Protein 2CZD (pdb70)

Structure (mmCIF, N/CA/C/O backbone):
data_2CZD
#
_entry.id   2CZD
#
_cell.length_a   43.707
_cell.length_b   70.923
_cell.length_c   63.480
_cell.angle_alpha   90.00
_cell.angle_beta   102.48
_cell.angle_gamma   90.00
#
_symmetry.space_group_name_H-M   'P 1 21 1'
#
loop_
_entity.id
_entity.type
_entity.pdbx_description
1 polymer "Orotidine 5'-phosphate decarboxylase"
2 non-polymer 2,3-DIHYDROXY-1,4-DITHIOBUTANE
3 non-polymer GLYCEROL
4 water water
#
loop_
_atom_site.group_PDB
_atom_site.id
_atom_site.type_symbol
_atom_site.label_atom_id
_atom_site.label_alt_id
_atom_site.label_comp_id
_atom_site.label_asym_id
_atom_site.label_entity_id
_atom_site.label_seq_id
_atom_site.pdbx_PDB_ins_code
_atom_site.Cartn_x
_atom_site.Cartn_y
_atom_site.Cartn_z
_atom_site.occupancy
_atom_site.B_iso_or_equiv
_atom_site.auth_seq_id
_atom_site.auth_comp_id
_atom_site.auth_asym_id
_atom_site.auth_atom_id
_atom_site.pdbx_PDB_model_num
ATOM 1 N N . MET A 1 1 ? 14.631 4.500 -8.880 1.00 20.61 1 MET A N 1
ATOM 2 C CA . MET A 1 1 ? 15.652 4.891 -7.861 1.00 17.55 1 MET A CA 1
ATOM 3 C C . MET A 1 1 ? 16.282 3.658 -7.235 1.00 13.55 1 MET A C 1
ATOM 4 O O . MET A 1 1 ? 15.593 2.772 -6.745 1.00 17.50 1 MET A O 1
ATOM 9 N N . ILE A 1 2 ? 17.605 3.621 -7.241 1.00 10.12 2 ILE A N 1
ATOM 10 C CA . ILE A 1 2 ? 18.320 2.468 -6.726 1.00 10.83 2 ILE A CA 1
ATOM 11 C C . ILE A 1 2 ? 18.848 2.664 -5.326 1.00 7.66 2 ILE A C 1
ATOM 12 O O . ILE A 1 2 ? 19.425 3.698 -5.014 1.00 10.49 2 ILE A O 1
ATOM 17 N N . VAL A 1 3 ? 18.633 1.660 -4.486 1.00 8.62 3 VAL A N 1
ATOM 18 C CA . VAL A 1 3 ? 19.206 1.668 -3.147 1.00 9.20 3 VAL A CA 1
ATOM 19 C C . VAL A 1 3 ? 20.323 0.612 -3.213 1.00 9.59 3 VAL A C 1
ATOM 20 O O . VAL A 1 3 ? 20.060 -0.565 -3.471 1.00 9.29 3 VAL A O 1
ATOM 24 N N . LEU A 1 4 ? 21.575 1.020 -3.007 1.00 8.04 4 LEU A N 1
ATOM 25 C CA . LEU A 1 4 ? 22.668 0.061 -3.042 1.00 7.88 4 LEU A CA 1
ATOM 26 C C . LEU A 1 4 ? 22.845 -0.653 -1.693 1.00 5.86 4 LEU A C 1
ATOM 27 O O . LEU A 1 4 ? 23.101 0.003 -0.677 1.00 7.07 4 LEU A O 1
ATOM 32 N N . ALA A 1 5 ? 22.663 -1.979 -1.678 1.00 7.54 5 ALA A N 1
ATOM 33 C CA . ALA A 1 5 ? 22.889 -2.773 -0.461 1.00 6.29 5 ALA A CA 1
ATOM 34 C C . ALA A 1 5 ? 24.421 -2.955 -0.488 1.00 5.74 5 ALA A C 1
ATOM 35 O O . ALA A 1 5 ? 24.936 -3.857 -1.148 1.00 8.13 5 ALA A O 1
ATOM 37 N N . LEU A 1 6 ? 25.135 -2.092 0.235 1.00 7.50 6 LEU A N 1
ATOM 38 C CA . LEU A 1 6 ? 26.604 -2.083 0.197 1.00 8.53 6 LEU A CA 1
ATOM 39 C C . LEU A 1 6 ? 27.194 -3.115 1.161 1.00 6.74 6 LEU A C 1
ATOM 40 O O . LEU A 1 6 ? 27.789 -2.782 2.199 1.00 8.10 6 LEU A O 1
ATOM 45 N N . ASP A 1 7 ? 27.018 -4.376 0.786 1.00 7.18 7 ASP A N 1
ATOM 46 C CA . ASP A 1 7 ? 27.429 -5.496 1.620 1.00 8.25 7 ASP A CA 1
ATOM 47 C C . ASP A 1 7 ? 28.851 -5.926 1.330 1.00 8.46 7 ASP A C 1
ATOM 48 O O . ASP A 1 7 ? 29.118 -7.067 0.924 1.00 10.57 7 ASP A O 1
ATOM 53 N N . VAL A 1 8 ? 29.730 -4.947 1.537 1.00 10.40 8 VAL A N 1
ATOM 54 C CA . VAL A 1 8 ? 31.182 -5.042 1.354 1.00 9.78 8 VAL A CA 1
ATOM 55 C C . VAL A 1 8 ? 31.671 -4.659 2.743 1.00 10.50 8 VAL A C 1
ATOM 56 O O . VAL A 1 8 ? 31.504 -3.525 3.182 1.00 12.71 8 VAL A O 1
ATOM 60 N N . TYR A 1 9 ? 32.305 -5.601 3.423 1.00 9.77 9 TYR A N 1
ATOM 61 C CA . TYR A 1 9 ? 32.638 -5.379 4.816 1.00 10.33 9 TYR A CA 1
ATOM 62 C C . TYR A 1 9 ? 33.970 -4.778 5.199 1.00 11.37 9 TYR A C 1
ATOM 63 O O . TYR A 1 9 ? 34.253 -4.582 6.390 1.00 15.37 9 TYR A O 1
ATOM 72 N N . GLU A 1 10 ? 34.773 -4.464 4.188 1.00 9.97 10 GLU A N 1
ATOM 73 C CA . GLU A 1 10 ? 36.036 -3.772 4.398 1.00 10.50 10 GLU A CA 1
ATOM 74 C C . GLU A 1 10 ? 35.611 -2.331 4.076 1.00 13.60 10 GLU A C 1
ATOM 75 O O . GLU A 1 10 ? 35.296 -2.006 2.930 1.00 11.20 10 GLU A O 1
ATOM 81 N N . GLY A 1 11 ? 35.578 -1.484 5.102 1.00 10.85 11 GLY A N 1
ATOM 82 C CA . GLY A 1 11 ? 35.082 -0.131 4.944 1.00 11.66 11 GLY A CA 1
ATOM 83 C C . GLY A 1 11 ? 35.627 0.732 3.839 1.00 11.53 11 GLY A C 1
ATOM 84 O O . GLY A 1 11 ? 34.876 1.464 3.195 1.00 9.25 11 GLY A O 1
ATOM 85 N N . GLU A 1 12 ? 36.936 0.679 3.617 1.00 8.95 12 GLU A N 1
ATOM 86 C CA . GLU A 1 12 ? 37.488 1.527 2.581 1.00 8.12 12 GLU A CA 1
ATOM 87 C C . GLU A 1 12 ? 37.129 0.994 1.211 1.00 7.39 12 GLU A C 1
ATOM 88 O O . GLU A 1 12 ? 37.004 1.775 0.266 1.00 10.11 12 GLU A O 1
ATOM 94 N N . ARG A 1 13 ? 36.969 -0.321 1.090 1.00 8.79 13 ARG A N 1
ATOM 95 C CA . ARG A 1 13 ? 36.564 -0.892 -0.197 1.00 10.89 13 ARG A CA 1
ATOM 96 C C . ARG A 1 13 ? 35.098 -0.512 -0.433 1.00 10.20 13 ARG A C 1
ATOM 97 O O . ARG A 1 13 ? 34.676 -0.257 -1.569 1.00 10.20 13 ARG A O 1
ATOM 105 N N . ALA A 1 14 ? 34.322 -0.510 0.646 1.00 8.13 14 ALA A N 1
ATOM 106 C CA . ALA A 1 14 ? 32.915 -0.125 0.562 1.00 9.35 14 ALA A CA 1
ATOM 107 C C . ALA A 1 14 ? 32.863 1.319 0.074 1.00 10.40 14 ALA A C 1
ATOM 108 O O . ALA A 1 14 ? 32.080 1.640 -0.825 1.00 9.99 14 ALA A O 1
ATOM 110 N N . ILE A 1 15 ? 33.689 2.190 0.656 1.00 8.93 15 ILE A N 1
ATOM 111 C CA . ILE A 1 15 ? 33.723 3.594 0.239 1.00 8.69 15 ILE A CA 1
ATOM 112 C C . ILE A 1 15 ? 34.113 3.725 -1.234 1.00 12.38 15 ILE A C 1
ATOM 113 O O . ILE A 1 15 ? 33.494 4.486 -1.988 1.00 10.58 15 ILE A O 1
ATOM 118 N N . LYS A 1 16 ? 35.139 2.985 -1.653 1.00 10.88 16 LYS A N 1
ATOM 119 C CA . LYS A 1 16 ? 35.593 3.058 -3.045 1.00 7.68 16 LYS A CA 1
ATOM 120 C C . LYS A 1 16 ? 34.469 2.701 -4.029 1.00 10.41 16 LYS A C 1
ATOM 121 O O . LYS A 1 16 ? 34.229 3.403 -5.030 1.00 10.46 16 LYS A O 1
ATOM 127 N N . ILE A 1 17 ? 33.763 1.623 -3.733 1.00 8.82 17 ILE A N 1
ATOM 128 C CA . ILE A 1 17 ? 32.679 1.185 -4.598 1.00 8.07 17 ILE A CA 1
ATOM 129 C C . ILE A 1 17 ? 31.540 2.203 -4.573 1.00 9.90 17 ILE A C 1
ATOM 130 O O . ILE A 1 17 ? 30.998 2.589 -5.626 1.00 9.03 17 ILE A O 1
ATOM 135 N N . ALA A 1 18 ? 31.200 2.666 -3.375 1.00 8.75 18 ALA A N 1
ATOM 136 C CA . ALA A 1 18 ? 30.109 3.639 -3.239 1.00 10.86 18 ALA A CA 1
ATOM 137 C C . ALA A 1 18 ? 30.431 4.896 -4.026 1.00 11.62 18 ALA A C 1
ATOM 138 O O . ALA A 1 18 ? 29.573 5.435 -4.728 1.00 11.32 18 ALA A O 1
ATOM 140 N N . LYS A 1 19 ? 31.659 5.389 -3.908 1.00 10.52 19 LYS A N 1
ATOM 141 C CA . LYS A 1 19 ? 32.025 6.601 -4.647 1.00 13.16 19 LYS A CA 1
ATOM 142 C C . LYS A 1 19 ? 31.900 6.418 -6.155 1.00 12.63 19 LYS A C 1
ATOM 143 O O . LYS A 1 19 ? 31.469 7.334 -6.882 1.00 15.40 19 LYS A O 1
ATOM 149 N N . SER A 1 20 ? 32.278 5.245 -6.638 1.00 10.34 20 SER A N 1
ATOM 150 C CA . SER A 1 20 ? 32.252 4.999 -8.065 1.00 12.17 20 SER A CA 1
ATOM 151 C C . SER A 1 20 ? 30.841 4.931 -8.628 1.00 11.76 20 SER A C 1
ATOM 152 O O . SER A 1 20 ? 30.618 5.335 -9.771 1.00 13.33 20 SER A O 1
ATOM 155 N N . VAL A 1 21 ? 29.878 4.492 -7.817 1.00 8.16 21 VAL A N 1
ATOM 156 C CA . VAL A 1 21 ? 28.501 4.352 -8.317 1.00 7.81 21 VAL A CA 1
ATOM 157 C C . VAL A 1 21 ? 27.502 5.405 -7.837 1.00 10.96 21 VAL A C 1
ATOM 158 O O . VAL A 1 21 ? 26.332 5.394 -8.233 1.00 11.43 21 VAL A O 1
ATOM 162 N N . LYS A 1 22 ? 27.975 6.333 -7.020 1.00 9.02 22 LYS A N 1
ATOM 163 C CA . LYS A 1 22 ? 27.100 7.327 -6.393 1.00 8.14 22 LYS A CA 1
ATOM 164 C C . LYS A 1 22 ? 26.156 8.097 -7.284 1.00 8.23 22 LYS A C 1
ATOM 165 O O . LYS A 1 22 ? 25.048 8.426 -6.864 1.00 9.61 22 LYS A O 1
ATOM 171 N N . ASP A 1 23 ? 26.572 8.364 -8.511 1.00 9.84 23 ASP A N 1
ATOM 172 C CA . ASP A 1 23 ? 25.741 9.172 -9.385 1.00 10.30 23 ASP A CA 1
ATOM 173 C C . ASP A 1 23 ? 24.602 8.416 -10.040 1.00 11.42 23 ASP A C 1
ATOM 174 O O . ASP A 1 23 ? 23.812 9.016 -10.768 1.00 13.11 23 ASP A O 1
ATOM 179 N N . TYR A 1 24 ? 24.482 7.119 -9.738 1.00 9.26 24 TYR A N 1
ATOM 180 C CA . TYR A 1 24 ? 23.409 6.294 -10.291 1.00 10.78 24 TYR A CA 1
ATOM 181 C C . TYR A 1 24 ? 22.506 5.711 -9.219 1.00 11.47 24 TYR A C 1
ATOM 182 O O . TYR A 1 24 ? 21.591 4.947 -9.538 1.00 12.60 24 TYR A O 1
ATOM 191 N N . ILE A 1 25 ? 22.744 6.082 -7.964 1.00 9.07 25 ILE A N 1
ATOM 192 C CA . ILE A 1 25 ? 21.952 5.565 -6.855 1.00 10.19 25 ILE A CA 1
ATOM 193 C C . ILE A 1 25 ? 21.333 6.673 -6.015 1.00 11.77 25 ILE A C 1
ATOM 194 O O . ILE A 1 25 ? 21.818 7.820 -5.989 1.00 11.98 25 ILE A O 1
ATOM 199 N N . SER A 1 26 ? 20.253 6.322 -5.322 1.00 10.62 26 SER A N 1
ATOM 200 C CA . SER A 1 26 ? 19.529 7.255 -4.480 1.00 10.41 26 SER A CA 1
ATOM 201 C C . SER A 1 26 ? 19.924 7.152 -3.026 1.00 11.13 26 SER A C 1
ATOM 202 O O . SER A 1 26 ? 19.910 8.153 -2.299 1.00 12.39 26 SER A O 1
ATOM 205 N N . MET A 1 27 ? 20.227 5.936 -2.585 1.00 10.00 27 MET A N 1
ATOM 206 C CA . MET A 1 27 ? 20.637 5.724 -1.203 1.00 10.27 27 MET A CA 1
ATOM 207 C C . MET A 1 27 ? 21.615 4.575 -1.125 1.00 10.46 27 MET A C 1
ATOM 208 O O . MET A 1 27 ? 21.690 3.724 -2.018 1.00 9.14 27 MET A O 1
ATOM 213 N N . ILE A 1 28 ? 22.369 4.567 -0.036 1.00 8.65 28 ILE A N 1
ATOM 214 C CA . ILE A 1 28 ? 23.302 3.486 0.255 1.00 7.62 28 ILE A CA 1
ATOM 215 C C . ILE A 1 28 ? 22.744 2.839 1.516 1.00 8.21 28 ILE A C 1
ATOM 216 O O . ILE A 1 28 ? 22.441 3.543 2.477 1.00 9.63 28 ILE A O 1
ATOM 221 N N . LYS A 1 29 ? 22.594 1.517 1.506 1.00 7.03 29 LYS A N 1
ATOM 222 C CA . LYS A 1 29 ? 22.103 0.798 2.676 1.00 6.49 29 LYS A CA 1
ATOM 223 C C . LYS A 1 29 ? 23.252 0.000 3.308 1.00 7.58 29 LYS A C 1
ATOM 224 O O . LYS A 1 29 ? 23.903 -0.804 2.629 1.00 7.99 29 LYS A O 1
ATOM 230 N N . VAL A 1 30 ? 23.498 0.214 4.603 1.00 7.99 30 VAL A N 1
ATOM 231 C CA . VAL A 1 30 ? 24.574 -0.482 5.311 1.00 9.13 30 VAL A CA 1
ATOM 232 C C . VAL A 1 30 ? 23.996 -1.382 6.396 1.00 9.08 30 VAL A C 1
ATOM 233 O O . VAL A 1 30 ? 22.937 -1.090 6.954 1.00 10.17 30 VAL A O 1
ATOM 237 N N . ASN A 1 31 ? 24.680 -2.470 6.710 1.00 7.88 31 ASN A N 1
ATOM 238 C CA . ASN A 1 31 ? 24.140 -3.374 7.727 1.00 6.84 31 ASN A CA 1
ATOM 239 C C . ASN A 1 31 ? 25.070 -3.539 8.918 1.00 10.28 31 ASN A C 1
ATOM 240 O O . ASN A 1 31 ? 26.141 -2.917 8.967 1.00 10.05 31 ASN A O 1
ATOM 245 N N . TRP A 1 32 ? 24.683 -4.383 9.873 1.00 7.20 32 TRP A N 1
ATOM 246 C CA . TRP A 1 32 ? 25.518 -4.558 11.056 1.00 8.27 32 TRP A CA 1
ATOM 247 C C . TRP A 1 32 ? 26.950 -5.024 10.768 1.00 10.10 32 TRP A C 1
ATOM 248 O O . TRP A 1 32 ? 27.888 -4.497 11.350 1.00 10.45 32 TRP A O 1
ATOM 259 N N . PRO A 1 33 ? 27.137 -6.013 9.886 1.00 8.78 33 PRO A N 1
ATOM 260 C CA . PRO A 1 33 ? 28.513 -6.452 9.605 1.00 8.61 33 PRO A CA 1
ATOM 261 C C . PRO A 1 33 ? 29.430 -5.298 9.179 1.00 13.56 33 PRO A C 1
ATOM 262 O O . PRO A 1 33 ? 30.581 -5.218 9.618 1.00 13.17 33 PRO A O 1
ATOM 266 N N . LEU A 1 34 ? 28.948 -4.403 8.323 1.00 11.65 34 LEU A N 1
ATOM 267 C CA . LEU A 1 34 ? 29.802 -3.284 7.907 1.00 11.65 34 LEU A CA 1
ATOM 268 C C . LEU A 1 34 ? 30.070 -2.364 9.101 1.00 12.45 34 LEU A C 1
ATOM 269 O O . LEU A 1 34 ? 31.209 -1.933 9.335 1.00 11.57 34 LEU A O 1
ATOM 274 N N . ILE A 1 35 ? 29.031 -2.074 9.866 1.00 8.62 35 ILE A N 1
ATOM 275 C CA . ILE A 1 35 ? 29.203 -1.234 11.049 1.00 7.92 35 ILE A CA 1
ATOM 276 C C . ILE A 1 35 ? 30.178 -1.879 12.054 1.00 11.62 35 ILE A C 1
ATOM 277 O O . ILE A 1 35 ? 31.016 -1.183 12.663 1.00 11.29 35 ILE A O 1
ATOM 282 N N . LEU A 1 36 ? 30.111 -3.202 12.209 1.00 11.61 36 LEU A N 1
ATOM 283 C CA . LEU A 1 36 ? 31.009 -3.877 13.145 1.00 11.00 36 LEU A CA 1
ATOM 284 C C . LEU A 1 36 ? 32.447 -3.888 12.646 1.00 12.66 36 LEU A C 1
ATOM 285 O O . LEU A 1 36 ? 33.382 -3.780 13.442 1.00 15.20 36 LEU A O 1
ATOM 290 N N . GLY A 1 37 ? 32.620 -3.987 11.330 1.00 15.14 37 GLY A N 1
ATOM 291 C CA . GLY A 1 37 ? 33.968 -4.024 10.792 1.00 16.26 37 GLY A CA 1
ATOM 292 C C . GLY A 1 37 ? 34.696 -2.693 10.729 1.00 16.45 37 GLY A C 1
ATOM 293 O O . GLY A 1 37 ? 35.899 -2.622 10.992 1.00 15.90 37 GLY A O 1
ATOM 294 N N . SER A 1 38 ? 33.988 -1.628 10.376 1.00 14.03 38 SER A N 1
ATOM 295 C CA . SER A 1 38 ? 34.621 -0.327 10.249 1.00 15.53 38 SER A CA 1
ATOM 296 C C . SER A 1 38 ? 34.261 0.677 11.321 1.00 14.51 38 SER A C 1
ATOM 297 O O . SER A 1 38 ? 34.870 1.748 11.391 1.00 16.19 38 SER A O 1
ATOM 300 N N . GLY A 1 39 ? 33.290 0.327 12.164 1.00 12.16 39 GLY A N 1
ATOM 301 C CA . GLY A 1 39 ? 32.817 1.262 13.166 1.00 12.99 39 GLY A CA 1
ATOM 302 C C . GLY A 1 39 ? 31.649 2.061 12.599 1.00 12.99 39 GLY A C 1
ATOM 303 O O . GLY A 1 39 ? 31.563 2.294 11.384 1.00 11.33 39 GLY A O 1
ATOM 304 N N . VAL A 1 40 ? 30.771 2.532 13.482 1.00 10.87 40 VAL A N 1
ATOM 305 C CA . VAL A 1 40 ? 29.583 3.272 13.063 1.00 10.70 40 VAL A CA 1
ATOM 306 C C . VAL A 1 40 ? 29.926 4.565 12.311 1.00 12.27 40 VAL A C 1
ATOM 307 O O . VAL A 1 40 ? 29.103 5.078 11.545 1.00 10.31 40 VAL A O 1
ATOM 311 N N . ASP A 1 41 ? 31.152 5.068 12.486 1.00 11.72 41 ASP A N 1
ATOM 312 C CA . ASP A 1 41 ? 31.554 6.288 11.781 1.00 15.02 41 ASP A CA 1
ATOM 313 C C . ASP A 1 41 ? 31.589 6.082 10.256 1.00 13.45 41 ASP A C 1
ATOM 314 O O . ASP A 1 41 ? 31.623 7.053 9.489 1.00 13.13 41 ASP A O 1
ATOM 319 N N . ILE A 1 42 ? 31.572 4.826 9.815 1.00 12.64 42 ILE A N 1
ATOM 320 C CA . ILE A 1 42 ? 31.568 4.559 8.381 1.00 12.00 42 ILE A CA 1
ATOM 321 C C . ILE A 1 42 ? 30.357 5.213 7.728 1.00 11.26 42 ILE A C 1
ATOM 322 O O . ILE A 1 42 ? 30.394 5.557 6.547 1.00 11.03 42 ILE A O 1
ATOM 327 N N . ILE A 1 43 ? 29.281 5.410 8.500 1.00 9.70 43 ILE A N 1
ATOM 328 C CA . ILE A 1 43 ? 28.078 6.035 7.948 1.00 11.00 43 ILE A CA 1
ATOM 329 C C . ILE A 1 43 ? 28.360 7.492 7.562 1.00 8.86 43 ILE A C 1
ATOM 330 O O . ILE A 1 43 ? 28.007 7.943 6.463 1.00 10.52 43 ILE A O 1
ATOM 335 N N . ARG A 1 44 ? 29.003 8.220 8.469 1.00 12.81 44 ARG A N 1
ATOM 336 C CA . ARG A 1 44 ? 29.353 9.616 8.223 1.00 13.95 44 ARG A CA 1
ATOM 337 C C . ARG A 1 44 ? 30.265 9.718 7.007 1.00 13.89 44 ARG A C 1
ATOM 338 O O . ARG A 1 44 ? 30.075 10.572 6.128 1.00 15.37 44 ARG A O 1
ATOM 346 N N . ARG A 1 45 ? 31.254 8.838 6.954 1.00 13.08 45 ARG A N 1
ATOM 347 C CA . ARG A 1 45 ? 32.196 8.871 5.846 1.00 12.70 45 ARG A CA 1
ATOM 348 C C . ARG A 1 45 ? 31.549 8.556 4.510 1.00 12.75 45 ARG A C 1
ATOM 349 O O . ARG A 1 45 ? 31.865 9.186 3.519 1.00 11.25 45 ARG A O 1
ATOM 357 N N . LEU A 1 46 ? 30.656 7.570 4.464 1.00 10.48 46 LEU A N 1
ATOM 358 C CA . LEU A 1 46 ? 29.995 7.251 3.208 1.00 11.36 46 LEU A CA 1
ATOM 359 C C . LEU A 1 46 ? 29.211 8.461 2.712 1.00 13.88 46 LEU A C 1
ATOM 360 O O . LEU A 1 46 ? 29.247 8.785 1.520 1.00 13.57 46 LEU A O 1
ATOM 365 N N . LYS A 1 47 ? 28.516 9.132 3.624 1.00 13.54 47 LYS A N 1
ATOM 366 C CA . LYS A 1 47 ? 27.730 10.304 3.248 1.00 15.77 47 LYS A CA 1
ATOM 367 C C . LYS A 1 47 ? 28.620 11.428 2.715 1.00 17.94 47 LYS A C 1
ATOM 368 O O . LYS A 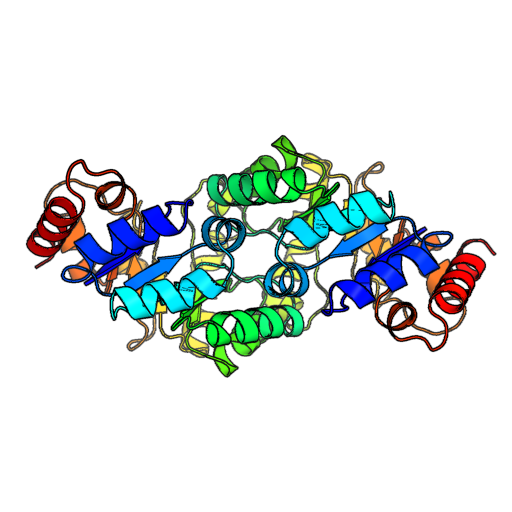1 47 ? 28.310 12.045 1.696 1.00 18.43 47 LYS A O 1
ATOM 374 N N . GLU A 1 48 ? 29.730 11.676 3.398 1.00 17.73 48 GLU A N 1
ATOM 375 C CA . GLU A 1 48 ? 30.663 12.719 2.977 1.00 19.33 48 GLU A CA 1
ATOM 376 C C . GLU A 1 48 ? 31.265 12.445 1.609 1.00 19.39 48 GLU A C 1
ATOM 377 O O . GLU A 1 48 ? 31.366 13.351 0.776 1.00 21.28 48 GLU A O 1
ATOM 383 N N . GLU A 1 49 ? 31.647 11.194 1.377 1.00 16.96 49 GLU A N 1
ATOM 384 C CA . GLU A 1 49 ? 32.261 10.800 0.113 1.00 15.54 49 GLU A CA 1
ATOM 385 C C . GLU A 1 49 ? 31.317 10.704 -1.072 1.00 18.79 49 GLU A C 1
ATOM 386 O O . GLU A 1 49 ? 31.741 10.881 -2.218 1.00 19.23 49 GLU A O 1
ATOM 392 N N . THR A 1 50 ? 30.037 10.451 -0.817 1.00 15.78 50 THR A N 1
ATOM 393 C CA . THR A 1 50 ? 29.098 10.267 -1.915 1.00 14.64 50 THR A CA 1
ATOM 394 C C . THR A 1 50 ? 28.004 11.304 -2.075 1.00 12.59 50 THR A C 1
ATOM 395 O O . THR A 1 50 ? 27.480 11.464 -3.177 1.00 14.96 50 THR A O 1
ATOM 399 N N . GLY A 1 51 ? 27.654 11.973 -0.977 1.00 14.99 51 GLY A N 1
ATOM 400 C CA . GLY A 1 51 ? 26.583 12.962 -0.992 1.00 16.59 51 GLY A CA 1
ATOM 401 C C . GLY A 1 51 ? 25.207 12.317 -1.070 1.00 14.82 51 GLY A C 1
ATOM 402 O O . GLY A 1 51 ? 24.199 12.983 -1.327 1.00 14.97 51 GLY A O 1
ATOM 403 N N . VAL A 1 52 ? 25.181 11.005 -0.856 1.00 14.51 52 VAL A N 1
ATOM 404 C CA . VAL A 1 52 ? 23.970 10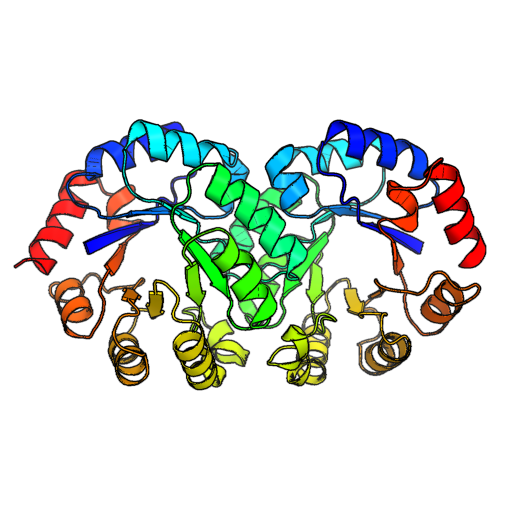.204 -0.940 1.00 12.91 52 VAL A CA 1
ATOM 405 C C . VAL A 1 52 ? 23.459 9.793 0.435 1.00 13.76 52 VAL A C 1
ATOM 406 O O . VAL A 1 52 ? 24.249 9.544 1.353 1.00 15.37 52 VAL A O 1
ATOM 410 N N . GLU A 1 53 ? 22.137 9.740 0.563 1.00 10.88 53 GLU A N 1
ATOM 411 C CA . GLU A 1 53 ? 21.491 9.347 1.818 1.00 8.91 53 GLU A CA 1
ATOM 412 C C . GLU A 1 53 ? 21.840 7.925 2.248 1.00 9.13 53 GLU A C 1
ATOM 413 O O . GLU A 1 53 ? 22.065 7.047 1.423 1.00 8.88 53 GLU A O 1
ATOM 419 N N . ILE A 1 54 ? 21.868 7.709 3.558 1.00 8.39 54 ILE A N 1
ATOM 420 C CA . ILE A 1 54 ? 22.226 6.409 4.113 1.00 8.03 54 ILE A CA 1
ATOM 421 C C . ILE A 1 54 ? 21.102 5.736 4.892 1.00 9.61 54 ILE A C 1
ATOM 422 O O . ILE A 1 54 ? 20.489 6.349 5.748 1.00 9.65 54 ILE A O 1
ATOM 427 N N . ILE A 1 55 ? 20.853 4.474 4.586 1.00 6.54 55 ILE A N 1
ATOM 428 C CA . ILE A 1 55 ? 19.880 3.679 5.323 1.00 7.24 55 ILE A CA 1
ATOM 429 C C . ILE A 1 55 ? 20.673 2.707 6.179 1.00 7.48 55 ILE A C 1
ATOM 430 O O . ILE A 1 55 ? 21.541 1.995 5.676 1.00 8.82 55 ILE A O 1
ATOM 435 N N . ALA A 1 56 ? 20.407 2.695 7.484 1.00 6.29 56 ALA A N 1
ATOM 436 C CA . ALA A 1 56 ? 21.039 1.726 8.374 1.00 6.44 56 ALA A CA 1
ATOM 437 C C . ALA A 1 56 ? 20.065 0.527 8.493 1.00 7.11 56 ALA A C 1
ATOM 438 O O . ALA A 1 56 ? 19.026 0.633 9.158 1.00 7.53 56 ALA A O 1
ATOM 440 N N . ASP A 1 57 ? 20.395 -0.590 7.841 1.00 7.08 57 ASP A N 1
ATOM 441 C CA . ASP A 1 57 ? 19.545 -1.797 7.843 1.00 6.44 57 ASP A CA 1
ATOM 442 C C . ASP A 1 57 ? 19.880 -2.599 9.090 1.00 8.32 57 ASP A C 1
ATOM 443 O O . ASP A 1 57 ? 20.628 -3.596 9.049 1.00 9.41 57 ASP A O 1
ATOM 448 N N . LEU A 1 58 ? 19.305 -2.164 10.199 1.00 7.72 58 LEU A N 1
ATOM 449 C CA . LEU A 1 58 ? 19.589 -2.796 11.475 1.00 7.13 58 LEU A CA 1
ATOM 450 C C . LEU A 1 58 ? 18.510 -3.764 11.910 1.00 8.86 58 LEU A C 1
ATOM 451 O O . LEU A 1 58 ? 18.775 -4.652 12.724 1.00 9.20 58 LEU A O 1
ATOM 456 N N . LYS A 1 59 ? 17.304 -3.590 11.362 1.00 9.23 59 LYS A N 1
ATOM 457 C CA . LYS A 1 59 ? 16.133 -4.408 11.734 1.00 8.94 59 LYS A CA 1
ATOM 458 C C . LYS A 1 59 ? 16.005 -4.440 13.262 1.00 8.30 59 LYS A C 1
ATOM 459 O O . LYS A 1 59 ? 15.937 -5.516 13.883 1.00 8.15 59 LYS A O 1
ATOM 465 N N . LEU A 1 60 ? 15.961 -3.249 13.865 1.00 8.29 60 LEU A N 1
ATOM 466 C CA . LEU A 1 60 ? 15.875 -3.162 15.320 1.00 7.72 60 LEU A CA 1
ATOM 467 C C . LEU A 1 60 ? 14.667 -3.931 15.845 1.00 8.18 60 LEU A C 1
ATOM 468 O O . LEU A 1 60 ? 13.551 -3.862 15.292 1.00 8.23 60 LEU A O 1
ATOM 473 N N . ALA A 1 61 ? 14.901 -4.667 16.934 1.00 7.77 61 ALA A N 1
ATOM 474 C CA . ALA A 1 61 ? 13.842 -5.489 17.504 1.00 5.61 61 ALA A CA 1
ATOM 475 C C . ALA A 1 61 ? 14.031 -5.624 18.992 1.00 9.28 61 ALA A C 1
ATOM 476 O O . ALA A 1 61 ? 13.891 -6.712 19.555 1.00 9.21 61 ALA A O 1
ATOM 478 N N . ASP A 1 62 ? 14.348 -4.510 19.636 1.00 9.31 62 ASP A N 1
ATOM 479 C CA . ASP A 1 62 ? 14.566 -4.540 21.079 1.00 9.91 62 ASP A CA 1
ATOM 480 C C . ASP A 1 62 ? 13.484 -3.744 21.822 1.00 9.41 62 ASP A C 1
ATOM 481 O O . ASP A 1 62 ? 12.549 -3.233 21.212 1.00 10.26 62 ASP A O 1
ATOM 486 N N . ILE A 1 63 ? 13.598 -3.670 23.148 1.00 10.70 63 ILE A N 1
ATOM 487 C CA . ILE A 1 63 ? 12.642 -2.889 23.920 1.00 10.59 63 ILE A CA 1
ATOM 488 C C . ILE A 1 63 ? 12.800 -1.404 23.515 1.00 11.78 63 ILE A C 1
ATOM 489 O O . ILE A 1 63 ? 13.835 -1.010 22.970 1.00 10.96 63 ILE A O 1
ATOM 494 N N . PRO A 1 64 ? 11.782 -0.572 23.772 1.00 11.16 64 PRO A N 1
ATOM 495 C CA . PRO A 1 64 ? 11.885 0.843 23.385 1.00 10.64 64 PRO A CA 1
ATOM 496 C C . PRO A 1 64 ? 13.167 1.574 23.761 1.00 11.17 64 PRO A C 1
ATOM 497 O O . PRO A 1 64 ? 13.771 2.232 22.916 1.00 10.02 64 PRO A O 1
ATOM 501 N N . ASN A 1 65 ? 13.617 1.476 25.011 1.00 12.30 65 ASN A N 1
ATOM 502 C CA . ASN A 1 65 ? 14.821 2.225 25.336 1.00 11.27 65 ASN A CA 1
ATOM 503 C C . ASN A 1 65 ? 16.081 1.766 24.623 1.00 11.72 65 ASN A C 1
ATOM 504 O O . ASN A 1 65 ? 16.949 2.582 24.286 1.00 11.35 65 ASN A O 1
ATOM 509 N N . THR A 1 66 ? 16.215 0.466 24.401 1.00 8.56 66 THR A N 1
ATOM 510 C CA . THR A 1 66 ? 17.417 -0.002 23.736 1.00 8.49 66 THR A CA 1
ATOM 511 C C . THR A 1 66 ? 17.325 0.420 22.265 1.00 9.69 66 THR A C 1
ATOM 512 O O . THR A 1 66 ? 18.311 0.855 21.669 1.00 9.98 66 THR A O 1
ATOM 516 N N . ASN A 1 67 ? 16.135 0.305 21.685 1.00 9.73 67 ASN A N 1
ATOM 517 C CA . ASN A 1 67 ? 15.960 0.745 20.298 1.00 8.97 67 ASN A CA 1
ATOM 518 C C . ASN A 1 67 ? 16.335 2.227 20.195 1.00 11.67 67 ASN A C 1
ATOM 519 O O . ASN A 1 67 ? 16.988 2.648 19.235 1.00 9.40 67 ASN A O 1
ATOM 524 N N . ARG A 1 68 ? 15.916 2.998 21.194 1.00 8.88 68 ARG A N 1
ATOM 525 C CA . ARG A 1 68 ? 16.178 4.433 21.247 1.00 10.03 68 ARG A CA 1
ATOM 526 C C . ARG A 1 68 ? 17.664 4.733 21.359 1.00 9.37 68 ARG A C 1
ATOM 527 O O . ARG A 1 68 ? 18.168 5.610 20.644 1.00 9.16 68 ARG A O 1
ATOM 535 N N . LEU A 1 69 ? 18.373 4.024 22.242 1.00 8.95 69 LEU A N 1
ATOM 536 C CA . LEU A 1 69 ? 19.823 4.241 22.385 1.00 7.42 69 LEU A CA 1
ATOM 537 C C . LEU A 1 69 ? 20.556 3.960 21.086 1.00 10.20 69 LEU A C 1
ATOM 538 O O . LEU A 1 69 ? 21.461 4.694 20.682 1.00 10.17 69 LEU A O 1
ATOM 543 N N . ILE A 1 70 ? 20.182 2.864 20.437 1.00 9.50 70 ILE A N 1
ATOM 544 C CA . ILE A 1 70 ? 20.834 2.511 19.197 1.00 9.73 70 ILE A CA 1
ATOM 545 C C . ILE A 1 70 ? 20.511 3.563 18.131 1.00 7.79 70 ILE A C 1
ATOM 546 O O . ILE A 1 70 ? 21.409 4.038 17.422 1.00 8.60 70 ILE A O 1
ATOM 551 N N . ALA A 1 71 ? 19.235 3.946 18.042 1.00 8.14 71 ALA A N 1
ATOM 552 C CA . ALA A 1 71 ? 18.820 4.923 17.040 1.00 8.90 71 ALA A CA 1
ATOM 553 C C . ALA A 1 71 ? 19.544 6.252 17.238 1.00 9.04 71 ALA A C 1
ATOM 554 O O . ALA A 1 71 ? 20.037 6.849 16.275 1.00 8.76 71 ALA A O 1
ATOM 556 N N . ARG A 1 72 ? 19.638 6.705 18.483 1.00 8.62 72 ARG A N 1
ATOM 557 C CA . ARG A 1 72 ? 20.311 7.980 18.770 1.00 9.16 72 ARG A CA 1
ATOM 558 C C . ARG A 1 72 ? 21.744 7.963 18.234 1.00 9.26 72 ARG A C 1
ATOM 559 O O . ARG A 1 72 ? 22.208 8.926 17.596 1.00 11.04 72 ARG A O 1
ATOM 567 N N . LYS A 1 73 ? 22.447 6.870 18.501 1.00 8.79 73 LYS A N 1
ATOM 568 C CA . LYS A 1 73 ? 23.831 6.730 18.068 1.00 10.16 73 LYS A CA 1
ATOM 569 C C . LYS A 1 73 ? 23.982 6.634 16.539 1.00 10.29 73 LYS A C 1
ATOM 570 O O . LYS A 1 73 ? 24.893 7.229 15.945 1.00 11.22 73 LYS A O 1
ATOM 576 N N . VAL A 1 74 ? 23.094 5.861 15.913 1.00 9.50 74 VAL A N 1
ATOM 577 C CA . VAL A 1 74 ? 23.137 5.645 14.477 1.00 9.29 74 VAL A CA 1
ATOM 578 C C . VAL A 1 74 ? 22.685 6.861 13.662 1.00 8.11 74 VAL A C 1
ATOM 579 O O . VAL A 1 74 ? 23.342 7.239 12.678 1.00 9.80 74 VAL A O 1
ATOM 583 N N . PHE A 1 75 ? 21.570 7.474 14.049 1.00 7.32 75 PHE A N 1
ATOM 584 C CA . PHE A 1 75 ? 21.176 8.713 13.381 1.00 8.28 75 PHE A CA 1
ATOM 585 C C . PHE A 1 75 ? 22.286 9.750 13.671 1.00 11.78 75 PHE A C 1
ATOM 586 O O . PHE A 1 75 ? 22.660 10.538 12.792 1.00 11.44 75 PHE A O 1
ATOM 594 N N . GLY A 1 76 ? 22.805 9.742 14.902 1.00 10.97 76 GLY A N 1
ATOM 595 C CA . GLY A 1 76 ? 23.869 10.670 15.279 1.00 12.84 76 GLY A CA 1
ATOM 596 C C . GLY A 1 76 ? 25.121 10.524 14.424 1.00 12.23 76 GLY A C 1
ATOM 597 O O . GLY A 1 76 ? 25.848 11.507 14.209 1.00 16.84 76 GLY A O 1
ATOM 598 N N . ALA A 1 77 ? 25.371 9.319 13.923 1.00 11.57 77 ALA A N 1
ATOM 599 C CA . ALA A 1 77 ? 26.535 9.054 13.084 1.00 11.32 77 ALA A CA 1
ATOM 600 C C . ALA A 1 77 ? 26.253 9.441 11.638 1.00 12.42 77 ALA A C 1
ATOM 601 O O . ALA A 1 77 ? 27.128 9.318 10.787 1.00 15.24 77 ALA A O 1
ATOM 603 N N . GLY A 1 78 ? 25.034 9.896 11.360 1.00 11.21 78 GLY A N 1
ATOM 604 C CA . GLY A 1 78 ? 24.711 10.312 10.010 1.00 11.22 78 GLY A CA 1
ATOM 605 C C . GLY A 1 78 ? 23.655 9.534 9.248 1.00 11.47 78 GLY A C 1
ATOM 606 O O . GLY A 1 78 ? 23.350 9.891 8.107 1.00 11.38 78 GLY A O 1
ATOM 607 N N . ALA A 1 79 ? 23.085 8.486 9.833 1.00 9.03 79 ALA A N 1
ATOM 608 C CA . ALA A 1 79 ? 22.060 7.758 9.080 1.00 10.25 79 ALA A CA 1
ATOM 609 C C . ALA A 1 79 ? 20.847 8.650 8.804 1.00 7.85 79 ALA A C 1
ATOM 610 O O . ALA A 1 79 ? 20.438 9.451 9.658 1.00 9.15 79 ALA A O 1
ATOM 612 N N . ASP A 1 80 ? 20.268 8.497 7.619 1.00 6.68 80 ASP A N 1
ATOM 613 C CA . ASP A 1 80 ? 19.065 9.237 7.264 1.00 7.53 80 ASP A CA 1
ATOM 614 C C . ASP A 1 80 ? 17.817 8.420 7.548 1.00 8.28 80 ASP A C 1
ATOM 615 O O . ASP A 1 80 ? 16.741 8.982 7.795 1.00 9.12 80 ASP A O 1
ATOM 620 N N . TYR A 1 81 ? 17.955 7.089 7.532 1.00 8.26 81 TYR A N 1
ATOM 621 C CA . TYR A 1 81 ? 16.831 6.188 7.815 1.00 6.99 81 TYR A CA 1
ATOM 622 C C . TYR A 1 81 ? 17.339 4.971 8.572 1.00 7.64 81 TYR A C 1
ATOM 623 O O . TYR A 1 81 ? 18.488 4.566 8.400 1.00 8.88 81 TYR A O 1
ATOM 632 N N . VAL A 1 82 ? 16.472 4.407 9.415 1.00 5.44 82 VAL A N 1
ATOM 633 C CA . VAL A 1 82 ? 16.801 3.176 10.132 1.00 6.68 82 VAL A CA 1
ATOM 634 C C . VAL A 1 82 ? 15.696 2.162 9.864 1.00 6.75 82 VAL A C 1
ATOM 635 O O . VAL A 1 82 ? 14.509 2.496 9.935 1.00 7.70 82 VAL A O 1
ATOM 639 N N . ILE A 1 83 ? 16.080 0.939 9.523 1.00 6.76 83 ILE A N 1
ATOM 640 C CA . ILE A 1 83 ? 15.096 -0.116 9.290 1.00 6.23 83 ILE A CA 1
ATOM 641 C C . ILE A 1 83 ? 14.795 -0.800 10.614 1.00 6.96 83 ILE A C 1
ATOM 642 O O . ILE A 1 83 ? 15.712 -1.187 11.360 1.00 7.38 83 ILE A O 1
ATOM 647 N N . VAL A 1 84 ? 13.507 -0.896 10.925 1.00 6.68 84 VAL A N 1
ATOM 648 C CA . VAL A 1 84 ? 13.059 -1.494 12.177 1.00 7.09 84 VAL A CA 1
ATOM 649 C C . VAL A 1 84 ? 12.008 -2.567 11.937 1.00 7.16 84 VAL A C 1
ATOM 650 O O . VAL A 1 84 ? 11.266 -2.523 10.956 1.00 9.03 84 VAL A O 1
ATOM 654 N N . HIS A 1 85 ? 11.964 -3.556 12.826 1.00 7.03 85 HIS A N 1
ATOM 655 C CA . HIS A 1 85 ? 10.917 -4.570 12.755 1.00 6.95 85 HIS A CA 1
ATOM 656 C C . HIS A 1 85 ? 9.609 -4.043 13.327 1.00 8.31 85 HIS A C 1
ATOM 657 O O . HIS A 1 85 ? 9.588 -3.189 14.211 1.00 9.57 85 HIS A O 1
ATOM 664 N N . THR A 1 86 ? 8.522 -4.580 12.809 1.00 8.78 86 THR A N 1
ATOM 665 C CA . THR A 1 86 ? 7.200 -4.227 13.278 1.00 6.26 86 THR A CA 1
ATOM 666 C C . THR A 1 86 ? 6.787 -5.169 14.405 1.00 8.96 86 THR A C 1
ATOM 667 O O . THR A 1 86 ? 6.069 -4.761 15.330 1.00 8.59 86 THR A O 1
ATOM 671 N N . PHE A 1 87 ? 7.286 -6.405 14.370 1.00 9.35 87 PHE A N 1
ATOM 672 C CA . PHE A 1 87 ? 6.810 -7.409 15.329 1.00 7.11 87 PHE A CA 1
ATOM 673 C C . PHE A 1 87 ? 7.014 -7.147 16.800 1.00 10.29 87 PHE A C 1
ATOM 674 O O . PHE A 1 87 ? 6.270 -7.678 17.622 1.00 10.20 87 PHE A O 1
ATOM 682 N N . VAL A 1 88 ? 7.990 -6.316 17.142 1.00 9.40 88 VAL A N 1
ATOM 683 C CA . VAL A 1 88 ? 8.233 -6.044 18.555 1.00 10.19 88 VAL A CA 1
ATOM 684 C C . VAL A 1 88 ? 7.238 -5.042 19.150 1.00 13.94 88 VAL A C 1
ATOM 685 O O . VAL A 1 88 ? 7.230 -4.815 20.356 1.00 13.11 88 VAL A O 1
ATOM 689 N N . GLY A 1 89 ? 6.391 -4.454 18.316 1.00 9.19 89 GLY A N 1
ATOM 690 C CA . GLY A 1 89 ? 5.384 -3.555 18.850 1.00 11.47 89 GLY A CA 1
ATOM 691 C C . GLY A 1 89 ? 5.534 -2.102 18.487 1.00 10.92 89 GLY A C 1
ATOM 692 O O . GLY A 1 89 ? 6.625 -1.648 18.140 1.00 10.49 89 GLY A O 1
ATOM 693 N N . ARG A 1 90 ? 4.430 -1.372 18.606 1.00 9.92 90 ARG A N 1
ATOM 694 C CA . ARG A 1 90 ? 4.383 0.042 18.251 1.00 9.94 90 ARG A CA 1
ATOM 695 C C . ARG A 1 90 ? 5.327 0.908 19.074 1.00 9.67 90 ARG A C 1
ATOM 696 O O . ARG A 1 90 ? 6.030 1.771 18.521 1.00 10.51 90 ARG A O 1
ATOM 704 N N . ASP A 1 91 ? 5.360 0.689 20.380 1.00 9.47 91 ASP A N 1
ATOM 705 C CA . ASP A 1 91 ? 6.246 1.507 21.199 1.00 9.76 91 ASP A CA 1
ATOM 706 C C . ASP A 1 91 ? 7.727 1.398 20.793 1.00 10.76 91 ASP A C 1
ATOM 707 O O . ASP A 1 91 ? 8.442 2.405 20.757 1.00 11.74 91 ASP A O 1
ATOM 712 N N . SER A 1 92 ? 8.180 0.199 20.453 1.00 9.30 92 SER A N 1
ATOM 713 C CA . SER A 1 92 ? 9.582 0.025 20.027 1.00 8.98 92 SER A CA 1
ATOM 714 C C . SER A 1 92 ? 9.830 0.720 18.671 1.00 9.34 92 SER A C 1
ATOM 715 O O . SER A 1 92 ? 10.931 1.235 18.415 1.00 10.16 92 SER A O 1
ATOM 718 N N . VAL A 1 93 ? 8.826 0.729 17.806 1.00 8.21 93 VAL A N 1
ATOM 719 C CA . VAL A 1 93 ? 8.948 1.406 16.515 1.00 8.20 93 VAL A CA 1
ATOM 720 C C . VAL A 1 93 ? 8.985 2.923 16.731 1.00 8.05 93 VAL A C 1
ATOM 721 O O . VAL A 1 93 ? 9.849 3.610 16.170 1.00 9.46 93 VAL A O 1
ATOM 725 N N . MET A 1 94 ? 8.054 3.440 17.537 1.00 9.59 94 MET A N 1
ATOM 726 C CA . MET A 1 94 ? 7.987 4.881 17.786 1.00 10.86 94 MET A CA 1
ATOM 727 C C . MET A 1 94 ? 9.231 5.425 18.483 1.00 10.24 94 MET A C 1
ATOM 728 O O . MET A 1 94 ? 9.612 6.577 18.250 1.00 11.86 94 MET A O 1
ATOM 733 N N . ALA A 1 95 ? 9.881 4.597 19.305 1.00 9.81 95 ALA A N 1
ATOM 734 C CA . ALA A 1 95 ? 11.088 5.025 20.001 1.00 11.24 95 ALA A CA 1
ATOM 735 C C . ALA A 1 95 ? 12.156 5.426 18.995 1.00 12.32 95 ALA A C 1
ATOM 736 O O . ALA A 1 95 ? 12.969 6.302 19.250 1.00 11.51 95 ALA A O 1
ATOM 738 N N . VAL A 1 96 ? 12.148 4.769 17.843 1.00 9.76 96 VAL A N 1
ATOM 739 C CA . VAL A 1 96 ? 13.108 5.080 16.796 1.00 8.26 96 VAL A CA 1
ATOM 740 C C . VAL A 1 96 ? 12.595 6.242 15.935 1.00 8.93 96 VAL A C 1
ATOM 741 O O . VAL A 1 96 ? 13.348 7.190 15.626 1.00 9.34 96 VAL A O 1
ATOM 745 N N . LYS A 1 97 ? 11.311 6.190 15.563 1.00 7.96 97 LYS A N 1
ATOM 746 C CA . LYS A 1 97 ? 10.743 7.229 14.711 1.00 7.15 97 LYS A CA 1
ATOM 747 C C . LYS A 1 97 ? 10.860 8.636 15.302 1.00 10.53 97 LYS A C 1
ATOM 748 O O . LYS A 1 97 ? 10.964 9.619 14.557 1.00 10.84 97 LYS A O 1
ATOM 754 N N . GLU A 1 98 ? 10.838 8.728 16.630 1.00 11.30 98 GLU A N 1
ATOM 755 C CA . GLU A 1 98 ? 10.961 10.028 17.300 1.00 9.31 98 GLU A CA 1
ATOM 756 C C . GLU A 1 98 ? 12.317 10.699 17.045 1.00 11.42 98 GLU A C 1
ATOM 757 O O . GLU A 1 98 ? 12.432 11.933 17.128 1.00 13.46 98 GLU A O 1
ATOM 763 N N . LEU A 1 99 ? 13.323 9.899 16.684 1.00 10.72 99 LEU A N 1
ATOM 764 C CA . LEU A 1 99 ? 14.674 10.415 16.463 1.00 9.88 99 LEU A CA 1
ATOM 765 C C . LEU A 1 99 ? 15.059 10.573 14.993 1.00 13.44 99 LEU A C 1
ATOM 766 O O . LEU A 1 99 ? 16.039 11.250 14.676 1.00 12.35 99 LEU A O 1
ATOM 771 N N . GLY A 1 100 ? 14.299 9.950 14.095 1.00 10.07 100 GLY A N 1
ATOM 772 C CA . GLY A 1 100 ? 14.622 10.059 12.685 1.00 11.24 100 GLY A CA 1
ATOM 773 C C . GLY A 1 100 ? 13.700 9.206 11.843 1.00 11.64 100 GLY A C 1
ATOM 774 O O . GLY A 1 100 ? 12.858 8.481 12.370 1.00 10.68 100 GLY A O 1
ATOM 775 N N . GLU A 1 101 ? 13.886 9.259 10.531 1.00 9.77 101 GLU A N 1
ATOM 776 C CA . GLU A 1 101 ? 13.003 8.514 9.646 1.00 7.93 101 GLU A CA 1
ATOM 777 C C . GLU A 1 101 ? 13.236 7.016 9.667 1.00 9.27 101 GLU A C 1
ATOM 778 O O . GLU A 1 101 ? 14.373 6.541 9.784 1.00 7.99 101 GLU A O 1
ATOM 784 N N . ILE A 1 102 ? 12.133 6.282 9.569 1.00 7.90 102 ILE A N 1
ATOM 785 C CA . ILE A 1 102 ? 12.208 4.826 9.618 1.00 8.53 102 ILE A CA 1
ATOM 786 C C . ILE A 1 102 ? 11.591 4.093 8.442 1.00 8.97 102 ILE A C 1
ATOM 787 O O . ILE A 1 102 ? 10.747 4.619 7.715 1.00 7.86 102 ILE A O 1
ATOM 792 N N . ILE A 1 103 ? 12.055 2.859 8.256 1.00 6.91 103 ILE A N 1
ATOM 793 C CA . ILE A 1 103 ? 11.519 1.971 7.222 1.00 6.59 103 ILE A CA 1
ATOM 794 C C . ILE A 1 103 ? 11.133 0.710 8.006 1.00 7.47 103 ILE A C 1
ATOM 795 O O . ILE A 1 103 ? 11.930 0.186 8.781 1.00 8.22 103 ILE A O 1
ATOM 800 N N . MET A 1 104 ? 9.907 0.217 7.818 1.00 6.54 104 MET A N 1
ATOM 801 C CA . MET A 1 104 ? 9.448 -0.938 8.581 1.00 5.07 104 MET A CA 1
ATOM 802 C C . MET A 1 104 ? 9.448 -2.256 7.830 1.00 5.25 104 MET A C 1
ATOM 803 O O . MET A 1 104 ? 9.130 -2.308 6.642 1.00 7.96 104 MET A O 1
ATOM 808 N N . VAL A 1 105 ? 9.770 -3.330 8.548 1.00 6.30 105 VAL A N 1
ATOM 809 C CA . VAL A 1 105 ? 9.768 -4.675 7.957 1.00 6.22 105 VAL A CA 1
ATOM 810 C C . VAL A 1 105 ? 8.394 -5.274 8.196 1.00 7.10 105 VAL A C 1
ATOM 811 O O . VAL A 1 105 ? 7.960 -5.408 9.346 1.00 7.98 105 VAL A O 1
ATOM 815 N N . VAL A 1 106 ? 7.700 -5.604 7.103 1.00 6.80 106 VAL A N 1
ATOM 816 C CA . VAL A 1 106 ? 6.373 -6.203 7.209 1.00 8.57 106 VAL A CA 1
ATOM 817 C C . VAL A 1 106 ? 6.305 -7.619 6.650 1.00 10.50 106 VAL A C 1
ATOM 818 O O . VAL A 1 106 ? 5.339 -8.337 6.906 1.00 9.59 106 VAL A O 1
ATOM 822 N N . GLU A 1 107 ? 7.326 -8.010 5.891 1.00 8.48 107 GLU A N 1
ATOM 823 C CA . GLU A 1 107 ? 7.373 -9.331 5.248 1.00 6.82 107 GLU A CA 1
ATOM 824 C C . GLU A 1 107 ? 8.828 -9.675 4.953 1.00 7.57 107 GLU A C 1
ATOM 825 O O . GLU A 1 107 ? 9.650 -8.763 4.729 1.00 9.56 107 GLU A O 1
ATOM 831 N N . MET A 1 108 ? 9.184 -10.963 5.000 1.00 9.26 108 MET A N 1
ATOM 832 C CA . MET A 1 108 ? 10.548 -11.349 4.664 1.00 7.38 108 MET A CA 1
ATOM 833 C C . MET A 1 108 ? 10.512 -12.468 3.617 1.00 10.40 108 MET A C 1
ATOM 834 O O . MET A 1 108 ? 9.442 -12.995 3.308 1.00 11.79 108 MET A O 1
ATOM 839 N N . SER A 1 109 ? 11.664 -12.830 3.064 1.00 9.87 109 SER A N 1
ATOM 840 C CA . SER A 1 109 ? 11.621 -13.818 1.998 1.00 12.89 109 SER A CA 1
ATOM 841 C C . SER A 1 109 ? 12.401 -15.117 2.171 1.00 13.87 109 SER A C 1
ATOM 842 O O . SER A 1 109 ? 12.403 -15.961 1.261 1.00 14.48 109 SER A O 1
ATOM 845 N N . HIS A 1 110 ? 13.066 -15.274 3.308 1.00 9.81 110 HIS A N 1
ATOM 846 C CA . HIS A 1 110 ? 13.780 -16.520 3.573 1.00 10.52 110 HIS A CA 1
ATOM 847 C C . HIS A 1 110 ? 12.727 -17.526 4.036 1.00 9.25 110 HIS A C 1
ATOM 848 O O . HIS A 1 110 ? 11.653 -17.150 4.510 1.00 9.44 110 HIS A O 1
ATOM 855 N N . PRO A 1 111 ? 13.022 -18.838 3.926 1.00 8.52 111 PRO A N 1
ATOM 856 C CA . PRO A 1 111 ? 12.062 -19.858 4.340 1.00 9.14 111 PRO A CA 1
ATOM 857 C C . PRO A 1 111 ? 11.496 -19.670 5.736 1.00 10.08 111 PRO A C 1
ATOM 858 O O . PRO A 1 111 ? 10.300 -19.841 5.974 1.00 10.87 111 PRO A O 1
ATOM 862 N N . GLY A 1 112 ? 12.368 -19.311 6.667 1.00 8.72 112 GLY A N 1
ATOM 863 C CA . GLY A 1 112 ? 11.925 -19.108 8.031 1.00 8.04 112 GLY A CA 1
ATOM 864 C C . GLY A 1 112 ? 10.846 -18.049 8.219 1.00 8.58 112 GLY A C 1
ATOM 865 O O . GLY A 1 112 ? 10.125 -18.074 9.217 1.00 9.62 112 GLY A O 1
ATOM 866 N N . ALA A 1 113 ? 10.736 -17.116 7.272 1.00 8.16 113 ALA A N 1
ATOM 867 C CA . ALA A 1 113 ? 9.731 -16.055 7.362 1.00 8.86 113 ALA A CA 1
ATOM 868 C C . ALA A 1 113 ? 8.300 -16.615 7.302 1.00 8.81 113 ALA A C 1
ATOM 869 O O . ALA A 1 113 ? 7.354 -15.971 7.754 1.00 10.02 113 ALA A O 1
ATOM 871 N N . LEU A 1 114 ? 8.148 -17.823 6.774 1.00 8.76 114 LEU A N 1
ATOM 872 C CA . LEU A 1 114 ? 6.811 -18.422 6.687 1.00 8.87 114 LEU A CA 1
ATOM 873 C C . LEU A 1 114 ? 6.273 -18.876 8.039 1.00 9.34 114 LEU A C 1
ATOM 874 O O . LEU A 1 114 ? 5.063 -19.069 8.209 1.00 11.04 114 LEU A O 1
ATOM 879 N N . GLU A 1 115 ? 7.157 -19.013 9.021 1.00 8.55 115 GLU A N 1
ATOM 880 C CA . GLU A 1 115 ? 6.746 -19.504 10.329 1.00 9.63 115 GLU A CA 1
ATOM 881 C C . GLU A 1 115 ? 5.876 -18.535 11.134 1.00 8.90 115 GLU A C 1
ATOM 882 O O . GLU A 1 115 ? 4.781 -18.895 11.599 1.00 10.39 115 GLU A O 1
ATOM 888 N N . PHE A 1 116 ? 6.342 -17.292 11.267 1.00 7.07 116 PHE A N 1
ATOM 889 C CA . PHE A 1 116 ? 5.649 -16.306 12.069 1.00 7.49 116 PHE A CA 1
ATOM 890 C C . PHE A 1 116 ? 5.479 -14.933 11.445 1.00 10.05 116 PHE A C 1
ATOM 891 O O . PHE A 1 116 ? 4.452 -14.297 11.628 1.00 10.56 116 PHE A O 1
ATOM 899 N N . ILE A 1 117 ? 6.487 -14.473 10.717 1.00 8.72 117 ILE A N 1
ATOM 900 C CA . ILE A 1 117 ? 6.424 -13.142 10.139 1.00 8.15 117 ILE A CA 1
ATOM 901 C C . ILE A 1 117 ? 5.394 -12.989 9.027 1.00 7.42 117 ILE A C 1
ATOM 902 O O . ILE A 1 117 ? 4.478 -12.165 9.119 1.00 8.66 117 ILE A O 1
ATOM 907 N N . ASN A 1 118 ? 5.517 -13.807 7.997 1.00 8.99 118 ASN A N 1
ATOM 908 C CA . ASN A 1 118 ? 4.625 -13.637 6.866 1.00 9.01 118 ASN A CA 1
ATOM 909 C C . ASN A 1 118 ? 3.137 -13.827 7.165 1.00 10.63 118 ASN A C 1
ATOM 910 O O . ASN A 1 118 ? 2.296 -13.177 6.540 1.00 11.47 118 ASN A O 1
ATOM 915 N N . PRO A 1 119 ? 2.784 -14.718 8.108 1.00 9.80 119 PRO A N 1
ATOM 916 C CA . PRO A 1 119 ? 1.358 -14.876 8.420 1.00 10.64 119 PRO A CA 1
ATOM 917 C C . PRO A 1 119 ? 0.786 -13.577 8.999 1.00 11.41 119 PRO A C 1
ATOM 918 O O . PRO A 1 119 ? -0.433 -13.371 9.022 1.00 12.95 119 PRO A O 1
ATOM 922 N N . LEU A 1 120 ? 1.669 -12.705 9.481 1.00 10.52 120 LEU A N 1
ATOM 923 C CA . LEU A 1 120 ? 1.235 -11.447 10.079 1.00 10.53 120 LEU A CA 1
ATOM 924 C C . LEU A 1 120 ? 1.433 -10.241 9.172 1.00 11.48 120 LEU A C 1
ATOM 925 O O . LEU A 1 120 ? 1.186 -9.115 9.592 1.00 9.70 120 LEU A O 1
ATOM 930 N N . THR A 1 121 ? 1.876 -10.468 7.935 1.00 9.78 121 THR A N 1
ATOM 931 C CA . THR A 1 121 ? 2.116 -9.343 7.026 1.00 9.62 121 THR A CA 1
ATOM 932 C C . THR A 1 121 ? 0.920 -8.402 6.886 1.00 9.01 121 THR A C 1
ATOM 933 O O . THR A 1 121 ? 1.095 -7.199 6.952 1.00 7.81 121 THR A O 1
ATOM 937 N N . ASP A 1 122 ? -0.295 -8.920 6.718 1.00 11.26 122 ASP A N 1
ATOM 938 C CA . ASP A 1 122 ? -1.422 -8.000 6.591 1.00 11.25 122 ASP A CA 1
ATOM 939 C C . ASP A 1 122 ? -1.559 -7.119 7.831 1.00 9.98 122 ASP A C 1
ATOM 940 O O . ASP A 1 122 ? -1.830 -5.914 7.728 1.00 10.73 122 ASP A O 1
ATOM 945 N N . ARG A 1 123 ? -1.399 -7.709 9.010 1.00 10.07 123 ARG A N 1
ATOM 946 C CA . ARG A 1 123 ? -1.493 -6.923 10.234 1.00 11.79 123 ARG A CA 1
ATOM 947 C C . ARG A 1 123 ? -0.342 -5.916 10.373 1.00 12.36 123 ARG A C 1
ATOM 948 O O . ARG A 1 123 ? -0.546 -4.803 10.849 1.00 12.04 123 ARG A O 1
ATOM 956 N N . PHE A 1 124 ? 0.860 -6.316 9.975 1.00 10.77 124 PHE A N 1
ATOM 957 C CA . PHE A 1 124 ? 1.998 -5.409 10.054 1.00 10.88 124 PHE A CA 1
ATOM 958 C C . PHE A 1 124 ? 1.807 -4.222 9.119 1.00 10.71 124 PHE A C 1
ATOM 959 O O . PHE A 1 124 ? 2.243 -3.112 9.440 1.00 9.74 124 PHE A O 1
ATOM 967 N N . ILE A 1 125 ? 1.186 -4.459 7.964 1.00 9.28 125 ILE A N 1
ATOM 968 C CA . ILE A 1 125 ? 0.934 -3.379 7.027 1.00 9.11 125 ILE A CA 1
ATOM 969 C C . ILE A 1 125 ? -0.031 -2.421 7.720 1.00 9.44 125 ILE A C 1
ATOM 970 O O . ILE A 1 125 ? 0.126 -1.218 7.614 1.00 9.50 125 ILE A O 1
ATOM 975 N N . GLU A 1 126 ? -1.024 -2.941 8.436 1.00 10.37 126 GLU A N 1
ATOM 976 C CA . GLU A 1 126 ? -1.941 -2.030 9.126 1.00 13.08 126 GLU A CA 1
ATOM 977 C C . GLU A 1 126 ? -1.254 -1.215 10.202 1.00 12.15 126 GLU A C 1
ATOM 978 O O . GLU A 1 126 ? -1.614 -0.049 10.432 1.00 13.53 126 GLU A O 1
ATOM 984 N N . VAL A 1 127 ? -0.255 -1.792 10.867 1.00 13.03 127 VAL A N 1
ATOM 985 C CA . VAL A 1 127 ? 0.464 -1.040 11.878 1.00 13.77 127 VAL A CA 1
ATOM 986 C C . VAL A 1 127 ? 1.271 0.046 11.170 1.00 12.87 127 VAL A C 1
ATOM 987 O O . VAL A 1 127 ? 1.337 1.189 11.636 1.00 13.35 127 VAL A O 1
ATOM 991 N N . ALA A 1 128 ? 1.889 -0.307 10.041 1.00 9.88 128 ALA A N 1
ATOM 992 C CA . ALA A 1 128 ? 2.650 0.683 9.292 1.00 10.19 128 ALA A CA 1
ATOM 993 C C . ALA A 1 128 ? 1.731 1.831 8.830 1.00 9.32 128 ALA A C 1
ATOM 994 O O . ALA A 1 128 ? 2.121 2.987 8.855 1.00 10.29 128 ALA A O 1
ATOM 996 N N . ASN A 1 129 ? 0.514 1.496 8.413 1.00 9.96 129 ASN A N 1
ATOM 997 C CA . ASN A 1 129 ? -0.426 2.518 7.977 1.00 10.89 129 ASN A CA 1
ATOM 998 C C . ASN A 1 129 ? -0.735 3.520 9.076 1.00 9.33 129 ASN A C 1
ATOM 999 O O . ASN A 1 129 ? -0.888 4.707 8.803 1.00 12.83 129 ASN A O 1
ATOM 1004 N N . GLU A 1 130 ? -0.803 3.053 10.317 1.00 11.41 130 GLU A N 1
ATOM 1005 C CA . GLU A 1 130 ? -1.095 3.956 11.418 1.00 12.31 130 GLU A CA 1
ATOM 1006 C C . GLU A 1 130 ? 0.138 4.775 11.809 1.00 14.86 130 GLU A C 1
ATOM 1007 O O . GLU A 1 130 ? 0.039 5.954 12.106 1.00 14.96 130 GLU A O 1
ATOM 1013 N N . ILE A 1 131 ? 1.306 4.148 11.782 1.00 12.14 131 ILE A N 1
ATOM 1014 C CA . ILE A 1 131 ? 2.531 4.855 12.157 1.00 11.32 131 ILE A CA 1
ATOM 1015 C C . ILE A 1 131 ? 3.032 5.855 11.117 1.00 9.68 131 ILE A C 1
ATOM 1016 O O . ILE A 1 131 ? 3.569 6.901 11.469 1.00 11.90 131 ILE A O 1
ATOM 1021 N N . GLU A 1 132 ? 2.837 5.537 9.839 1.00 10.45 132 GLU A N 1
ATOM 1022 C CA . GLU A 1 132 ? 3.258 6.384 8.724 1.00 9.60 132 GLU A CA 1
ATOM 1023 C C . GLU A 1 132 ? 4.767 6.583 8.650 1.00 9.75 132 GLU A C 1
ATOM 1024 O O . GLU A 1 132 ? 5.288 7.705 8.748 1.00 11.68 132 GLU A O 1
ATOM 1030 N N . PRO A 1 133 ? 5.503 5.468 8.531 1.00 11.53 133 PRO A N 1
ATOM 1031 C CA . PRO A 1 133 ? 6.963 5.532 8.426 1.00 9.77 133 PRO A CA 1
ATOM 1032 C C . PRO A 1 133 ? 7.264 6.073 7.038 1.00 7.15 133 PRO A C 1
ATOM 1033 O O . PRO A 1 133 ? 6.360 6.217 6.202 1.00 9.79 133 PRO A O 1
ATOM 1037 N N . PHE A 1 134 ? 8.535 6.376 6.795 1.00 8.06 134 PHE A N 1
ATOM 1038 C CA . PHE A 1 134 ? 8.933 6.844 5.471 1.00 6.57 134 PHE A CA 1
ATOM 1039 C C . PHE A 1 134 ? 8.630 5.750 4.438 1.00 8.74 134 PHE A C 1
ATOM 1040 O O . PHE A 1 134 ? 8.183 6.024 3.322 1.00 8.86 134 PHE A O 1
ATOM 1048 N N . GLY A 1 135 ? 8.892 4.499 4.809 1.00 8.62 135 GLY A N 1
ATOM 1049 C CA . GLY A 1 135 ? 8.624 3.423 3.883 1.00 9.50 135 GLY A CA 1
ATOM 1050 C C . GLY A 1 135 ? 8.567 2.060 4.537 1.00 7.00 135 GLY A C 1
ATOM 1051 O O . GLY A 1 135 ? 8.715 1.950 5.746 1.00 8.42 135 GLY A O 1
ATOM 1052 N N . VAL A 1 136 ? 8.286 1.047 3.718 1.00 7.00 136 VAL A N 1
ATOM 1053 C CA . VAL A 1 136 ? 8.307 -0.343 4.154 1.00 8.04 136 VAL A CA 1
ATOM 1054 C C . VAL A 1 136 ? 9.079 -1.110 3.088 1.00 11.03 136 VAL A C 1
ATOM 1055 O O . VAL A 1 136 ? 9.240 -0.646 1.941 1.00 10.15 136 VAL A O 1
ATOM 1059 N N . ILE A 1 137 ? 9.566 -2.285 3.461 1.00 9.26 137 ILE A N 1
ATOM 1060 C CA . ILE A 1 137 ? 10.271 -3.128 2.511 1.00 9.75 137 ILE A CA 1
ATOM 1061 C C . ILE A 1 137 ? 9.279 -4.128 1.898 1.00 12.07 137 ILE A C 1
ATOM 1062 O O . ILE A 1 137 ? 8.495 -4.749 2.613 1.00 14.07 137 ILE A O 1
ATOM 1067 N N . ALA A 1 138 ? 9.288 -4.275 0.580 1.00 11.13 138 ALA A N 1
ATOM 1068 C CA . ALA A 1 138 ? 8.411 -5.261 -0.039 1.00 13.40 138 ALA A CA 1
ATOM 1069 C C . ALA A 1 138 ? 9.311 -6.264 -0.746 1.00 15.37 138 ALA A C 1
ATOM 1070 O O . ALA A 1 138 ? 9.887 -5.974 -1.795 1.00 15.45 138 ALA A O 1
ATOM 1072 N N . PRO A 1 139 ? 9.468 -7.459 -0.168 1.00 15.08 139 PRO A N 1
ATOM 1073 C CA . PRO A 1 139 ? 10.309 -8.491 -0.774 1.00 18.63 139 PRO A CA 1
ATOM 1074 C C . PRO A 1 139 ? 9.830 -8.722 -2.203 1.00 19.27 139 PRO A C 1
ATOM 1075 O O . PRO A 1 139 ? 8.644 -8.965 -2.418 1.00 19.31 139 PRO A O 1
ATOM 1079 N N . GLY A 1 140 ? 10.754 -8.656 -3.162 1.00 18.84 140 GLY A N 1
ATOM 1080 C CA . GLY A 1 140 ? 10.416 -8.847 -4.559 1.00 23.33 140 GLY A CA 1
ATOM 1081 C C . GLY A 1 140 ? 10.713 -10.209 -5.154 1.00 26.27 140 GLY A C 1
ATOM 1082 O O . GLY A 1 140 ? 10.522 -10.382 -6.360 1.00 26.44 140 GLY A O 1
ATOM 1083 N N . THR A 1 141 ? 11.178 -11.167 -4.344 1.00 26.91 141 THR A N 1
ATOM 1084 C CA . THR A 1 141 ? 11.455 -12.519 -4.853 1.00 29.05 141 THR A CA 1
ATOM 1085 C C . THR A 1 141 ? 10.222 -12.928 -5.651 1.00 31.56 141 THR A C 1
ATOM 1086 O O . THR A 1 141 ? 10.327 -13.398 -6.789 1.00 33.66 141 THR A O 1
ATOM 1090 N N . ARG A 1 142 ? 9.056 -12.759 -5.032 1.00 29.49 142 ARG A N 1
ATOM 1091 C CA . ARG A 1 142 ? 7.774 -13.018 -5.685 1.00 30.64 142 ARG A CA 1
ATOM 1092 C C . ARG A 1 142 ? 7.357 -11.603 -6.066 1.00 28.10 142 ARG A C 1
ATOM 1093 O O . ARG A 1 142 ? 6.808 -10.881 -5.244 1.00 25.81 142 ARG A O 1
ATOM 1101 N N . PRO A 1 143 ? 7.616 -11.190 -7.320 1.00 27.44 143 PRO A N 1
ATOM 1102 C CA . PRO A 1 143 ? 7.285 -9.849 -7.807 1.00 27.18 143 PRO A CA 1
ATOM 1103 C C . PRO A 1 143 ? 5.868 -9.347 -7.561 1.00 21.51 143 PRO A C 1
ATOM 1104 O O . PRO A 1 143 ? 5.642 -8.135 -7.494 1.00 20.99 143 PRO A O 1
ATOM 1108 N N . GLU A 1 144 ? 4.918 -10.268 -7.419 1.00 19.95 144 GLU A N 1
ATOM 1109 C CA . GLU A 1 144 ? 3.533 -9.883 -7.185 1.00 19.37 144 GLU A CA 1
ATOM 1110 C C . GLU A 1 144 ? 3.302 -9.310 -5.784 1.00 17.44 144 GLU A C 1
ATOM 1111 O O . GLU A 1 144 ? 2.265 -8.694 -5.526 1.00 16.03 144 GLU A O 1
ATOM 1117 N N . ARG A 1 145 ? 4.262 -9.503 -4.883 1.00 17.23 145 ARG A N 1
ATOM 1118 C CA . ARG A 1 145 ? 4.098 -8.979 -3.535 1.00 14.90 145 ARG A CA 1
ATOM 1119 C C . ARG A 1 145 ? 4.224 -7.464 -3.498 1.00 14.63 145 ARG A C 1
ATOM 1120 O O . ARG A 1 145 ? 3.667 -6.801 -2.615 1.00 12.83 145 ARG A O 1
ATOM 1128 N N . ILE A 1 146 ? 4.950 -6.894 -4.455 1.00 15.48 146 ILE A N 1
ATOM 1129 C CA . ILE A 1 146 ? 5.083 -5.445 -4.492 1.00 14.66 146 ILE A CA 1
ATOM 1130 C C . ILE A 1 146 ? 3.700 -4.805 -4.685 1.00 14.23 146 ILE A C 1
ATOM 1131 O O . ILE A 1 146 ? 3.311 -3.893 -3.946 1.00 12.92 146 ILE A O 1
ATOM 1136 N N . GLY A 1 147 ? 2.951 -5.294 -5.669 1.00 16.01 147 GLY A N 1
ATOM 1137 C CA . GLY A 1 147 ? 1.628 -4.746 -5.918 1.00 13.83 147 GLY A CA 1
ATOM 1138 C C . GLY A 1 147 ? 0.666 -5.057 -4.792 1.00 12.27 147 GLY A C 1
ATOM 1139 O O . GLY A 1 147 ? -0.174 -4.224 -4.434 1.00 12.97 147 GLY A O 1
ATOM 1140 N N . TYR A 1 148 ? 0.789 -6.255 -4.228 1.00 11.42 148 TYR A N 1
ATOM 1141 C CA . TYR A 1 148 ? -0.062 -6.675 -3.109 1.00 10.16 148 TYR A CA 1
ATOM 1142 C C . TYR A 1 148 ? 0.100 -5.709 -1.935 1.00 11.60 148 TYR A C 1
ATOM 1143 O O . TYR A 1 148 ? -0.877 -5.250 -1.326 1.00 12.48 148 TYR A O 1
ATOM 1152 N N . ILE A 1 149 ? 1.348 -5.411 -1.598 1.00 11.67 149 ILE A N 1
ATOM 1153 C CA . ILE A 1 149 ? 1.606 -4.494 -0.493 1.00 9.91 149 ILE A CA 1
ATOM 1154 C C . ILE A 1 149 ? 1.203 -3.052 -0.841 1.00 11.82 149 ILE A C 1
ATOM 1155 O O . ILE A 1 149 ? 0.585 -2.371 -0.015 1.00 10.91 149 ILE A O 1
ATOM 1160 N N . ARG A 1 150 ? 1.525 -2.597 -2.053 1.00 10.70 150 ARG A N 1
ATOM 1161 C CA . ARG A 1 150 ? 1.190 -1.235 -2.486 1.00 11.76 150 ARG A CA 1
ATOM 1162 C C . ARG A 1 150 ? -0.313 -0.962 -2.343 1.00 10.03 150 ARG A C 1
ATOM 1163 O O . ARG A 1 150 ? -0.720 0.090 -1.860 1.00 10.68 150 ARG A O 1
ATOM 1171 N N . ASP A 1 151 ? -1.119 -1.918 -2.781 1.00 14.35 151 ASP A N 1
ATOM 1172 C CA . ASP A 1 151 ? -2.568 -1.763 -2.688 1.00 13.28 151 ASP A CA 1
ATOM 1173 C C . ASP A 1 151 ? -3.066 -1.607 -1.255 1.00 13.38 151 ASP A C 1
ATOM 1174 O O . ASP A 1 151 ? -4.031 -0.882 -1.011 1.00 13.14 151 ASP A O 1
ATOM 1179 N N . ARG A 1 152 ? -2.404 -2.269 -0.305 1.00 11.44 152 ARG A N 1
ATOM 1180 C CA . ARG A 1 152 ? -2.827 -2.208 1.093 1.00 10.78 152 ARG A CA 1
ATOM 1181 C C . ARG A 1 152 ? -2.109 -1.167 1.939 1.00 9.43 152 ARG A C 1
ATOM 1182 O O . ARG A 1 152 ? -2.487 -0.915 3.076 1.00 10.57 152 ARG A O 1
ATOM 1190 N N . LEU A 1 153 ? -1.091 -0.544 1.360 1.00 10.44 153 LEU A N 1
ATOM 1191 C CA . LEU A 1 153 ? -0.275 0.434 2.075 1.00 10.64 153 LEU A CA 1
ATOM 1192 C C . LEU A 1 153 ? -0.771 1.872 1.889 1.00 11.62 153 LEU A C 1
ATOM 1193 O O . LEU A 1 153 ? -1.096 2.275 0.774 1.00 12.74 153 LEU A O 1
ATOM 1198 N N . LYS A 1 154 ? -0.816 2.629 2.978 1.00 10.79 154 LYS A N 1
ATOM 1199 C CA . LYS A 1 154 ? -1.278 4.010 2.920 1.00 12.40 154 LYS A CA 1
ATOM 1200 C C . LYS A 1 154 ? -0.515 4.830 1.894 1.00 14.77 154 LYS A C 1
ATOM 1201 O O . LYS A 1 154 ? 0.720 4.761 1.782 1.00 13.22 154 LYS A O 1
ATOM 1207 N N . GLU A 1 155 ? -1.257 5.615 1.126 1.00 17.36 155 GLU A N 1
ATOM 1208 C CA . GLU A 1 155 ? -0.633 6.461 0.129 1.00 18.82 155 GLU A CA 1
ATOM 1209 C C . GLU A 1 155 ? 0.282 7.413 0.899 1.00 18.56 155 GLU A C 1
ATOM 1210 O O . GLU A 1 155 ? -0.075 7.916 1.969 1.00 23.75 155 GLU A O 1
ATOM 1216 N N . GLY A 1 156 ? 1.477 7.629 0.368 1.00 16.80 156 GLY A N 1
ATOM 1217 C CA . GLY A 1 156 ? 2.420 8.501 1.043 1.00 14.12 156 GLY A CA 1
ATOM 1218 C C . GLY A 1 156 ? 3.581 7.696 1.594 1.00 15.85 156 GLY A C 1
ATOM 1219 O O . GLY A 1 156 ? 4.688 8.217 1.743 1.00 17.35 156 GLY A O 1
ATOM 1220 N N . ILE A 1 157 ? 3.331 6.441 1.944 1.00 12.84 157 ILE A N 1
ATOM 1221 C CA . ILE A 1 157 ? 4.426 5.592 2.443 1.00 11.42 157 ILE A CA 1
ATOM 1222 C C . ILE A 1 157 ? 5.099 4.946 1.240 1.00 11.57 157 ILE A C 1
ATOM 1223 O O . ILE A 1 157 ? 4.434 4.395 0.365 1.00 12.27 157 ILE A O 1
ATOM 1228 N N . LYS A 1 158 ? 6.435 4.993 1.205 1.00 8.29 158 LYS A N 1
ATOM 1229 C CA . LYS A 1 158 ? 7.181 4.435 0.094 1.00 11.81 158 LYS A CA 1
ATOM 1230 C C . LYS A 1 158 ? 7.455 2.949 0.240 1.00 8.92 158 LYS A C 1
ATOM 1231 O O . LYS A 1 158 ? 7.378 2.387 1.335 1.00 9.01 158 LYS A O 1
ATOM 1237 N N . ILE A 1 159 ? 7.763 2.316 -0.885 1.00 9.42 159 ILE A N 1
ATOM 1238 C CA . ILE A 1 159 ? 8.111 0.911 -0.899 1.00 7.43 159 ILE A CA 1
ATOM 1239 C C . ILE A 1 159 ? 9.524 0.717 -1.462 1.00 8.24 159 ILE A C 1
ATOM 1240 O O . ILE A 1 159 ? 9.866 1.288 -2.493 1.00 9.79 159 ILE A O 1
ATOM 1245 N N . LEU A 1 160 ? 10.347 -0.052 -0.737 1.00 7.57 160 LEU A N 1
ATOM 1246 C CA . LEU A 1 160 ? 11.704 -0.387 -1.188 1.00 8.47 160 LEU A CA 1
ATOM 1247 C C . LEU A 1 160 ? 11.651 -1.890 -1.447 1.00 10.01 160 LEU A C 1
ATOM 1248 O O . LEU A 1 160 ? 11.280 -2.676 -0.566 1.00 9.78 160 LEU A O 1
ATOM 1253 N N . ALA A 1 161 ? 12.040 -2.292 -2.652 1.00 10.72 161 ALA A N 1
ATOM 1254 C CA . ALA A 1 161 ? 11.964 -3.686 -3.060 1.00 13.03 161 ALA A CA 1
ATOM 1255 C C . ALA A 1 161 ? 13.281 -4.343 -3.419 1.00 12.00 161 ALA A C 1
ATOM 1256 O O . ALA A 1 161 ? 13.940 -3.940 -4.376 1.00 9.99 161 ALA A O 1
ATOM 1258 N N . PRO A 1 162 ? 13.692 -5.342 -2.628 1.00 14.22 162 PRO A N 1
ATOM 1259 C CA . PRO A 1 162 ? 14.934 -6.084 -2.863 1.00 15.48 162 PRO A CA 1
ATOM 1260 C C . PRO A 1 162 ? 14.546 -7.381 -3.565 1.00 16.76 162 PRO A C 1
ATOM 1261 O O . PRO A 1 162 ? 13.360 -7.688 -3.688 1.00 16.88 162 PRO A O 1
ATOM 1265 N N . GLY A 1 163 ? 15.538 -8.123 -4.035 1.00 18.10 163 GLY A N 1
ATOM 1266 C CA . GLY A 1 163 ? 15.262 -9.411 -4.664 1.00 23.45 163 GLY A CA 1
ATOM 1267 C C . GLY A 1 163 ? 14.643 -9.487 -6.050 1.00 28.62 163 GLY A C 1
ATOM 1268 O O . GLY A 1 163 ? 14.117 -10.544 -6.434 1.00 24.66 163 GLY A O 1
ATOM 1269 N N . ILE A 1 164 ? 14.718 -8.398 -6.808 1.00 28.08 164 ILE A N 1
ATOM 1270 C CA . ILE A 1 164 ? 14.166 -8.364 -8.158 1.00 33.93 164 ILE A CA 1
ATOM 1271 C C . ILE A 1 164 ? 15.103 -9.126 -9.103 1.00 33.95 164 ILE A C 1
ATOM 1272 O O . ILE A 1 164 ? 16.320 -9.002 -9.014 1.00 34.33 164 ILE A O 1
ATOM 1277 N N . GLY A 1 165 ? 14.525 -9.920 -10.001 1.00 36.03 165 GLY A N 1
ATOM 1278 C CA . GLY A 1 165 ? 15.328 -10.696 -10.938 1.00 37.81 165 GLY A CA 1
ATOM 1279 C C . GLY A 1 165 ? 16.198 -9.869 -11.876 1.00 39.56 165 GLY A C 1
ATOM 1280 O O . GLY A 1 165 ? 15.909 -8.699 -12.136 1.00 40.39 165 GLY A O 1
ATOM 1281 N N . ALA A 1 166 ? 17.257 -10.489 -12.395 1.00 40.17 166 ALA A N 1
ATOM 1282 C CA . ALA A 1 166 ? 18.185 -9.822 -13.307 1.00 41.36 166 ALA A CA 1
ATOM 1283 C C . ALA A 1 166 ? 17.686 -9.835 -14.749 1.00 41.11 166 ALA A C 1
ATOM 1284 O O . ALA A 1 166 ? 18.324 -9.276 -15.640 1.00 42.45 166 ALA A O 1
ATOM 1286 N N . GLN A 1 167 ? 16.545 -10.474 -14.974 1.00 40.96 167 GLN A N 1
ATOM 1287 C CA . GLN A 1 167 ? 15.974 -10.549 -16.311 1.00 40.77 167 GLN A CA 1
ATOM 1288 C C . GLN A 1 167 ? 15.433 -9.184 -16.738 1.00 39.85 167 GLN A C 1
ATOM 1289 O O . GLN A 1 167 ? 14.811 -8.468 -15.948 1.00 37.91 167 GLN A O 1
ATOM 1295 N N . GLY A 1 168 ? 15.695 -8.829 -17.991 1.00 39.00 168 GLY A N 1
ATOM 1296 C CA . GLY A 1 168 ? 15.264 -7.552 -18.524 1.00 37.52 168 GLY A CA 1
ATOM 1297 C C . GLY A 1 168 ? 13.806 -7.204 -18.324 1.00 37.29 168 GLY A C 1
ATOM 1298 O O . GLY A 1 168 ? 12.915 -8.019 -18.574 1.00 38.76 168 GLY A O 1
ATOM 1299 N N . GLY A 1 169 ? 13.571 -5.978 -17.869 1.00 34.54 169 GLY A N 1
ATOM 1300 C CA . GLY A 1 169 ? 12.220 -5.504 -17.647 1.00 33.94 169 GLY A CA 1
ATOM 1301 C C . GLY A 1 169 ? 11.672 -5.749 -16.253 1.00 31.67 169 GLY A C 1
ATOM 1302 O O . GLY A 1 169 ? 10.726 -5.078 -15.841 1.00 31.82 169 GLY A O 1
ATOM 1303 N N . LYS A 1 170 ? 12.259 -6.699 -15.529 1.00 31.57 170 LYS A N 1
ATOM 1304 C CA . LYS A 1 170 ? 11.786 -7.026 -14.189 1.00 31.18 170 LYS A CA 1
ATOM 1305 C C . LYS A 1 170 ? 11.884 -5.866 -13.211 1.00 29.12 170 LYS A C 1
ATOM 1306 O O . LYS A 1 170 ? 10.926 -5.581 -12.496 1.00 28.22 170 LYS A O 1
ATOM 1312 N N . ALA A 1 171 ? 13.033 -5.193 -13.178 1.00 28.34 171 ALA A N 1
ATOM 1313 C CA . ALA A 1 171 ? 13.198 -4.062 -12.271 1.00 21.62 171 ALA A CA 1
ATOM 1314 C C . ALA A 1 171 ? 12.209 -2.976 -12.663 1.00 22.92 171 ALA A C 1
ATOM 1315 O O . ALA A 1 171 ? 11.587 -2.338 -11.815 1.00 18.33 171 ALA A O 1
ATOM 1317 N N . LYS A 1 172 ? 12.060 -2.765 -13.965 1.00 21.77 172 LYS A N 1
ATOM 1318 C CA . LYS A 1 172 ? 11.133 -1.758 -14.446 1.00 23.00 172 LYS A CA 1
ATOM 1319 C C . LYS A 1 172 ? 9.705 -2.110 -14.037 1.00 20.75 172 LYS A C 1
ATOM 1320 O O . LYS A 1 172 ? 8.944 -1.236 -13.626 1.00 21.75 172 LYS A O 1
ATOM 1326 N N . ASP A 1 173 ? 9.345 -3.386 -14.158 1.00 21.44 173 ASP A N 1
ATOM 1327 C CA . ASP A 1 173 ? 7.998 -3.833 -13.791 1.00 21.71 173 ASP A CA 1
ATOM 1328 C C . ASP A 1 173 ? 7.741 -3.577 -12.315 1.00 20.99 173 ASP A C 1
ATOM 1329 O O . ASP A 1 173 ? 6.643 -3.164 -11.924 1.00 19.80 173 ASP A O 1
ATOM 1334 N N . ALA A 1 174 ? 8.753 -3.845 -11.496 1.00 18.60 174 ALA A N 1
ATOM 1335 C CA . ALA A 1 174 ? 8.611 -3.658 -10.057 1.00 19.27 174 ALA A CA 1
ATOM 1336 C C . ALA A 1 174 ? 8.359 -2.198 -9.722 1.00 18.56 174 ALA A C 1
ATOM 1337 O O . ALA A 1 174 ? 7.510 -1.893 -8.885 1.00 17.50 174 ALA A O 1
ATOM 1339 N N . VAL A 1 175 ? 9.087 -1.291 -10.374 1.00 15.63 175 VAL A N 1
ATOM 1340 C CA . VAL A 1 175 ? 8.874 0.131 -10.135 1.00 18.15 175 VAL A CA 1
ATOM 1341 C C . VAL A 1 175 ? 7.448 0.534 -10.537 1.00 18.14 175 VAL A C 1
ATOM 1342 O O . VAL A 1 175 ? 6.737 1.196 -9.780 1.00 18.79 175 VAL A O 1
ATOM 1346 N N . LYS A 1 176 ? 7.038 0.126 -11.735 1.00 18.50 176 LYS A N 1
ATOM 1347 C CA . LYS A 1 176 ? 5.707 0.456 -12.235 1.00 19.77 176 LYS A CA 1
ATOM 1348 C C . LYS A 1 176 ? 4.595 -0.172 -11.406 1.00 18.34 176 LYS A C 1
ATOM 1349 O O . LYS A 1 176 ? 3.490 0.371 -11.337 1.00 19.78 176 LYS A O 1
ATOM 1355 N N . ALA A 1 177 ? 4.902 -1.303 -10.767 1.00 17.55 177 ALA A N 1
ATOM 1356 C CA . ALA A 1 177 ? 3.950 -2.008 -9.915 1.00 18.50 177 ALA A CA 1
ATOM 1357 C C . ALA A 1 177 ? 3.821 -1.361 -8.525 1.00 19.20 177 ALA A C 1
ATOM 1358 O O . ALA A 1 177 ? 2.926 -1.714 -7.768 1.00 17.77 177 ALA A O 1
ATOM 1360 N N . GLY A 1 178 ? 4.710 -0.432 -8.173 1.00 16.41 178 GLY A N 1
ATOM 1361 C CA . GLY A 1 178 ? 4.592 0.191 -6.863 1.00 15.66 178 GLY A CA 1
ATOM 1362 C C . GLY A 1 178 ? 5.870 0.358 -6.050 1.00 14.17 178 GLY A C 1
ATOM 1363 O O . GLY A 1 178 ? 5.842 0.937 -4.963 1.00 13.14 178 GLY A O 1
ATOM 1364 N N . ALA A 1 179 ? 6.981 -0.145 -6.558 1.00 12.25 179 ALA A N 1
ATOM 1365 C CA . ALA A 1 179 ? 8.244 0.014 -5.840 1.00 13.79 179 ALA A CA 1
ATOM 1366 C C . ALA A 1 179 ? 8.859 1.377 -6.138 1.00 14.53 179 ALA A C 1
ATOM 1367 O O . ALA A 1 179 ? 9.186 1.678 -7.286 1.00 17.13 179 ALA A O 1
ATOM 1369 N N . ASP A 1 180 ? 9.032 2.201 -5.108 1.00 9.36 180 ASP A N 1
ATOM 1370 C CA . ASP A 1 180 ? 9.650 3.512 -5.299 1.00 9.37 180 ASP A CA 1
ATOM 1371 C C . ASP A 1 180 ? 11.155 3.352 -5.461 1.00 9.68 180 ASP A C 1
ATOM 1372 O O . ASP A 1 180 ? 11.814 4.135 -6.167 1.00 13.13 180 ASP A O 1
ATOM 1377 N N . TYR A 1 181 ? 11.692 2.349 -4.775 1.00 7.75 181 TYR A N 1
ATOM 1378 C CA . TYR A 1 181 ? 13.121 2.062 -4.823 1.00 8.04 181 TYR A CA 1
ATOM 1379 C C . TYR A 1 181 ? 13.364 0.593 -5.043 1.00 9.27 181 TYR A C 1
ATOM 1380 O O . TYR A 1 181 ? 12.652 -0.256 -4.516 1.00 9.29 181 TYR A O 1
ATOM 1389 N N . ILE A 1 182 ? 14.418 0.296 -5.795 1.00 7.93 182 ILE A N 1
ATOM 1390 C CA . ILE A 1 182 ? 14.830 -1.072 -6.035 1.00 9.91 182 ILE A CA 1
ATOM 1391 C C . ILE A 1 182 ? 16.140 -1.262 -5.268 1.00 10.11 182 ILE A C 1
ATOM 1392 O O . ILE A 1 182 ? 17.101 -0.516 -5.484 1.00 10.77 182 ILE A O 1
ATOM 1397 N N . ILE A 1 183 ? 16.175 -2.239 -4.363 1.00 8.65 183 ILE A N 1
ATOM 1398 C CA . ILE A 1 183 ? 17.393 -2.514 -3.598 1.00 9.56 183 ILE A CA 1
ATOM 1399 C C . ILE A 1 183 ? 18.233 -3.504 -4.388 1.00 10.46 183 ILE A C 1
ATOM 1400 O O . ILE A 1 183 ? 17.764 -4.589 -4.760 1.00 11.18 183 ILE A O 1
ATOM 1405 N N . VAL A 1 184 ? 19.468 -3.093 -4.673 1.00 8.19 184 VAL A N 1
ATOM 1406 C CA . VAL A 1 184 ? 20.409 -3.887 -5.456 1.00 8.57 184 VAL A CA 1
ATOM 1407 C C . VAL A 1 184 ? 21.699 -4.113 -4.678 1.00 7.56 184 VAL A C 1
ATOM 1408 O O . VAL A 1 184 ? 22.259 -3.177 -4.105 1.00 9.73 184 VAL A O 1
ATOM 1412 N N . GLY A 1 185 ? 22.170 -5.357 -4.688 1.00 8.61 185 GLY A N 1
ATOM 1413 C CA . GLY A 1 185 ? 23.399 -5.716 -4.003 1.00 9.32 185 GLY A CA 1
ATOM 1414 C C . GLY A 1 185 ? 24.545 -6.131 -4.923 1.00 8.36 185 GLY A C 1
ATOM 1415 O O . GLY A 1 185 ? 25.147 -5.304 -5.605 1.00 10.01 185 GLY A O 1
ATOM 1416 N N . ARG A 1 186 ? 24.820 -7.437 -4.916 1.00 10.64 186 ARG A N 1
ATOM 1417 C CA . ARG A 1 186 ? 25.909 -8.072 -5.656 1.00 10.12 186 ARG A CA 1
ATOM 1418 C C . ARG A 1 186 ? 26.001 -7.707 -7.119 1.00 10.03 186 ARG A C 1
ATOM 1419 O O . ARG A 1 186 ? 27.113 -7.617 -7.653 1.00 9.83 186 ARG A O 1
ATOM 1427 N N . ALA A 1 187 ? 24.847 -7.531 -7.772 1.00 10.55 187 ALA A N 1
ATOM 1428 C CA . ALA A 1 187 ? 24.837 -7.174 -9.191 1.00 9.97 187 ALA A CA 1
ATOM 1429 C C . ALA A 1 187 ? 25.627 -5.896 -9.418 1.00 8.81 187 ALA A C 1
ATOM 1430 O O . ALA A 1 187 ? 26.140 -5.662 -10.498 1.00 10.80 187 ALA A O 1
ATOM 1432 N N . ILE A 1 188 ? 25.710 -5.037 -8.407 1.00 7.62 188 ILE A N 1
ATOM 1433 C CA . ILE A 1 188 ? 26.531 -3.847 -8.558 1.00 8.35 188 ILE A CA 1
ATOM 1434 C C . ILE A 1 188 ? 27.885 -3.995 -7.849 1.00 7.90 188 ILE A C 1
ATOM 1435 O O . ILE A 1 188 ? 28.944 -3.849 -8.476 1.00 9.35 188 ILE A O 1
ATOM 1440 N N . TYR A 1 189 ? 27.880 -4.335 -6.556 1.00 7.15 189 TYR A N 1
ATOM 1441 C CA . TYR A 1 189 ? 29.165 -4.351 -5.863 1.00 9.38 189 TYR A CA 1
ATOM 1442 C C . TYR A 1 189 ? 30.162 -5.439 -6.224 1.00 11.14 189 TYR A C 1
ATOM 1443 O O . TYR A 1 189 ? 31.357 -5.271 -5.983 1.00 12.53 189 TYR A O 1
ATOM 1452 N N . ASN A 1 190 ? 29.692 -6.521 -6.841 1.00 8.08 190 ASN A N 1
ATOM 1453 C CA . ASN A 1 190 ? 30.593 -7.591 -7.265 1.00 12.02 190 ASN A CA 1
ATOM 1454 C C . ASN A 1 190 ? 30.793 -7.534 -8.778 1.00 11.33 190 ASN A C 1
ATOM 1455 O O . ASN A 1 190 ? 31.404 -8.431 -9.364 1.00 13.08 190 ASN A O 1
ATOM 1460 N N . ALA A 1 191 ? 30.292 -6.488 -9.416 1.00 9.26 191 ALA A N 1
ATOM 1461 C CA . ALA A 1 191 ? 30.471 -6.383 -10.860 1.00 11.07 191 ALA A CA 1
ATOM 1462 C C . ALA A 1 191 ? 31.916 -6.019 -11.212 1.00 12.10 191 ALA A C 1
ATOM 1463 O O . ALA A 1 191 ? 32.616 -5.369 -10.438 1.00 12.90 191 ALA A O 1
ATOM 1465 N N . PRO A 1 192 ? 32.385 -6.448 -12.392 1.00 11.86 192 PRO A N 1
ATOM 1466 C CA . PRO A 1 192 ? 33.757 -6.103 -12.791 1.00 12.11 192 PRO A CA 1
ATOM 1467 C C . PRO A 1 192 ? 33.940 -4.569 -12.727 1.00 14.15 192 PRO A C 1
ATOM 1468 O O . PRO A 1 192 ? 34.967 -4.069 -12.253 1.00 13.79 192 PRO A O 1
ATOM 1472 N N . ASN A 1 193 ? 32.938 -3.833 -13.205 1.00 12.86 193 ASN A N 1
ATOM 1473 C CA . ASN A 1 193 ? 32.930 -2.363 -13.158 1.00 13.80 193 ASN A CA 1
ATOM 1474 C C . ASN A 1 193 ? 31.609 -1.964 -12.478 1.00 10.69 193 ASN A C 1
ATOM 1475 O O . ASN A 1 193 ? 30.554 -1.882 -13.126 1.00 11.32 193 ASN A O 1
ATOM 1480 N N . PRO A 1 194 ? 31.639 -1.736 -11.149 1.00 10.45 194 PRO A N 1
ATOM 1481 C CA . PRO A 1 194 ? 30.392 -1.358 -10.466 1.00 8.42 194 PRO A CA 1
ATOM 1482 C C . PRO A 1 194 ? 29.649 -0.167 -11.065 1.00 8.17 194 PRO A C 1
ATOM 1483 O O . PRO A 1 194 ? 28.418 -0.158 -11.118 1.00 9.45 194 PRO A O 1
ATOM 1487 N N . ARG A 1 195 ? 30.386 0.843 -11.504 1.00 10.45 195 ARG A N 1
ATOM 1488 C CA . ARG A 1 195 ? 29.735 2.015 -12.070 1.00 9.17 195 ARG A CA 1
ATOM 1489 C C . ARG A 1 195 ? 28.920 1.651 -13.298 1.00 11.31 195 ARG A C 1
ATOM 1490 O O . ARG A 1 195 ? 27.760 2.062 -13.419 1.00 10.47 195 ARG A O 1
ATOM 1498 N N . GLU A 1 196 ? 29.522 0.896 -14.212 1.00 11.12 196 GLU A N 1
ATOM 1499 C CA . GLU A 1 196 ? 28.792 0.499 -15.414 1.00 11.00 196 GLU A CA 1
ATOM 1500 C C . GLU A 1 196 ? 27.604 -0.400 -15.067 1.00 9.14 196 GLU A C 1
ATOM 1501 O O . GLU A 1 196 ? 26.560 -0.353 -15.724 1.00 13.02 196 GLU A O 1
ATOM 1507 N N . ALA A 1 197 ? 27.759 -1.228 -14.043 1.00 9.92 197 ALA A N 1
ATOM 1508 C CA . ALA A 1 197 ? 26.660 -2.095 -13.642 1.00 9.24 197 ALA A CA 1
ATOM 1509 C C . ALA A 1 197 ? 25.509 -1.245 -13.116 1.00 8.88 197 ALA A C 1
ATOM 1510 O O . ALA A 1 197 ? 24.348 -1.495 -13.423 1.00 9.17 197 ALA A O 1
ATOM 1512 N N . ALA A 1 198 ? 25.826 -0.255 -12.286 1.00 9.40 198 ALA A N 1
ATOM 1513 C CA . ALA A 1 198 ? 24.796 0.610 -11.728 1.00 7.93 198 ALA A CA 1
ATOM 1514 C C . ALA A 1 198 ? 24.097 1.389 -12.834 1.00 10.86 198 ALA A C 1
ATOM 1515 O O . ALA A 1 198 ? 22.871 1.513 -12.832 1.00 10.68 198 ALA A O 1
ATOM 1517 N N . LYS A 1 199 ? 24.876 1.907 -13.775 1.00 9.53 199 LYS A N 1
ATOM 1518 C CA . LYS A 1 199 ? 24.285 2.654 -14.878 1.00 11.15 199 LYS A CA 1
ATOM 1519 C C . LYS A 1 199 ? 23.351 1.737 -15.679 1.00 11.15 199 LYS A C 1
ATOM 1520 O O . LYS A 1 199 ? 22.251 2.143 -16.059 1.00 10.39 199 LYS A O 1
ATOM 1526 N N . ALA A 1 200 ? 23.773 0.491 -15.903 1.00 11.56 200 ALA A N 1
ATOM 1527 C CA . ALA A 1 200 ? 22.954 -0.450 -16.670 1.00 10.36 200 ALA A CA 1
ATOM 1528 C C . ALA A 1 200 ? 21.594 -0.648 -16.012 1.00 10.64 200 ALA A C 1
ATOM 1529 O O . ALA A 1 200 ? 20.561 -0.609 -16.679 1.00 12.74 200 ALA A O 1
ATOM 1531 N N . ILE A 1 201 ? 21.596 -0.835 -14.696 1.00 10.23 201 ILE A N 1
ATOM 1532 C CA . ILE A 1 201 ? 20.338 -1.040 -13.977 1.00 10.75 201 ILE A CA 1
ATOM 1533 C C . ILE A 1 201 ? 19.480 0.217 -13.972 1.00 12.09 201 ILE A C 1
ATOM 1534 O O . ILE A 1 201 ? 18.261 0.155 -14.147 1.00 11.66 201 ILE A O 1
ATOM 1539 N N . TYR A 1 202 ? 20.130 1.356 -13.756 1.00 10.92 202 TYR A N 1
ATOM 1540 C CA . TYR A 1 202 ? 19.480 2.658 -13.770 1.00 11.16 202 TYR A CA 1
ATOM 1541 C C . TYR A 1 202 ? 18.772 2.853 -15.119 1.00 13.25 202 TYR A C 1
ATOM 1542 O O . TYR A 1 202 ? 17.623 3.274 -15.162 1.00 15.32 202 TYR A O 1
ATOM 1551 N N . ASP A 1 203 ? 19.473 2.559 -16.212 1.00 11.49 203 ASP A N 1
ATOM 1552 C CA . ASP A 1 203 ? 18.877 2.736 -17.535 1.00 14.54 203 ASP A CA 1
ATOM 1553 C C . ASP A 1 203 ? 17.722 1.767 -17.786 1.00 14.99 203 ASP A C 1
ATOM 1554 O O . ASP A 1 203 ? 16.758 2.132 -18.467 1.00 17.64 203 ASP A O 1
ATOM 1559 N N . GLU A 1 204 ? 17.796 0.550 -17.237 1.00 13.88 204 GLU A N 1
ATOM 1560 C CA . GLU A 1 204 ? 16.685 -0.393 -17.429 1.00 17.78 204 GLU A CA 1
ATOM 1561 C C . GLU A 1 204 ? 15.431 0.055 -16.686 1.00 19.69 204 GLU A C 1
ATOM 1562 O O . GLU A 1 204 ? 14.326 -0.097 -17.188 1.00 22.12 204 GLU A O 1
ATOM 1568 N N . ILE A 1 205 ? 15.611 0.609 -15.486 1.00 18.86 205 ILE A N 1
ATOM 1569 C CA . ILE A 1 205 ? 14.492 1.072 -14.678 1.00 22.99 205 ILE A CA 1
ATOM 1570 C C . ILE A 1 205 ? 13.781 2.257 -15.293 1.00 27.32 205 ILE A C 1
ATOM 1571 O O . ILE A 1 205 ? 12.552 2.366 -15.223 1.00 29.32 205 ILE A O 1
ATOM 1576 N N . ARG A 1 206 ? 14.551 3.154 -15.903 1.00 26.27 206 ARG A N 1
ATOM 1577 C CA . ARG A 1 206 ? 14.001 4.344 -16.538 1.00 31.63 206 ARG A CA 1
ATOM 1578 C C . ARG A 1 206 ? 13.590 4.075 -17.987 1.00 30.69 206 ARG A C 1
ATOM 1579 O O . ARG A 1 206 ? 13.969 2.996 -18.495 1.00 32.32 206 ARG A O 1
ATOM 1587 N N . MET B 1 1 ? 22.887 -17.446 40.393 1.00 22.24 1 MET B N 1
ATOM 1588 C CA . MET B 1 1 ? 23.965 -16.885 39.530 1.00 17.95 1 MET B CA 1
ATOM 1589 C C . MET B 1 1 ? 23.494 -15.583 38.909 1.00 15.03 1 MET B C 1
ATOM 1590 O O . MET B 1 1 ? 22.379 -15.467 38.401 1.00 16.98 1 MET B O 1
ATOM 1595 N N . ILE B 1 2 ? 24.369 -14.599 38.955 1.00 10.50 2 ILE B N 1
ATOM 1596 C CA . ILE B 1 2 ? 24.044 -13.277 38.451 1.00 10.54 2 ILE B CA 1
ATOM 1597 C C . ILE B 1 2 ? 24.663 -12.962 37.102 1.00 11.97 2 ILE B C 1
ATOM 1598 O O . ILE B 1 2 ? 25.833 -13.234 36.885 1.00 12.49 2 ILE B O 1
ATOM 1603 N N . VAL B 1 3 ? 23.851 -12.401 36.206 1.00 10.55 3 VAL B N 1
ATOM 1604 C CA . VAL B 1 3 ? 24.326 -11.942 34.908 1.00 10.73 3 VAL B CA 1
ATOM 1605 C C . VAL B 1 3 ? 24.304 -10.427 35.025 1.00 9.29 3 VAL B C 1
ATOM 1606 O O . VAL B 1 3 ? 23.261 -9.840 35.242 1.00 12.74 3 VAL B O 1
ATOM 1610 N N . LEU B 1 4 ? 25.469 -9.800 34.905 1.00 10.46 4 LEU B N 1
ATOM 1611 C CA . LEU B 1 4 ? 25.548 -8.344 35.006 1.00 9.94 4 LEU B CA 1
ATOM 1612 C C . LEU B 1 4 ? 25.312 -7.697 33.646 1.00 9.49 4 LEU B C 1
ATOM 1613 O O . LEU B 1 4 ? 26.089 -7.929 32.717 1.00 9.73 4 LEU B O 1
ATOM 1618 N N . ALA B 1 5 ? 24.236 -6.918 33.542 1.00 9.99 5 ALA B N 1
ATOM 1619 C CA . ALA B 1 5 ? 23.928 -6.168 32.312 1.00 11.08 5 ALA B CA 1
ATOM 1620 C C . ALA B 1 5 ? 24.835 -4.942 32.440 1.00 11.20 5 ALA B C 1
ATOM 1621 O O . ALA B 1 5 ? 24.499 -3.950 33.123 1.00 12.69 5 ALA B O 1
ATOM 1623 N N . LEU B 1 6 ? 25.996 -5.034 31.791 1.00 11.72 6 LEU B N 1
ATOM 1624 C CA . LEU B 1 6 ? 27.034 -4.006 31.882 1.00 12.25 6 LEU B CA 1
ATOM 1625 C C . LEU B 1 6 ? 26.778 -2.850 30.933 1.00 12.09 6 LEU B C 1
ATOM 1626 O O . LEU B 1 6 ? 27.521 -2.625 29.955 1.00 13.14 6 LEU B O 1
ATOM 1631 N N . ASP B 1 7 ? 25.733 -2.108 31.258 1.00 11.77 7 ASP B N 1
ATOM 1632 C CA . ASP B 1 7 ? 25.303 -1.000 30.427 1.00 13.70 7 ASP B CA 1
ATOM 1633 C C . ASP B 1 7 ? 25.960 0.305 30.859 1.00 15.77 7 ASP B C 1
ATOM 1634 O O . ASP B 1 7 ? 25.298 1.279 31.203 1.00 16.72 7 ASP B O 1
ATOM 1639 N N . VAL B 1 8 ? 27.287 0.276 30.837 1.00 16.04 8 VAL B N 1
ATOM 1640 C CA . VAL B 1 8 ? 28.138 1.397 31.206 1.00 18.83 8 VAL B CA 1
ATOM 1641 C C . VAL B 1 8 ? 28.846 1.697 29.900 1.00 18.52 8 VAL B C 1
ATOM 1642 O O . VAL B 1 8 ? 29.776 0.993 29.503 1.00 18.13 8 VAL B O 1
ATOM 1646 N N . TYR B 1 9 ? 28.388 2.750 29.236 1.00 21.84 9 TYR B N 1
ATOM 1647 C CA . TYR B 1 9 ? 28.900 3.085 27.919 1.00 22.49 9 TYR B CA 1
ATOM 1648 C C . TYR B 1 9 ? 30.196 3.869 27.875 1.00 27.02 9 TYR B C 1
ATOM 1649 O O . TYR B 1 9 ? 30.463 4.621 26.942 1.00 31.17 9 TYR B O 1
ATOM 1658 N N . GLU B 1 10 ? 31.001 3.658 28.907 1.00 30.27 10 GLU B N 1
ATOM 1659 C CA . GLU B 1 10 ? 32.312 4.261 29.023 1.00 31.12 10 GLU B CA 1
ATOM 1660 C C . GLU B 1 10 ? 33.236 3.061 29.184 1.00 29.33 10 GLU B C 1
ATOM 1661 O O . GLU B 1 10 ? 33.400 2.532 30.283 1.00 23.99 10 GLU B O 1
ATOM 1667 N N . GLY B 1 11 ? 33.812 2.627 28.069 1.00 28.13 11 GLY B N 1
ATOM 1668 C CA . GLY B 1 11 ? 34.692 1.470 28.058 1.00 28.49 11 GLY B CA 1
ATOM 1669 C C . GLY B 1 11 ? 35.584 1.211 29.261 1.00 28.63 11 GLY B C 1
ATOM 1670 O O . GLY B 1 11 ? 35.525 0.135 29.866 1.00 23.56 11 GLY B O 1
ATOM 1671 N N . GLU B 1 12 ? 36.432 2.176 29.604 1.00 26.82 12 GLU B N 1
ATOM 1672 C CA . GLU B 1 12 ? 37.330 2.002 30.733 1.00 28.69 12 GLU B CA 1
ATOM 1673 C C . GLU B 1 12 ? 36.585 1.753 32.045 1.00 26.79 12 GLU B C 1
ATOM 1674 O O . GLU B 1 12 ? 36.977 0.895 32.830 1.00 27.84 12 GLU B O 1
ATOM 1680 N N . ARG B 1 13 ? 35.511 2.497 32.278 1.00 26.59 13 ARG B N 1
ATOM 1681 C CA . ARG B 1 13 ? 34.748 2.331 33.507 1.00 26.70 13 ARG B CA 1
ATOM 1682 C C . ARG B 1 13 ? 34.060 0.970 33.534 1.00 25.10 13 ARG B C 1
ATOM 1683 O O . ARG B 1 13 ? 34.040 0.286 34.560 1.00 20.29 13 ARG B O 1
ATOM 1691 N N . ALA B 1 14 ? 33.495 0.573 32.399 1.00 23.85 14 ALA B N 1
ATOM 1692 C CA . ALA B 1 14 ? 32.816 -0.720 32.320 1.00 22.64 14 ALA B CA 1
ATOM 1693 C C . ALA B 1 14 ? 33.748 -1.868 32.709 1.00 19.47 14 ALA B C 1
ATOM 1694 O O . ALA B 1 14 ? 33.360 -2.767 33.457 1.00 20.95 14 ALA B O 1
ATOM 1696 N N . ILE B 1 15 ? 34.978 -1.834 32.201 1.00 18.95 15 ILE B N 1
ATOM 1697 C CA . ILE B 1 15 ? 35.958 -2.872 32.485 1.00 19.70 15 ILE B CA 1
ATOM 1698 C C . ILE B 1 15 ? 36.326 -2.877 33.967 1.00 19.32 15 ILE B C 1
ATOM 1699 O O . ILE B 1 15 ? 36.441 -3.940 34.577 1.00 19.18 15 ILE B O 1
ATOM 1704 N N . LYS B 1 16 ? 36.490 -1.688 34.544 1.00 21.76 16 LYS B N 1
ATOM 1705 C CA . LYS B 1 16 ? 36.828 -1.566 35.959 1.00 20.44 16 LYS B CA 1
ATOM 1706 C C . LYS B 1 16 ? 35.725 -2.141 36.831 1.00 19.36 16 LYS B C 1
ATOM 1707 O O . LYS B 1 16 ? 35.995 -2.860 37.787 1.00 20.04 16 LYS B O 1
ATOM 1713 N N . ILE B 1 17 ? 34.481 -1.830 36.490 1.00 18.87 17 ILE B N 1
ATOM 1714 C CA . ILE B 1 17 ? 33.349 -2.342 37.256 1.00 19.18 17 ILE B CA 1
ATOM 1715 C C . ILE B 1 17 ? 33.252 -3.862 37.131 1.00 18.40 17 ILE B C 1
ATOM 1716 O O . ILE B 1 17 ? 33.062 -4.563 38.124 1.00 17.83 17 ILE B O 1
ATOM 1721 N N . ALA B 1 18 ? 33.401 -4.386 35.917 1.00 16.00 18 ALA B N 1
ATOM 1722 C CA . ALA B 1 18 ? 33.318 -5.830 35.736 1.00 18.35 18 ALA B CA 1
ATOM 1723 C C . ALA B 1 18 ? 34.393 -6.562 36.540 1.00 17.71 18 ALA B C 1
ATOM 1724 O O . ALA B 1 18 ? 34.130 -7.598 37.145 1.00 19.23 18 ALA B O 1
ATOM 1726 N N . LYS B 1 19 ? 35.607 -6.020 36.549 1.00 20.51 19 LYS B N 1
ATOM 1727 C CA . LYS B 1 19 ? 36.689 -6.651 37.287 1.00 19.51 19 LYS B CA 1
ATOM 1728 C C . LYS B 1 19 ? 36.409 -6.643 38.785 1.00 20.77 19 LYS B C 1
ATOM 1729 O O . LYS B 1 19 ? 36.717 -7.603 39.494 1.00 18.04 19 LYS B O 1
ATOM 1735 N N . SER B 1 20 ? 35.810 -5.561 39.261 1.00 19.62 20 SER B N 1
ATOM 1736 C CA . SER B 1 20 ? 35.525 -5.437 40.684 1.00 20.94 20 SER B CA 1
ATOM 1737 C C . SER B 1 20 ? 34.443 -6.384 41.186 1.00 19.14 20 SER B C 1
ATOM 1738 O O . SER B 1 20 ? 34.481 -6.833 42.331 1.00 17.90 20 SER B O 1
ATOM 1741 N N . VAL B 1 21 ? 33.471 -6.699 40.339 1.00 16.77 21 VAL B N 1
ATOM 1742 C CA . VAL B 1 21 ? 32.393 -7.578 40.781 1.00 15.93 21 VAL B CA 1
ATOM 1743 C C . VAL B 1 21 ? 32.531 -9.031 40.327 1.00 15.09 21 VAL B C 1
ATOM 1744 O O . VAL B 1 21 ? 31.702 -9.866 40.666 1.00 15.10 21 VAL B O 1
ATOM 1748 N N . LYS B 1 22 ? 33.596 -9.329 39.579 1.00 16.90 22 LYS B N 1
ATOM 1749 C CA . LYS B 1 22 ? 33.818 -10.679 39.065 1.00 17.94 22 LYS B CA 1
ATOM 1750 C C . LYS B 1 22 ? 33.536 -11.814 40.042 1.00 17.41 22 LYS B C 1
ATOM 1751 O O . LYS B 1 22 ? 32.958 -12.835 39.663 1.00 18.81 22 LYS B O 1
ATOM 1757 N N . ASP B 1 23 ? 33.954 -11.654 41.296 1.00 18.13 23 ASP B N 1
ATOM 1758 C CA . ASP B 1 23 ? 33.755 -12.698 42.295 1.00 18.50 23 ASP B CA 1
ATOM 1759 C C . ASP B 1 23 ? 32.301 -13.097 42.529 1.00 18.13 23 ASP B C 1
ATOM 1760 O O . ASP B 1 23 ? 32.014 -14.235 42.919 1.00 16.74 23 ASP B O 1
ATOM 1765 N N . TYR B 1 24 ? 31.382 -12.172 42.269 1.00 18.51 24 TYR B N 1
ATOM 1766 C CA . TYR B 1 24 ? 29.983 -12.455 42.515 1.00 17.72 24 TYR B CA 1
ATOM 1767 C C . TYR B 1 24 ? 29.056 -12.550 41.319 1.00 16.58 24 TYR B C 1
ATOM 1768 O O . TYR B 1 24 ? 27.847 -12.545 41.507 1.00 15.91 24 TYR B O 1
ATOM 1777 N N . ILE B 1 25 ? 29.607 -12.650 40.108 1.00 16.47 25 ILE B N 1
ATOM 1778 C CA . ILE B 1 25 ? 28.773 -12.759 38.907 1.00 13.08 25 ILE B CA 1
ATOM 1779 C C . ILE B 1 25 ? 29.231 -13.941 38.057 1.00 13.80 25 ILE B C 1
ATOM 1780 O O . ILE B 1 25 ? 30.390 -14.364 38.131 1.00 15.96 25 ILE B O 1
ATOM 1785 N N . SER B 1 26 ? 28.310 -14.481 37.271 1.00 11.83 26 SER B N 1
ATOM 1786 C CA . SER B 1 26 ? 28.615 -15.618 36.412 1.00 11.13 26 SER B CA 1
ATOM 1787 C C . SER B 1 26 ? 28.830 -15.242 34.954 1.00 12.26 26 SER B C 1
ATOM 1788 O O . SER B 1 26 ? 29.527 -15.962 34.209 1.00 14.74 26 SER B O 1
ATOM 1791 N N . MET 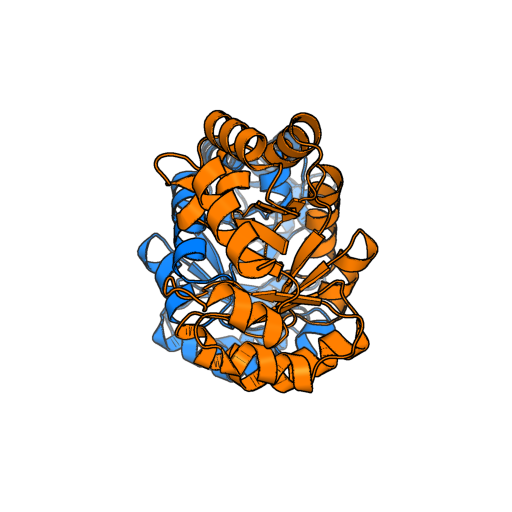B 1 27 ? 28.232 -14.128 34.535 1.00 10.36 27 MET B N 1
ATOM 1792 C CA . MET B 1 27 ? 28.383 -13.661 33.156 1.00 12.37 27 MET B CA 1
ATOM 1793 C C . MET B 1 27 ? 28.197 -12.161 33.074 1.00 9.02 27 MET B C 1
ATOM 1794 O O . MET B 1 27 ? 27.583 -11.556 33.944 1.00 10.10 27 MET B O 1
ATOM 1799 N N . ILE B 1 28 ? 28.724 -11.580 31.999 1.00 9.50 28 ILE B N 1
ATOM 1800 C CA . ILE B 1 28 ? 28.584 -10.164 31.717 1.00 10.39 28 ILE B CA 1
ATOM 1801 C C . ILE B 1 28 ? 27.767 -10.121 30.434 1.00 11.34 28 ILE B C 1
ATOM 1802 O O . ILE B 1 28 ? 28.052 -10.862 29.485 1.00 12.05 28 ILE B O 1
ATOM 1807 N N . LYS B 1 29 ? 26.739 -9.289 30.417 1.00 8.65 29 LYS B N 1
ATOM 1808 C CA . LYS B 1 29 ? 25.909 -9.139 29.221 1.00 8.59 29 LYS B CA 1
ATOM 1809 C C . LYS B 1 29 ? 26.157 -7.756 28.605 1.00 11.01 29 LYS B C 1
ATOM 1810 O O . LYS B 1 29 ? 26.086 -6.726 29.296 1.00 9.47 29 LYS B O 1
ATOM 1816 N N . VAL B 1 30 ? 26.457 -7.731 27.312 1.00 8.75 30 VAL B N 1
ATOM 1817 C CA . VAL B 1 30 ? 26.705 -6.470 26.624 1.00 8.52 30 VAL B CA 1
ATOM 1818 C C . VAL B 1 30 ? 25.635 -6.268 25.554 1.00 11.04 30 VAL B C 1
ATOM 1819 O O . VAL B 1 30 ? 25.051 -7.233 25.060 1.00 11.74 30 VAL B O 1
ATOM 1823 N N . ASN B 1 31 ? 25.364 -5.018 25.204 1.00 11.91 31 ASN B N 1
ATOM 1824 C CA . ASN B 1 31 ? 24.337 -4.746 24.195 1.00 12.29 31 ASN B CA 1
ATOM 1825 C C . ASN B 1 31 ? 24.867 -3.965 22.991 1.00 10.53 31 ASN B C 1
ATOM 1826 O O . ASN B 1 31 ? 26.055 -3.669 22.917 1.00 10.77 31 ASN B O 1
ATOM 1831 N N . TRP B 1 32 ? 24.003 -3.670 22.021 1.00 9.43 32 TRP B N 1
ATOM 1832 C CA . TRP B 1 32 ? 24.465 -2.918 20.856 1.00 9.42 32 TRP B CA 1
ATOM 1833 C C . TRP B 1 32 ? 25.020 -1.522 21.218 1.00 10.21 32 TRP B C 1
ATOM 1834 O O . TRP B 1 32 ? 26.043 -1.106 20.679 1.00 10.66 32 TRP B O 1
ATOM 1845 N N . PRO B 1 33 ? 24.362 -0.790 22.134 1.00 10.35 33 PRO B N 1
ATOM 1846 C CA . PRO B 1 33 ? 24.900 0.537 22.473 1.00 11.51 33 PRO B CA 1
ATOM 1847 C C . PRO B 1 33 ? 26.370 0.508 22.901 1.00 10.83 33 PRO B C 1
ATOM 1848 O O . PRO B 1 33 ? 27.153 1.363 22.490 1.00 12.20 33 PRO B O 1
ATOM 1852 N N . LEU B 1 34 ? 26.747 -0.469 23.726 1.00 12.48 34 LEU B N 1
ATOM 1853 C CA . LEU B 1 34 ? 28.136 -0.565 24.162 1.00 11.85 34 LEU B CA 1
ATOM 1854 C C . LEU B 1 34 ? 29.039 -0.905 22.980 1.00 11.58 34 LEU B C 1
ATOM 1855 O O . LEU B 1 34 ? 30.091 -0.297 22.811 1.00 12.46 34 LEU B O 1
ATOM 1860 N N . ILE B 1 35 ? 28.627 -1.858 22.144 1.00 9.84 35 ILE B N 1
ATOM 1861 C CA . ILE B 1 35 ? 29.423 -2.242 20.977 1.00 10.76 35 ILE B CA 1
ATOM 1862 C C . ILE B 1 35 ? 29.584 -1.050 20.009 1.00 10.84 35 ILE B C 1
ATOM 1863 O O . ILE B 1 35 ? 30.654 -0.836 19.418 1.00 11.39 35 ILE B O 1
ATOM 1868 N N . LEU B 1 36 ? 28.511 -0.294 19.838 1.00 9.73 36 LEU B N 1
ATOM 1869 C CA . LEU B 1 36 ? 28.555 0.871 18.955 1.00 9.29 36 LEU B CA 1
ATOM 1870 C C . LEU B 1 36 ? 29.492 1.958 19.487 1.00 10.71 36 LEU B C 1
ATOM 1871 O O . LEU B 1 36 ? 30.223 2.603 18.732 1.00 11.68 36 LEU B O 1
ATOM 1876 N N . GLY B 1 37 ? 29.462 2.158 20.794 1.00 13.94 37 GLY B N 1
ATOM 1877 C CA . GLY B 1 37 ? 30.278 3.201 21.384 1.00 15.72 37 GLY B CA 1
ATOM 1878 C C . GLY B 1 37 ? 31.742 2.858 21.563 1.00 14.88 37 GLY B C 1
ATOM 1879 O O . GLY B 1 37 ? 32.600 3.731 21.401 1.00 17.56 37 GLY B O 1
ATOM 1880 N N . SER B 1 38 ? 32.033 1.602 21.885 1.00 13.29 38 SER B N 1
ATOM 1881 C CA . SER B 1 38 ? 33.408 1.155 22.123 1.00 12.73 38 SER B CA 1
ATOM 1882 C C . SER B 1 38 ? 34.021 0.237 21.073 1.00 16.17 38 SER B C 1
ATOM 1883 O O . SER B 1 38 ? 35.213 -0.079 21.159 1.00 17.74 38 SER B O 1
ATOM 1886 N N . GLY B 1 39 ? 33.240 -0.173 20.074 1.00 12.55 39 GLY B N 1
ATOM 1887 C CA . GLY B 1 39 ? 33.743 -1.097 19.074 1.00 12.01 39 GLY B CA 1
ATOM 1888 C C . GLY B 1 39 ? 33.489 -2.518 19.562 1.00 12.24 39 GLY B C 1
ATOM 1889 O O . GLY B 1 39 ? 33.410 -2.764 20.780 1.00 13.55 39 GLY B O 1
ATOM 1890 N N . VAL B 1 40 ? 33.345 -3.462 18.637 1.00 12.03 40 VAL B N 1
ATOM 1891 C CA . VAL B 1 40 ? 33.107 -4.846 19.021 1.00 14.01 40 VAL B CA 1
ATOM 1892 C C . VAL B 1 40 ? 34.280 -5.396 19.856 1.00 11.60 40 VAL B C 1
ATOM 1893 O O . VAL B 1 40 ? 34.111 -6.336 20.639 1.00 14.79 40 VAL B O 1
ATOM 1897 N N . ASP B 1 41 ? 35.465 -4.804 19.716 1.00 17.52 41 ASP B N 1
ATOM 1898 C CA . ASP B 1 41 ? 36.610 -5.273 20.496 1.00 19.76 41 ASP B CA 1
ATOM 1899 C C . ASP B 1 41 ? 36.446 -5.086 22.008 1.00 21.88 41 ASP B C 1
ATOM 1900 O O . ASP B 1 41 ? 37.266 -5.597 22.786 1.00 18.90 41 ASP B O 1
ATOM 1905 N N . ILE B 1 42 ? 35.418 -4.351 22.434 1.00 17.93 42 ILE B N 1
ATOM 1906 C CA . ILE B 1 42 ? 35.185 -4.183 23.866 1.00 17.73 42 ILE B CA 1
ATOM 1907 C C . ILE B 1 42 ? 34.913 -5.588 24.413 1.00 16.99 42 ILE B C 1
ATOM 1908 O O . ILE B 1 42 ? 35.180 -5.895 25.578 1.00 15.12 42 ILE B O 1
ATOM 1913 N N . ILE B 1 43 ? 34.370 -6.449 23.564 1.00 14.67 43 ILE B N 1
ATOM 1914 C CA . ILE B 1 43 ? 34.091 -7.809 24.005 1.00 13.35 43 ILE B CA 1
ATOM 1915 C C . ILE B 1 43 ? 35.397 -8.564 24.288 1.00 13.55 43 ILE B C 1
ATOM 1916 O O . ILE B 1 43 ? 35.503 -9.268 25.288 1.00 15.64 43 ILE B O 1
ATOM 1921 N N . ARG B 1 44 ? 36.391 -8.410 23.417 1.00 16.54 44 ARG B N 1
ATOM 1922 C CA . ARG B 1 44 ? 37.654 -9.107 23.630 1.00 17.37 44 ARG B CA 1
ATOM 1923 C C . ARG B 1 44 ? 38.381 -8.500 24.812 1.00 19.70 44 ARG B C 1
ATOM 1924 O O . ARG B 1 44 ? 39.008 -9.222 25.597 1.00 20.89 44 ARG B O 1
ATOM 1932 N N . ARG B 1 45 ? 38.300 -7.180 24.950 1.00 18.15 45 ARG B N 1
ATOM 1933 C CA . ARG B 1 45 ? 38.962 -6.520 26.073 1.00 21.29 45 ARG B CA 1
ATOM 1934 C C . ARG B 1 45 ? 38.378 -7.073 27.373 1.00 21.40 45 ARG B C 1
ATOM 1935 O O . ARG B 1 45 ? 39.117 -7.426 28.302 1.00 19.46 45 ARG B O 1
ATOM 1943 N N . LEU B 1 46 ? 37.049 -7.154 27.435 1.00 20.67 46 LEU B N 1
ATOM 1944 C CA . LEU B 1 46 ? 36.378 -7.675 28.616 1.00 19.13 46 LEU B CA 1
ATOM 1945 C C . LEU B 1 46 ? 36.780 -9.131 28.861 1.00 18.31 46 LEU B C 1
ATOM 1946 O O . LEU B 1 46 ? 37.074 -9.515 29.998 1.00 17.26 46 LEU B O 1
ATOM 1951 N N . LYS B 1 47 ? 36.828 -9.937 27.806 1.00 17.32 47 LYS B N 1
ATOM 1952 C CA . LYS B 1 47 ? 37.198 -11.337 27.978 1.00 17.54 47 LYS B CA 1
ATOM 1953 C C . LYS B 1 47 ? 38.629 -11.462 28.509 1.00 20.03 47 LYS B C 1
ATOM 1954 O O . LYS B 1 47 ? 38.890 -12.250 29.412 1.00 20.12 47 LYS B O 1
ATOM 1960 N N . GLU B 1 48 ? 39.548 -10.684 27.945 1.00 21.36 48 GLU B N 1
ATOM 1961 C CA . GLU B 1 48 ? 40.943 -10.746 28.373 1.00 21.56 48 GL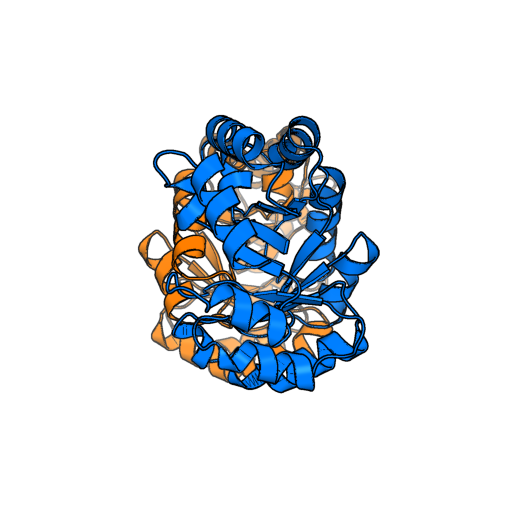U B CA 1
ATOM 1962 C C . GLU B 1 48 ? 41.151 -10.198 29.783 1.00 24.03 48 GLU B C 1
ATOM 1963 O O . GLU B 1 48 ? 41.935 -10.747 30.567 1.00 24.00 48 GLU B O 1
ATOM 1969 N N . GLU B 1 49 ? 40.441 -9.125 30.104 1.00 22.78 49 GLU B N 1
ATOM 1970 C CA . GLU B 1 49 ? 40.560 -8.472 31.409 1.00 24.77 49 GLU B CA 1
ATOM 1971 C C . GLU B 1 49 ? 39.892 -9.169 32.590 1.00 26.90 49 GLU B C 1
ATOM 1972 O O . GLU B 1 49 ? 40.402 -9.104 33.707 1.00 29.47 49 GLU B O 1
ATOM 1978 N N . THR B 1 50 ? 38.767 -9.845 32.351 1.00 24.98 50 THR B N 1
ATOM 1979 C CA . THR B 1 50 ? 38.011 -10.485 33.429 1.00 23.80 50 THR B CA 1
ATOM 1980 C C . THR B 1 50 ? 37.895 -12.008 33.420 1.00 21.62 50 THR B C 1
ATOM 1981 O O . THR B 1 50 ? 37.645 -12.611 34.465 1.00 25.15 50 THR B O 1
ATOM 1985 N N . GLY B 1 51 ? 38.035 -12.631 32.256 1.00 21.14 51 GLY B N 1
ATOM 1986 C CA . GLY B 1 51 ? 37.909 -14.078 32.193 1.00 22.43 51 GLY B CA 1
ATOM 1987 C C . GLY B 1 51 ? 36.488 -14.538 32.508 1.00 20.58 51 GLY B C 1
ATOM 1988 O O . GLY B 1 51 ? 36.245 -15.725 32.757 1.00 21.61 51 GLY B O 1
ATOM 1989 N N . VAL B 1 52 ? 35.550 -13.594 32.499 1.00 19.92 52 VAL B N 1
ATOM 1990 C CA . VAL B 1 52 ? 34.141 -13.892 32.778 1.00 16.24 52 VAL B CA 1
ATOM 1991 C C . VAL B 1 52 ? 33.411 -14.130 31.450 1.00 18.23 52 VAL B C 1
ATOM 1992 O O . VAL B 1 52 ? 33.694 -13.447 30.462 1.00 16.54 52 VAL B O 1
ATOM 1996 N N . GLU B 1 53 ? 32.493 -15.094 31.427 1.00 14.18 53 GLU B N 1
ATOM 1997 C CA . GLU B 1 53 ? 31.745 -15.397 30.201 1.00 14.08 53 GLU B CA 1
ATOM 1998 C C . GLU B 1 53 ? 30.919 -14.199 29.763 1.00 12.73 53 GLU B C 1
ATOM 1999 O O . GLU B 1 53 ? 30.422 -13.438 30.590 1.00 12.17 53 GLU B O 1
ATOM 2005 N N . ILE B 1 54 ? 30.775 -14.043 28.448 1.00 10.48 54 ILE B N 1
ATOM 2006 C CA . ILE B 1 54 ? 30.042 -12.913 27.886 1.00 8.51 54 ILE B CA 1
ATOM 2007 C C . ILE B 1 54 ? 28.824 -13.268 27.058 1.00 7.21 54 ILE B C 1
ATOM 2008 O O . ILE B 1 54 ? 28.873 -14.158 26.204 1.00 9.82 54 ILE B O 1
ATOM 2013 N N . ILE B 1 55 ? 27.720 -12.597 27.357 1.00 7.85 55 ILE B N 1
ATOM 2014 C CA . ILE B 1 55 ? 26.502 -12.752 26.579 1.00 7.16 55 ILE B CA 1
ATOM 2015 C C . ILE B 1 55 ? 26.348 -11.488 25.733 1.00 7.10 55 ILE B C 1
ATOM 2016 O O . ILE B 1 55 ? 26.375 -10.375 26.266 1.00 8.81 55 ILE B O 1
ATOM 2021 N N . ALA B 1 56 ? 26.183 -11.643 24.420 1.00 7.57 56 ALA B N 1
ATOM 2022 C CA . ALA B 1 56 ? 25.959 -10.490 23.546 1.00 7.40 56 ALA B CA 1
ATOM 2023 C C . ALA B 1 56 ? 24.446 -10.418 23.316 1.00 7.31 56 ALA B C 1
ATOM 2024 O O . ALA B 1 56 ? 23.874 -11.252 22.590 1.00 8.84 56 ALA B O 1
ATOM 2026 N N . ASP B 1 57 ? 23.814 -9.451 23.980 1.00 7.88 57 ASP B N 1
ATOM 2027 C CA . ASP B 1 57 ? 22.366 -9.249 23.940 1.00 6.93 57 ASP B CA 1
ATOM 2028 C C . ASP B 1 57 ? 22.060 -8.453 22.681 1.00 8.94 57 ASP B C 1
ATOM 2029 O O . ASP B 1 57 ? 21.802 -7.244 22.729 1.00 9.97 57 ASP B O 1
ATOM 2034 N N . LEU B 1 58 ? 22.117 -9.148 21.553 1.00 8.08 58 LEU B N 1
ATOM 2035 C CA . LEU B 1 58 ? 21.860 -8.490 20.266 1.00 9.95 58 LEU B CA 1
ATOM 2036 C C . LEU B 1 58 ? 20.426 -8.634 19.767 1.00 9.38 58 LEU B C 1
ATOM 2037 O O . LEU B 1 58 ? 19.969 -7.802 18.980 1.00 10.41 58 LEU B O 1
ATOM 2042 N N . LYS B 1 59 ? 19.721 -9.665 20.240 1.00 7.95 59 LYS B N 1
ATOM 2043 C CA . LYS B 1 59 ? 18.347 -9.967 19.798 1.00 8.50 59 LYS B CA 1
ATOM 2044 C C . LYS B 1 59 ? 18.335 -9.978 18.276 1.00 8.20 59 LYS B C 1
ATOM 2045 O O . LYS B 1 59 ? 17.535 -9.293 17.620 1.00 9.35 59 LYS B O 1
ATOM 2051 N N . LEU B 1 60 ? 19.239 -10.783 17.720 1.00 7.13 60 LEU B N 1
ATOM 2052 C CA . LEU B 1 60 ? 19.365 -10.865 16.262 1.00 8.97 60 LEU B CA 1
ATOM 2053 C C . LEU B 1 60 ? 18.041 -11.273 15.631 1.00 8.29 60 LEU B C 1
ATOM 2054 O O . LEU B 1 60 ? 17.363 -12.205 16.098 1.00 8.55 60 LEU B O 1
ATOM 2059 N N . ALA B 1 61 ? 17.700 -10.566 14.557 1.00 8.08 61 ALA B N 1
ATOM 2060 C CA . ALA B 1 61 ? 16.425 -10.763 13.869 1.00 7.48 61 ALA B CA 1
ATOM 2061 C C . ALA B 1 61 ? 16.587 -10.517 12.366 1.00 8.80 61 ALA B C 1
ATOM 2062 O O . ALA B 1 61 ? 15.705 -9.968 11.697 1.00 9.83 61 ALA B O 1
ATOM 2064 N N . ASP B 1 62 ? 17.731 -10.899 11.831 1.00 8.50 62 ASP B N 1
ATOM 2065 C CA . ASP B 1 62 ? 17.949 -10.694 10.408 1.00 7.87 62 ASP B CA 1
ATOM 2066 C C . ASP B 1 62 ? 17.812 -12.001 9.616 1.00 8.99 62 ASP B C 1
ATOM 2067 O O . ASP B 1 62 ? 17.445 -13.066 10.167 1.00 8.71 62 ASP B O 1
ATOM 2072 N N . ILE B 1 63 ? 18.079 -11.918 8.309 1.00 9.28 63 ILE B N 1
ATOM 2073 C CA . ILE B 1 63 ? 18.035 -13.106 7.469 1.00 9.10 63 ILE B CA 1
ATOM 2074 C C . ILE B 1 63 ? 19.176 -14.034 7.909 1.00 10.74 63 ILE B C 1
ATOM 2075 O O . ILE B 1 63 ? 20.177 -13.594 8.500 1.00 9.68 63 ILE B O 1
ATOM 2080 N N . PRO B 1 64 ? 19.058 -15.331 7.620 1.00 10.53 64 PRO B N 1
ATOM 2081 C CA . PRO B 1 64 ? 20.103 -16.270 8.039 1.00 9.48 64 PRO B CA 1
ATOM 2082 C C . PRO B 1 64 ? 21.545 -15.887 7.756 1.00 8.48 64 PRO B C 1
ATOM 2083 O O . PRO B 1 64 ? 22.378 -15.911 8.663 1.00 10.93 64 PRO B O 1
ATOM 2087 N N . ASN B 1 65 ? 21.854 -15.511 6.521 1.00 9.86 65 ASN B N 1
ATOM 2088 C CA . ASN B 1 65 ? 23.239 -15.179 6.234 1.00 10.15 65 ASN B CA 1
ATOM 2089 C C . ASN B 1 65 ? 23.767 -13.973 7.000 1.00 8.68 65 ASN B C 1
ATOM 2090 O O . ASN B 1 65 ? 24.931 -13.953 7.393 1.00 9.92 65 ASN B O 1
ATOM 2095 N N . THR B 1 66 ? 22.932 -12.953 7.192 1.00 9.04 66 THR B N 1
ATOM 2096 C CA . THR B 1 66 ? 23.370 -11.771 7.925 1.00 9.42 66 THR B CA 1
ATOM 2097 C C . THR B 1 66 ? 23.516 -12.108 9.414 1.00 9.30 66 THR B C 1
ATOM 2098 O O . THR B 1 66 ? 24.457 -11.652 10.058 1.00 8.10 66 THR B O 1
ATOM 2102 N N . ASN B 1 67 ? 22.598 -12.920 9.949 1.00 7.15 67 ASN B N 1
ATOM 2103 C CA . ASN B 1 67 ? 22.718 -13.350 11.340 1.00 7.93 67 ASN B CA 1
ATOM 2104 C C . ASN B 1 67 ? 24.046 -14.088 11.492 1.00 8.65 67 ASN B C 1
ATOM 2105 O O . ASN B 1 67 ? 24.772 -13.896 12.469 1.00 9.50 67 ASN B O 1
ATOM 2110 N N . ARG B 1 68 ? 24.360 -14.929 10.510 1.00 7.62 68 ARG B N 1
ATOM 2111 C CA . ARG B 1 68 ? 25.620 -15.689 10.540 1.00 9.28 68 ARG B CA 1
ATOM 2112 C C . ARG B 1 68 ? 26.843 -14.765 10.544 1.00 9.88 68 ARG B C 1
ATOM 2113 O O . ARG B 1 68 ? 27.768 -14.956 11.330 1.00 9.62 68 ARG B O 1
ATOM 2121 N N . LEU B 1 69 ? 26.850 -13.774 9.660 1.00 8.61 69 LEU B N 1
ATOM 2122 C CA . LEU B 1 69 ? 27.966 -12.835 9.608 1.00 9.05 69 LEU B CA 1
ATOM 2123 C C . LEU B 1 69 ? 28.135 -12.075 10.924 1.00 9.90 69 LEU B C 1
ATOM 2124 O O . LEU B 1 69 ? 29.257 -11.871 11.403 1.00 11.29 69 LEU B O 1
ATOM 2129 N N . ILE B 1 70 ? 27.021 -11.640 11.506 1.00 9.32 70 ILE B N 1
ATOM 2130 C CA . ILE B 1 70 ? 27.103 -10.921 12.764 1.00 7.85 70 ILE B CA 1
ATOM 2131 C C . ILE B 1 70 ? 27.639 -11.852 13.864 1.00 8.80 70 ILE B C 1
ATOM 2132 O O . ILE B 1 70 ? 28.508 -11.465 14.655 1.00 11.26 70 ILE B O 1
ATOM 2137 N N . ALA B 1 71 ? 27.114 -13.074 13.914 1.00 8.83 71 ALA B N 1
ATOM 2138 C CA . ALA B 1 71 ? 27.533 -14.058 14.921 1.00 8.83 71 ALA B CA 1
ATOM 2139 C C . ALA B 1 71 ? 29.027 -14.385 14.792 1.00 9.73 71 ALA B C 1
ATOM 2140 O O . ALA B 1 71 ? 29.749 -14.475 15.789 1.00 10.02 71 ALA B O 1
ATOM 2142 N N . ARG B 1 72 ? 29.477 -14.566 13.558 1.00 10.30 72 ARG B N 1
ATOM 2143 C CA . ARG B 1 72 ? 30.877 -14.874 13.316 1.00 9.94 72 ARG B CA 1
ATOM 2144 C C . ARG B 1 72 ? 31.771 -13.795 13.910 1.00 10.49 72 ARG B C 1
ATOM 2145 O O . ARG B 1 72 ? 32.750 -14.113 14.578 1.00 12.10 72 ARG B O 1
ATOM 2153 N N . LYS B 1 73 ? 31.438 -12.526 13.671 1.00 9.34 73 LYS B N 1
ATOM 2154 C CA . LYS B 1 73 ? 32.227 -11.411 14.202 1.00 11.69 73 LYS B CA 1
ATOM 2155 C C . LYS B 1 73 ? 32.168 -11.308 15.737 1.00 11.34 73 LYS B C 1
ATOM 2156 O O . LYS B 1 73 ? 33.188 -11.105 16.403 1.00 12.74 73 LYS B O 1
ATOM 2162 N N . VAL B 1 74 ? 30.968 -11.446 16.296 1.00 10.43 74 VAL B N 1
ATOM 2163 C CA . VAL B 1 74 ? 30.773 -11.317 17.737 1.00 9.04 74 VAL B CA 1
ATOM 2164 C C . VAL B 1 74 ? 31.314 -12.510 18.537 1.00 9.21 74 VAL B C 1
ATOM 2165 O O . VAL B 1 74 ? 31.975 -12.307 19.559 1.00 9.70 74 VAL B O 1
ATOM 2169 N N . PHE B 1 75 ? 31.061 -13.742 18.099 1.00 8.64 75 PHE B N 1
ATOM 2170 C CA . PHE B 1 75 ? 31.644 -14.897 18.804 1.00 9.28 75 PHE B CA 1
ATOM 2171 C C . PHE B 1 75 ? 33.153 -14.785 18.602 1.00 12.22 75 PHE B C 1
ATOM 2172 O O . PHE B 1 75 ? 33.944 -15.108 19.496 1.00 13.23 75 PHE B O 1
ATOM 2180 N N . GLY B 1 76 ? 33.538 -14.310 17.419 1.00 11.73 76 GLY B N 1
ATOM 2181 C CA . GLY B 1 76 ? 34.945 -14.128 17.089 1.00 13.84 76 GLY B CA 1
ATOM 2182 C C . GLY B 1 76 ? 35.683 -13.181 18.024 1.00 16.53 76 GLY B C 1
ATOM 2183 O O . GLY B 1 76 ? 36.867 -13.373 18.331 1.00 15.01 76 GLY B O 1
ATOM 2184 N N . ALA B 1 77 ? 34.974 -12.164 18.497 1.00 11.09 77 ALA B N 1
ATOM 2185 C CA . ALA B 1 77 ? 35.542 -11.173 19.406 1.00 10.70 77 ALA B CA 1
ATOM 2186 C C . ALA B 1 77 ? 35.587 -11.666 20.846 1.00 13.73 77 ALA B C 1
ATOM 2187 O O . ALA B 1 77 ? 36.189 -11.021 21.701 1.00 13.50 77 ALA B O 1
ATOM 2189 N N . GLY B 1 78 ? 34.943 -12.800 21.121 1.00 11.71 78 GLY B N 1
ATOM 2190 C CA . GLY B 1 78 ? 34.986 -13.330 22.468 1.00 12.86 78 GLY B CA 1
ATOM 2191 C C . GLY B 1 78 ? 33.664 -13.635 23.142 1.00 11.98 78 GLY B C 1
ATOM 2192 O O . GLY B 1 78 ? 33.660 -14.124 24.276 1.00 13.27 78 GLY B O 1
ATOM 2193 N N . ALA B 1 79 ? 32.541 -13.346 22.486 1.00 11.79 79 ALA B N 1
ATOM 2194 C CA . ALA B 1 79 ? 31.254 -13.664 23.104 1.00 10.15 79 ALA B CA 1
ATOM 2195 C C . ALA B 1 79 ? 31.110 -15.161 23.267 1.00 10.04 79 ALA B C 1
ATOM 2196 O O . ALA B 1 79 ? 31.552 -15.935 22.413 1.00 12.85 79 ALA B O 1
ATOM 2198 N N . ASP B 1 80 ? 30.484 -15.563 24.368 1.00 9.66 80 ASP B N 1
ATOM 2199 C CA . ASP B 1 80 ? 30.222 -16.965 24.634 1.00 8.62 80 ASP B CA 1
ATOM 2200 C C . ASP B 1 80 ? 28.790 -17.329 24.267 1.00 11.14 80 ASP B C 1
ATOM 2201 O O . ASP B 1 80 ? 28.504 -18.486 23.979 1.00 10.44 80 ASP B O 1
ATOM 2206 N N . TYR B 1 81 ? 27.890 -16.343 24.294 1.00 10.26 81 TYR B N 1
ATOM 2207 C CA . TYR B 1 81 ? 26.483 -16.585 23.950 1.00 10.29 81 TYR B CA 1
ATOM 2208 C C . TYR B 1 81 ? 25.935 -15.392 23.205 1.00 9.51 81 TYR B C 1
ATOM 2209 O O . TYR B 1 81 ? 26.326 -14.260 23.468 1.00 11.42 81 TYR B O 1
ATOM 2218 N N . VAL B 1 82 ? 25.007 -15.642 22.282 1.00 8.01 82 VAL B N 1
ATOM 2219 C CA . VAL B 1 82 ? 24.367 -14.546 21.573 1.00 6.91 82 VAL B CA 1
ATOM 2220 C C . VAL B 1 82 ? 22.868 -14.716 21.753 1.00 8.98 82 VAL B C 1
ATOM 2221 O O . VAL B 1 82 ? 22.343 -15.828 21.589 1.00 9.45 82 VAL B O 1
ATOM 2225 N N . ILE B 1 83 ? 22.190 -13.626 22.130 1.00 7.74 83 ILE B N 1
ATOM 2226 C CA . ILE B 1 83 ? 20.727 -13.648 22.260 1.00 6.65 83 ILE B CA 1
ATOM 2227 C C . ILE B 1 83 ? 20.112 -13.415 20.876 1.00 7.83 83 ILE B C 1
ATOM 2228 O O . ILE B 1 83 ? 20.443 -12.444 20.183 1.00 8.16 83 ILE B O 1
ATOM 2233 N N . VAL B 1 84 ? 19.206 -14.309 20.486 1.00 7.12 84 VAL B N 1
ATOM 2234 C CA . VAL B 1 84 ? 18.571 -14.245 19.177 1.00 8.73 84 VAL B CA 1
ATOM 2235 C C . VAL B 1 84 ? 17.064 -14.351 19.304 1.00 8.56 84 VAL B C 1
ATOM 2236 O O . VAL B 1 84 ? 16.548 -15.004 20.223 1.00 9.26 84 VAL B O 1
ATOM 2240 N N . HIS B 1 85 ? 16.347 -13.683 18.409 1.00 7.59 85 HIS B N 1
ATOM 2241 C CA . HIS B 1 85 ? 14.882 -13.780 18.415 1.00 6.13 85 HIS B CA 1
ATOM 2242 C C . HIS B 1 85 ? 14.468 -15.107 17.792 1.00 8.35 85 HIS B C 1
ATOM 2243 O O . HIS B 1 85 ? 15.217 -15.709 17.018 1.00 9.93 85 HIS B O 1
ATOM 2250 N N . THR B 1 86 ? 13.264 -15.537 18.154 1.00 7.78 86 THR B N 1
ATOM 2251 C CA . THR B 1 86 ? 12.656 -16.756 17.629 1.00 6.96 86 THR B CA 1
ATOM 2252 C C . THR B 1 86 ? 11.745 -16.407 16.444 1.00 8.18 86 THR B C 1
ATOM 2253 O O . THR B 1 86 ? 11.592 -17.208 15.521 1.00 8.84 86 THR B O 1
ATOM 2257 N N . PHE B 1 87 ? 11.156 -15.204 16.486 1.00 7.71 87 PHE B N 1
ATOM 2258 C CA . PHE B 1 87 ? 10.151 -14.729 15.505 1.00 8.93 87 PHE B CA 1
ATOM 2259 C C . PHE B 1 87 ? 10.529 -14.817 14.034 1.00 9.12 87 PHE B C 1
ATOM 2260 O O . PHE B 1 87 ? 9.680 -15.098 13.195 1.00 10.09 87 PHE B O 1
ATOM 2268 N N . VAL B 1 88 ? 11.802 -14.596 13.725 1.00 7.57 88 VAL B N 1
ATOM 2269 C CA . VAL B 1 88 ? 12.258 -14.565 12.351 1.00 7.92 88 VAL B CA 1
ATOM 2270 C C . VAL B 1 88 ? 12.404 -15.935 11.703 1.00 10.30 88 VAL B C 1
ATOM 2271 O O . VAL B 1 88 ? 12.567 -16.033 10.495 1.00 9.66 88 VAL B O 1
ATOM 2275 N N . GLY B 1 89 ? 12.336 -16.995 12.499 1.00 7.04 89 GLY B N 1
ATOM 2276 C CA . GLY B 1 89 ? 12.421 -18.314 11.901 1.00 7.87 89 GLY B CA 1
ATOM 2277 C C . GLY B 1 89 ? 13.553 -19.170 12.427 1.00 8.33 89 GLY B C 1
ATOM 2278 O O . GLY B 1 89 ? 14.546 -18.659 12.935 1.00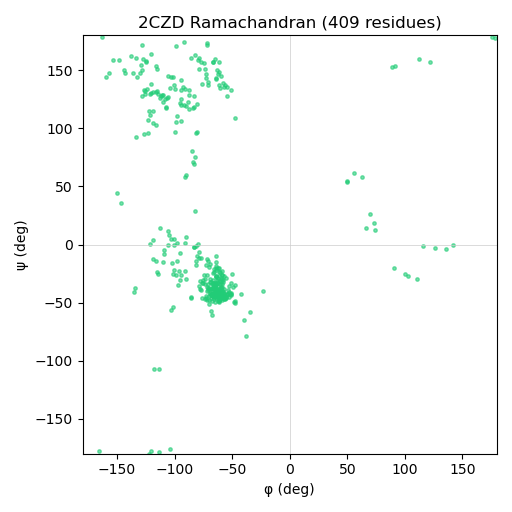 8.60 89 GLY B O 1
ATOM 2279 N N . ARG B 1 90 ? 13.388 -20.481 12.287 1.00 7.84 90 ARG B N 1
ATOM 2280 C CA . ARG B 1 90 ? 14.382 -21.447 12.739 1.00 7.80 90 ARG B CA 1
ATOM 2281 C C . ARG B 1 90 ? 15.705 -21.351 11.963 1.00 9.29 90 ARG B C 1
ATOM 2282 O O . ARG B 1 90 ? 16.768 -21.588 12.534 1.00 9.39 90 ARG B O 1
ATOM 2290 N N . ASP B 1 91 ? 15.648 -21.007 10.679 1.00 7.82 91 ASP B N 1
ATOM 2291 C CA . ASP B 1 91 ? 16.878 -20.877 9.910 1.00 8.33 91 ASP B CA 1
ATOM 2292 C C . ASP B 1 91 ? 17.729 -19.729 10.434 1.00 9.06 91 ASP B C 1
ATOM 2293 O O . ASP B 1 91 ? 18.949 -19.867 10.545 1.00 10.67 91 ASP B O 1
ATOM 2298 N N . SER B 1 92 ? 17.094 -18.607 10.767 1.00 9.91 92 SER B N 1
ATOM 2299 C CA . SER B 1 92 ? 17.830 -17.484 11.321 1.00 8.65 92 SER B CA 1
ATOM 2300 C C . SER B 1 92 ? 18.410 -17.824 12.695 1.00 8.16 92 SER B C 1
ATOM 2301 O O . SER B 1 92 ? 19.504 -17.361 13.027 1.00 8.83 92 SER B O 1
ATOM 2304 N N . VAL B 1 93 ? 17.710 -18.655 13.475 1.00 6.35 93 VAL B N 1
ATOM 2305 C CA . VAL B 1 93 ? 18.234 -19.063 14.780 1.00 7.95 93 VAL B CA 1
ATOM 2306 C C . VAL B 1 93 ? 19.405 -20.021 14.567 1.00 8.67 93 VAL B C 1
ATOM 2307 O O . VAL B 1 93 ? 20.487 -19.838 15.156 1.00 8.19 93 VAL B O 1
ATOM 2311 N N . MET B 1 94 ? 19.215 -21.024 13.700 1.00 8.02 94 MET B N 1
ATOM 2312 C CA . MET B 1 94 ? 20.281 -21.997 13.503 1.00 8.87 94 MET B CA 1
ATOM 2313 C C . MET B 1 94 ? 21.534 -21.423 12.856 1.00 8.53 94 MET B C 1
ATOM 2314 O O . MET B 1 94 ? 22.642 -21.935 13.076 1.00 9.47 94 MET B O 1
ATOM 2319 N N . ALA B 1 95 ? 21.387 -20.332 12.106 1.00 7.26 95 ALA B N 1
ATOM 2320 C CA . ALA B 1 95 ? 22.575 -19.714 11.500 1.00 7.30 95 ALA B CA 1
ATOM 2321 C C . ALA B 1 95 ? 23.522 -19.177 12.575 1.00 9.96 95 ALA B C 1
ATOM 2322 O O . ALA B 1 95 ? 24.744 -19.101 12.362 1.00 11.58 95 ALA B O 1
ATOM 2324 N N . VAL B 1 96 ? 22.959 -18.804 13.724 1.00 7.59 96 VAL B N 1
ATOM 2325 C CA . VAL B 1 96 ? 23.759 -18.320 14.837 1.00 7.60 96 VAL B CA 1
ATOM 2326 C C . VAL B 1 96 ? 24.252 -19.506 15.669 1.00 9.51 96 VAL B C 1
ATOM 2327 O O . VAL B 1 96 ? 25.422 -19.548 16.031 1.00 8.56 96 VAL B O 1
ATOM 2331 N N . LYS B 1 97 ? 23.372 -20.459 15.976 1.00 8.58 97 LYS B N 1
ATOM 2332 C CA . LYS B 1 97 ? 23.750 -21.621 16.800 1.00 9.63 97 LYS B CA 1
ATOM 2333 C C . LYS B 1 97 ? 24.906 -22.427 16.167 1.00 10.06 97 LYS B C 1
ATOM 2334 O O . LYS B 1 97 ? 25.705 -23.051 16.854 1.00 9.80 97 LYS B O 1
ATOM 2340 N N . GLU B 1 98 ? 24.983 -22.399 14.852 1.00 10.19 98 GLU B N 1
ATOM 2341 C CA . GLU B 1 98 ? 26.054 -23.090 14.155 1.00 13.01 98 GLU B CA 1
ATOM 2342 C C . GLU B 1 98 ? 27.419 -22.592 14.618 1.00 14.20 98 GLU B C 1
ATOM 2343 O O . GLU B 1 98 ? 28.372 -23.370 14.664 1.00 15.26 98 GLU B O 1
ATOM 2349 N N . LEU B 1 99 ? 27.506 -21.308 14.980 1.00 10.55 99 LEU B N 1
ATOM 2350 C CA . LEU B 1 99 ? 28.773 -20.701 15.397 1.00 11.52 99 LEU B CA 1
ATOM 2351 C C . LEU B 1 99 ? 29.049 -20.572 16.893 1.00 12.03 99 LEU B C 1
ATOM 2352 O O . LEU B 1 99 ? 30.195 -20.317 17.291 1.00 13.98 99 LEU B O 1
ATOM 2357 N N . GLY B 1 100 ? 28.021 -20.738 17.720 1.00 10.69 100 GLY B N 1
ATOM 2358 C CA . GLY B 1 100 ? 28.211 -20.611 19.156 1.00 11.39 100 GLY B CA 1
ATOM 2359 C C . GLY B 1 100 ? 26.904 -20.802 19.904 1.00 10.92 100 GLY B C 1
ATOM 2360 O O . GLY B 1 100 ? 25.842 -20.965 19.291 1.00 12.96 100 GLY B O 1
ATOM 2361 N N . GLU B 1 101 ? 26.964 -20.761 21.230 1.00 10.93 101 GLU B N 1
ATOM 2362 C CA . GLU B 1 101 ? 25.761 -20.962 22.033 1.00 9.46 101 GLU B CA 1
ATOM 2363 C C . GLU B 1 101 ? 24.820 -19.777 21.974 1.00 8.80 101 GLU B C 1
ATOM 2364 O O . GLU B 1 101 ? 25.233 -18.617 21.876 1.00 9.83 101 GLU B O 1
ATOM 2370 N N . ILE B 1 102 ? 23.533 -20.089 22.041 1.00 8.56 102 ILE B N 1
ATOM 2371 C CA . ILE B 1 102 ? 22.513 -19.079 21.924 1.00 7.87 102 ILE B CA 1
ATOM 2372 C C . ILE B 1 102 ? 21.512 -19.081 23.050 1.00 7.48 102 ILE B C 1
ATOM 2373 O O . ILE B 1 102 ? 21.342 -20.072 23.764 1.00 8.27 102 ILE B O 1
ATOM 2378 N N . ILE B 1 103 ? 20.847 -17.944 23.202 1.00 8.52 103 ILE B N 1
ATOM 2379 C CA . ILE B 1 103 ? 19.784 -17.760 24.191 1.00 7.54 103 ILE B CA 1
ATOM 2380 C C . ILE B 1 103 ? 18.647 -17.201 23.339 1.00 7.58 103 ILE B C 1
ATOM 2381 O O . ILE B 1 103 ? 18.846 -16.228 22.617 1.00 9.11 103 ILE B O 1
ATOM 2386 N N . MET B 1 104 ? 17.459 -17.799 23.419 1.00 8.04 104 MET B N 1
ATOM 2387 C CA . MET B 1 104 ? 16.333 -17.373 22.584 1.00 8.91 104 MET B CA 1
ATOM 2388 C C . MET B 1 104 ? 15.299 -16.507 23.268 1.00 7.90 104 MET B C 1
ATOM 2389 O O . MET B 1 104 ? 14.988 -16.700 24.424 1.00 9.83 104 MET B O 1
ATOM 2394 N N . VAL B 1 105 ? 14.747 -15.552 22.518 1.00 8.79 105 VAL B N 1
ATOM 2395 C CA . VAL B 1 105 ? 13.714 -14.672 23.042 1.00 8.90 105 VAL B CA 1
ATOM 2396 C C . VAL B 1 105 ? 12.365 -15.314 22.763 1.00 8.05 105 VAL B C 1
ATOM 2397 O O . VAL B 1 105 ? 11.996 -15.541 21.593 1.00 8.58 105 VAL B O 1
ATOM 2401 N N . VAL B 1 106 ? 11.630 -15.598 23.834 1.00 9.13 106 VAL B N 1
ATOM 2402 C CA . VAL B 1 106 ? 10.308 -16.188 23.695 1.00 8.30 106 VAL B CA 1
ATOM 2403 C C . VAL B 1 106 ? 9.203 -15.305 24.260 1.00 10.68 106 VAL B C 1
ATOM 2404 O O . VAL B 1 106 ? 8.024 -15.543 24.015 1.00 10.78 106 VAL B O 1
ATOM 2408 N N . GLU B 1 107 ? 9.588 -14.284 25.010 1.00 10.40 107 GLU B N 1
ATOM 2409 C CA . GLU B 1 107 ? 8.626 -13.374 25.625 1.00 11.98 107 GLU B CA 1
ATOM 2410 C C . GLU B 1 107 ? 9.382 -12.089 25.962 1.00 12.13 107 GLU B C 1
ATOM 2411 O O . GLU B 1 107 ? 10.558 -12.145 26.333 1.00 12.69 107 GLU B O 1
ATOM 2417 N N . MET B 1 108 ? 8.721 -10.938 25.825 1.00 12.02 108 MET B N 1
ATOM 2418 C CA . MET B 1 108 ? 9.383 -9.678 26.148 1.00 13.63 108 MET B CA 1
ATOM 2419 C C . MET B 1 108 ? 8.680 -8.892 27.246 1.00 13.67 108 MET B C 1
ATOM 2420 O O . MET B 1 108 ? 7.516 -9.156 27.569 1.00 14.47 108 MET B O 1
ATOM 2425 N N . SER B 1 109 ? 9.410 -7.928 27.808 1.00 15.95 109 SER B N 1
ATOM 2426 C CA . SER B 1 109 ? 8.971 -7.141 28.962 1.00 19.45 109 SER B CA 1
ATOM 2427 C C . SER B 1 109 ? 8.213 -5.836 28.766 1.00 18.34 109 SER B C 1
ATOM 2428 O O . SER B 1 109 ? 7.491 -5.392 29.662 1.00 19.75 109 SER B O 1
ATOM 2431 N N . HIS B 1 110 ? 8.369 -5.215 27.604 1.00 14.21 110 HIS B N 1
ATOM 2432 C CA . HIS B 1 110 ? 7.743 -3.921 27.345 1.00 12.83 110 HIS B CA 1
ATOM 2433 C C . HIS B 1 110 ? 6.281 -3.985 26.910 1.00 12.34 110 HIS B C 1
ATOM 2434 O O . HIS B 1 110 ? 5.791 -5.037 26.479 1.00 13.48 110 HIS B O 1
ATOM 2441 N N . PRO B 1 111 ? 5.556 -2.858 27.001 1.00 12.54 111 PRO B N 1
ATOM 2442 C CA . PRO B 1 111 ? 4.144 -2.858 26.596 1.00 12.35 111 PRO B CA 1
ATOM 2443 C C . PRO B 1 111 ? 3.910 -3.394 25.183 1.00 14.49 111 PRO B C 1
ATOM 2444 O O . PRO B 1 111 ? 2.968 -4.143 24.946 1.00 13.07 111 PRO B O 1
ATOM 2448 N N . GLY B 1 112 ? 4.785 -3.033 24.253 1.00 10.99 112 GLY B N 1
ATOM 2449 C CA . GLY B 1 112 ? 4.614 -3.487 22.884 1.00 11.63 112 GLY B CA 1
ATOM 2450 C C . GLY B 1 112 ? 4.671 -4.997 22.720 1.00 9.31 112 GLY B C 1
ATOM 2451 O O . GLY B 1 112 ? 4.173 -5.539 21.706 1.00 10.79 112 GLY B O 1
ATOM 2452 N N . ALA B 1 113 ? 5.266 -5.678 23.699 1.00 11.82 113 ALA B N 1
ATOM 2453 C CA . ALA B 1 113 ? 5.386 -7.139 23.618 1.00 10.94 113 ALA B CA 1
ATOM 2454 C C . ALA B 1 113 ? 4.018 -7.818 23.580 1.00 12.90 113 ALA B C 1
ATOM 2455 O O . ALA B 1 113 ? 3.885 -8.917 23.021 1.00 12.77 113 ALA B O 1
ATOM 2457 N N . LEU B 1 114 ? 3.001 -7.178 24.145 1.00 15.60 114 LEU B N 1
ATOM 2458 C CA . LEU B 1 114 ? 1.664 -7.773 24.151 1.00 14.86 114 LEU B CA 1
ATOM 2459 C C . LEU B 1 114 ? 0.977 -7.777 22.784 1.00 15.69 114 LEU B C 1
ATOM 2460 O O . LEU B 1 114 ? -0.036 -8.455 22.592 1.00 16.61 114 LEU B O 1
ATOM 2465 N N . GLU B 1 115 ? 1.520 -7.036 21.821 1.00 10.70 115 GLU B N 1
ATOM 2466 C CA . GLU B 1 115 ? 0.908 -6.973 20.515 1.00 8.44 115 GLU B CA 1
ATOM 2467 C C . GLU B 1 115 ? 1.106 -8.193 19.613 1.00 11.80 115 GLU B C 1
ATOM 2468 O O . GLU B 1 115 ? 0.139 -8.669 19.009 1.00 12.73 115 GLU B O 1
ATOM 2474 N N . PHE B 1 116 ? 2.338 -8.694 19.523 1.00 10.42 116 PHE B N 1
ATOM 2475 C CA . PHE B 1 116 ? 2.616 -9.841 18.664 1.00 7.59 116 PHE B CA 1
ATOM 2476 C C . PHE B 1 116 ? 3.487 -10.922 19.293 1.00 9.61 116 PHE B C 1
ATOM 2477 O O . PHE B 1 116 ? 3.249 -12.103 19.088 1.00 11.96 116 PHE B O 1
ATOM 2485 N N . ILE B 1 117 ? 4.514 -10.518 20.029 1.00 8.86 117 ILE B N 1
ATOM 2486 C CA . ILE B 1 117 ? 5.429 -11.471 20.631 1.00 9.46 117 ILE B CA 1
ATOM 2487 C C . ILE B 1 117 ? 4.808 -12.332 21.731 1.00 9.62 117 ILE B C 1
ATOM 2488 O O . ILE B 1 117 ? 4.760 -13.552 21.622 1.00 10.17 117 ILE B O 1
ATOM 2493 N N . ASN B 1 118 ? 4.321 -11.696 22.790 1.00 12.04 118 ASN B N 1
ATOM 2494 C CA . ASN B 1 118 ? 3.783 -12.482 23.894 1.00 11.55 118 ASN B CA 1
ATOM 2495 C C . ASN B 1 118 ? 2.586 -13.391 23.564 1.00 12.59 118 ASN B C 1
ATOM 2496 O O . ASN B 1 118 ? 2.438 -14.457 24.168 1.00 11.24 118 ASN B O 1
ATOM 2501 N N . PRO B 1 119 ? 1.723 -12.997 22.609 1.00 12.82 119 PRO B N 1
ATOM 2502 C CA . PRO B 1 119 ? 0.609 -13.898 22.294 1.00 13.72 119 PRO B CA 1
ATOM 2503 C C . PRO B 1 119 ? 1.161 -15.193 21.669 1.00 11.40 119 PRO B C 1
ATOM 2504 O O . PRO B 1 119 ? 0.495 -16.230 21.675 1.00 13.62 119 PRO B O 1
ATOM 2508 N N . LEU B 1 120 ? 2.376 -15.130 21.133 1.00 10.71 120 LEU B N 1
ATOM 2509 C CA . LEU B 1 120 ? 3.003 -16.294 20.513 1.00 11.71 120 LEU B CA 1
ATOM 2510 C C . LEU B 1 120 ? 3.988 -17.041 21.422 1.00 9.98 120 LEU B C 1
ATOM 2511 O O . LEU B 1 120 ? 4.592 -18.017 20.994 1.00 10.96 120 LEU B O 1
ATOM 2516 N N . THR B 1 121 ? 4.154 -16.593 22.663 1.00 8.48 121 THR B N 1
ATOM 2517 C CA . THR B 1 121 ? 5.109 -17.234 23.554 1.00 10.27 121 THR B CA 1
ATOM 2518 C C . THR B 1 121 ? 4.968 -18.750 23.655 1.00 11.13 121 THR B C 1
ATOM 2519 O O . THR B 1 121 ? 5.964 -19.467 23.665 1.00 11.38 121 THR B O 1
ATOM 2523 N N . ASP B 1 122 ? 3.750 -19.257 23.757 1.00 10.91 122 ASP B N 1
ATOM 2524 C CA . ASP B 1 122 ? 3.633 -20.710 23.844 1.00 11.63 122 ASP B CA 1
ATOM 2525 C C . ASP B 1 122 ? 4.280 -21.377 22.628 1.00 13.32 122 ASP B C 1
ATOM 2526 O O . ASP B 1 122 ? 4.963 -22.402 22.740 1.00 12.26 122 ASP B O 1
ATOM 2531 N N . ARG B 1 123 ? 4.081 -20.783 21.456 1.00 12.36 123 ARG B N 1
ATOM 2532 C CA . ARG B 1 123 ? 4.649 -21.362 20.247 1.00 12.64 123 ARG B CA 1
ATOM 2533 C C . ARG B 1 123 ? 6.161 -21.180 20.206 1.00 11.60 123 ARG B C 1
ATOM 2534 O O . ARG B 1 123 ? 6.879 -22.048 19.723 1.00 11.67 123 ARG B O 1
ATOM 2542 N N . PHE B 1 124 ? 6.641 -20.039 20.699 1.00 11.11 124 PHE B N 1
ATOM 2543 C CA . PHE B 1 124 ? 8.079 -19.811 20.710 1.00 10.18 124 PHE B CA 1
ATOM 2544 C C . PHE B 1 124 ? 8.758 -20.781 21.679 1.00 10.34 124 PHE B C 1
ATOM 2545 O O . PHE B 1 124 ? 9.894 -21.211 21.447 1.00 9.32 124 PHE B O 1
ATOM 2553 N N . ILE B 1 125 ? 8.086 -21.115 22.778 1.00 10.28 125 ILE B N 1
ATOM 2554 C CA . ILE B 1 125 ? 8.680 -22.084 23.701 1.00 10.49 125 ILE B CA 1
ATOM 2555 C C . ILE B 1 125 ? 8.803 -23.452 22.991 1.00 10.64 125 ILE B C 1
ATOM 2556 O O . ILE B 1 125 ? 9.799 -24.156 23.167 1.00 10.53 125 ILE B O 1
ATOM 2561 N N . GLU B 1 126 ? 7.799 -23.828 22.196 1.00 9.06 126 GLU B N 1
ATOM 2562 C CA . GLU B 1 126 ? 7.873 -25.084 21.460 1.00 11.28 126 GLU B CA 1
ATOM 2563 C C . GLU B 1 126 ? 9.068 -25.035 20.512 1.00 10.88 126 GLU B C 1
ATOM 2564 O O . GLU B 1 126 ? 9.770 -26.031 20.355 1.00 11.93 126 GLU B O 1
ATOM 2570 N N . VAL B 1 127 ? 9.309 -23.897 19.860 1.00 11.29 127 VAL B N 1
ATOM 2571 C CA . VAL B 1 127 ? 10.473 -23.824 18.968 1.00 9.66 127 VAL B CA 1
ATOM 2572 C C . VAL B 1 127 ? 11.755 -23.979 19.791 1.00 10.78 127 VAL B C 1
ATOM 2573 O O . VAL B 1 127 ? 12.668 -24.693 19.390 1.00 9.15 127 VAL B O 1
ATOM 2577 N N . ALA B 1 128 ? 11.839 -23.303 20.936 1.00 8.00 128 ALA B N 1
ATOM 2578 C CA . ALA B 1 128 ? 13.020 -23.447 21.789 1.00 10.01 128 ALA B CA 1
ATOM 2579 C C . ALA B 1 128 ? 13.177 -24.924 22.226 1.00 10.22 128 ALA B C 1
ATOM 2580 O O . ALA B 1 128 ? 14.279 -25.439 22.312 1.00 11.92 128 ALA B O 1
ATOM 2582 N N . ASN B 1 129 ? 12.074 -25.610 22.502 1.00 9.17 129 ASN B N 1
ATOM 2583 C CA . ASN B 1 129 ? 12.193 -27.009 22.902 1.00 10.59 129 ASN B CA 1
ATOM 2584 C C . ASN B 1 129 ? 12.793 -27.860 21.779 1.00 13.02 129 ASN B C 1
ATOM 2585 O O . ASN B 1 129 ? 13.518 -28.820 22.040 1.00 14.78 129 ASN B O 1
ATOM 2590 N N . GLU B 1 130 ? 12.506 -27.498 20.532 1.00 11.72 130 GLU B N 1
ATOM 2591 C CA . GLU B 1 130 ? 13.022 -28.236 19.385 1.00 13.82 130 GLU B CA 1
ATOM 2592 C C . GLU B 1 130 ? 14.504 -27.947 19.199 1.00 11.26 130 GLU B C 1
ATOM 2593 O O . GLU B 1 130 ? 15.321 -28.857 19.015 1.00 13.57 130 GLU B O 1
ATOM 2599 N N . ILE B 1 131 ? 14.853 -26.665 19.261 1.00 9.37 131 ILE B N 1
ATOM 2600 C CA . ILE B 1 131 ? 16.224 -26.241 19.030 1.00 9.08 131 ILE B CA 1
ATOM 2601 C C . ILE B 1 131 ? 17.192 -26.511 20.177 1.00 8.97 131 ILE B C 1
ATOM 2602 O O . ILE B 1 131 ? 18.377 -26.762 19.949 1.00 9.93 131 ILE B O 1
ATOM 2607 N N . GLU B 1 132 ? 16.669 -26.494 21.404 1.00 9.96 132 GLU B N 1
ATOM 2608 C CA . GLU B 1 132 ? 17.466 -26.700 22.611 1.00 10.24 132 GLU B CA 1
ATOM 2609 C C . GLU B 1 132 ? 18.649 -25.720 22.741 1.00 8.33 132 GLU B C 1
ATOM 2610 O O . GLU B 1 132 ? 19.819 -26.111 22.717 1.00 10.00 132 GLU B O 1
ATOM 2616 N N . PRO B 1 133 ? 18.348 -24.414 22.827 1.00 9.24 133 PRO B N 1
ATOM 2617 C CA . PRO B 1 133 ? 19.391 -23.392 22.984 1.00 8.13 133 PRO B CA 1
ATOM 2618 C C . PRO B 1 133 ? 19.925 -23.517 24.421 1.00 9.17 133 PRO B C 1
ATOM 2619 O O . PRO B 1 133 ? 19.385 -24.274 25.233 1.00 10.43 133 PRO B O 1
ATOM 2623 N N . PHE B 1 134 ? 20.977 -22.774 24.729 1.00 9.20 134 PHE B N 1
ATOM 2624 C CA . PHE B 1 134 ? 21.491 -22.780 26.099 1.00 9.33 134 PHE B CA 1
ATOM 2625 C C . PHE B 1 134 ? 20.387 -22.313 27.048 1.00 11.04 134 PHE B C 1
ATOM 2626 O O . PHE B 1 134 ? 20.215 -22.861 28.137 1.00 10.38 134 PHE B O 1
ATOM 2634 N N . GLY B 1 135 ? 19.650 -21.286 26.637 1.00 8.54 135 GLY B N 1
ATOM 2635 C CA . GLY B 1 135 ? 18.588 -20.786 27.490 1.00 9.72 135 GLY B CA 1
ATOM 2636 C C . GLY B 1 135 ? 17.609 -19.867 26.799 1.00 9.64 135 GLY B C 1
ATOM 2637 O O . GLY B 1 135 ? 17.691 -19.651 25.588 1.00 9.18 135 GLY B O 1
ATOM 2638 N N . VAL B 1 136 ? 16.656 -19.369 27.584 1.00 8.61 136 VAL B N 1
ATOM 2639 C CA . VAL B 1 136 ? 15.655 -18.413 27.117 1.00 7.58 136 VAL B CA 1
ATOM 2640 C C . VAL B 1 136 ? 15.515 -17.370 28.208 1.00 7.26 136 VAL B C 1
ATOM 2641 O O . VAL B 1 136 ? 15.933 -17.588 29.348 1.00 9.44 136 VAL B O 1
ATOM 2645 N N . ILE B 1 137 ? 14.939 -16.226 27.851 1.00 9.20 137 ILE B N 1
ATOM 2646 C CA . ILE B 1 137 ? 14.729 -15.165 28.823 1.00 9.50 137 ILE B CA 1
ATOM 2647 C C . ILE B 1 137 ? 13.281 -15.158 29.319 1.00 11.49 137 ILE B C 1
ATOM 2648 O O . ILE B 1 137 ? 12.343 -15.362 28.544 1.00 12.32 137 ILE B O 1
ATOM 2653 N N . ALA B 1 138 ? 13.096 -14.984 30.627 1.00 9.79 138 ALA B N 1
ATOM 2654 C CA . ALA B 1 138 ? 11.742 -14.920 31.195 1.00 8.33 138 ALA B CA 1
ATOM 2655 C C . ALA B 1 138 ? 11.660 -13.588 31.915 1.00 12.86 138 ALA B C 1
ATOM 2656 O O . ALA B 1 138 ? 12.293 -13.401 32.966 1.00 14.68 138 ALA B O 1
ATOM 2658 N N . PRO B 1 139 ? 10.918 -12.626 31.341 1.00 13.38 139 PRO B N 1
ATOM 2659 C CA . PRO B 1 139 ? 10.773 -11.311 31.971 1.00 19.47 139 PRO B CA 1
ATOM 2660 C C . PRO B 1 139 ? 10.453 -11.648 33.415 1.00 24.33 139 PRO B C 1
ATOM 2661 O O . PRO B 1 139 ? 9.380 -12.170 33.699 1.00 21.48 139 PRO B O 1
ATOM 2665 N N . GLY B 1 140 ? 11.419 -11.399 34.301 1.00 31.19 140 GLY B N 1
ATOM 2666 C CA . GLY B 1 140 ? 11.275 -11.720 35.706 1.00 33.06 140 GLY B CA 1
ATOM 2667 C C . GLY B 1 140 ? 10.493 -10.692 36.485 1.00 37.48 140 GLY B C 1
ATOM 2668 O O . GLY B 1 140 ? 10.287 -10.848 37.696 1.00 40.10 140 GLY B O 1
ATOM 2669 N N . THR B 1 141 ? 10.074 -9.635 35.792 1.00 39.35 141 THR B N 1
ATOM 2670 C CA . THR B 1 141 ? 9.287 -8.567 36.401 1.00 40.96 141 THR B CA 1
ATOM 2671 C C . THR B 1 141 ? 8.317 -9.198 37.390 1.00 43.65 141 THR B C 1
ATOM 2672 O O . THR B 1 141 ? 8.546 -9.181 38.604 1.00 45.34 141 THR B O 1
ATOM 2676 N N . ARG B 1 142 ? 7.234 -9.759 36.859 1.00 44.48 142 ARG B N 1
ATOM 2677 C CA . ARG B 1 142 ? 6.245 -10.440 37.684 1.00 44.66 142 ARG B CA 1
ATOM 2678 C C . ARG B 1 142 ? 6.612 -11.917 37.646 1.00 43.06 142 ARG B C 1
ATOM 2679 O O . ARG B 1 142 ? 6.690 -12.521 36.572 1.00 45.33 142 ARG B O 1
ATOM 2687 N N . PRO B 1 143 ? 6.855 -12.511 38.824 1.00 41.24 143 PRO B N 1
ATOM 2688 C CA . PRO B 1 143 ? 7.230 -13.918 38.979 1.00 40.78 143 PRO B CA 1
ATOM 2689 C C . PRO B 1 143 ? 6.513 -14.901 38.082 1.00 39.52 143 PRO B C 1
ATOM 2690 O O . PRO B 1 143 ? 7.144 -15.530 37.235 1.00 43.60 143 PRO B O 1
ATOM 2694 N N . GLU B 1 144 ? 5.202 -15.027 38.265 1.00 37.63 144 GLU B N 1
ATOM 2695 C CA . GLU B 1 144 ? 4.402 -15.961 37.491 1.00 33.89 144 GLU B CA 1
ATOM 2696 C C . GLU B 1 144 ? 4.989 -16.363 36.145 1.00 26.22 144 GLU B C 1
ATOM 2697 O O . GLU B 1 144 ? 4.910 -17.529 35.791 1.00 25.66 144 GLU B O 1
ATOM 2703 N N . ARG B 1 145 ? 5.583 -15.421 35.406 1.00 25.69 145 ARG B N 1
ATOM 2704 C CA . ARG B 1 145 ? 6.138 -15.737 34.090 1.00 20.58 145 ARG B CA 1
ATOM 2705 C C . ARG B 1 145 ? 7.337 -16.672 34.113 1.00 18.13 145 ARG B C 1
ATOM 2706 O O . ARG B 1 145 ? 7.547 -17.428 33.165 1.00 16.62 145 ARG B O 1
ATOM 2714 N N . ILE B 1 146 ? 8.134 -16.624 35.174 1.00 13.56 146 ILE B N 1
ATOM 2715 C CA . ILE B 1 146 ? 9.277 -17.525 35.257 1.00 12.30 146 ILE B CA 1
ATOM 2716 C C . ILE B 1 146 ? 8.741 -18.958 35.338 1.00 13.02 146 ILE B C 1
ATOM 2717 O O . ILE B 1 146 ? 9.174 -19.843 34.588 1.00 12.94 146 ILE B O 1
ATOM 2722 N N . GLY B 1 147 ? 7.794 -19.178 36.245 1.00 13.14 147 GLY B N 1
ATOM 2723 C CA . GLY B 1 147 ? 7.208 -20.499 36.379 1.00 12.50 147 GLY B CA 1
ATOM 2724 C C . GLY B 1 147 ? 6.426 -20.926 35.148 1.00 13.59 147 GLY B C 1
ATOM 2725 O O . GLY B 1 147 ? 6.491 -22.085 34.733 1.00 13.69 147 GLY B O 1
ATOM 2726 N N . TYR B 1 148 ? 5.700 -19.982 34.550 1.00 13.78 148 TYR B N 1
ATOM 2727 C CA . TYR B 1 148 ? 4.892 -20.272 33.371 1.00 13.62 148 TYR B CA 1
ATOM 2728 C C . TYR B 1 148 ? 5.788 -20.833 32.278 1.00 12.53 148 TYR B C 1
ATOM 2729 O O . TYR B 1 148 ? 5.462 -21.826 31.627 1.00 13.67 148 TYR B O 1
ATOM 2738 N N . ILE B 1 149 ? 6.919 -20.176 32.076 1.00 11.73 149 ILE B N 1
ATOM 2739 C CA . ILE B 1 149 ? 7.846 -20.621 31.048 1.00 9.19 149 ILE B CA 1
ATOM 2740 C C . ILE B 1 149 ? 8.508 -21.941 31.444 1.00 10.64 149 ILE B C 1
ATOM 2741 O O . ILE B 1 149 ? 8.618 -22.861 30.626 1.00 9.71 149 ILE B O 1
ATOM 2746 N N . ARG B 1 150 ? 8.941 -22.032 32.689 1.00 10.44 150 ARG B N 1
ATOM 2747 C CA . ARG B 1 150 ? 9.589 -23.242 33.169 1.00 8.88 150 ARG B CA 1
ATOM 2748 C C . ARG B 1 150 ? 8.694 -24.477 32.993 1.00 8.08 150 ARG B C 1
ATOM 2749 O O . ARG B 1 150 ? 9.191 -25.559 32.648 1.00 12.74 150 ARG B O 1
ATOM 2757 N N . ASP B 1 151 ? 7.389 -24.318 33.219 1.00 10.04 151 ASP B N 1
ATOM 2758 C CA . ASP B 1 151 ? 6.469 -25.448 33.109 1.00 12.49 151 ASP B CA 1
ATOM 2759 C C . ASP B 1 151 ? 6.289 -25.934 31.671 1.00 15.29 151 ASP B C 1
ATOM 2760 O O . ASP B 1 151 ? 5.792 -27.042 31.455 1.00 18.13 151 ASP B O 1
ATOM 2765 N N . ARG B 1 152 ? 6.673 -25.112 30.692 1.00 10.80 152 ARG B N 1
ATOM 2766 C CA . ARG B 1 152 ? 6.505 -25.476 29.288 1.00 12.02 152 ARG B CA 1
ATOM 2767 C C . ARG B 1 152 ? 7.817 -25.761 28.576 1.00 11.09 152 ARG B C 1
ATOM 2768 O O . ARG B 1 152 ? 7.827 -26.349 27.491 1.00 12.24 152 ARG B O 1
ATOM 2776 N N . LEU B 1 153 ? 8.914 -25.357 29.206 1.00 10.41 153 LEU B N 1
ATOM 2777 C CA . LEU B 1 153 ? 10.248 -25.485 28.635 1.00 11.23 153 LEU B CA 1
ATOM 2778 C C . LEU B 1 153 ? 10.965 -26.783 28.974 1.00 12.08 153 LEU B C 1
ATOM 2779 O O . LEU B 1 153 ? 10.980 -27.214 30.131 1.00 12.05 153 LEU B O 1
ATOM 2784 N N . LYS B 1 154 ? 11.568 -27.405 27.959 1.00 9.99 154 LYS B N 1
ATOM 2785 C CA . LYS B 1 154 ? 12.295 -28.657 28.171 1.00 11.45 154 LYS B CA 1
ATOM 2786 C C . LYS B 1 154 ? 13.422 -28.506 29.205 1.00 12.49 154 LYS B C 1
ATOM 2787 O O . LYS B 1 154 ? 14.151 -27.503 29.237 1.00 11.22 154 LYS B O 1
ATOM 2793 N N . GLU B 1 155 ? 13.570 -29.513 30.062 1.00 14.44 155 GLU B N 1
ATOM 2794 C CA . GLU B 1 155 ? 14.628 -29.471 31.058 1.00 13.65 155 GLU B CA 1
ATOM 2795 C C . GLU B 1 155 ? 15.944 -29.465 30.293 1.00 13.79 155 GLU B C 1
ATOM 2796 O O . GLU B 1 155 ? 16.055 -30.026 29.193 1.00 19.28 155 GLU B O 1
ATOM 2802 N N . GLY B 1 156 ? 16.947 -28.838 30.873 1.00 16.45 156 GLY B N 1
ATOM 2803 C CA . GLY B 1 156 ? 18.206 -28.750 30.179 1.00 13.79 156 GLY B CA 1
ATOM 2804 C C . GLY B 1 156 ? 18.347 -27.364 29.592 1.00 12.81 156 GLY B C 1
ATOM 2805 O O . GLY B 1 156 ? 19.466 -26.922 29.363 1.00 15.91 156 GLY B O 1
ATOM 2806 N N . ILE B 1 157 ? 17.223 -26.700 29.304 1.00 9.42 157 ILE B N 1
ATOM 2807 C CA . ILE B 1 157 ? 17.310 -25.335 28.788 1.00 9.09 157 ILE B CA 1
ATOM 2808 C C . ILE B 1 157 ? 17.172 -24.406 29.983 1.00 8.74 157 ILE B C 1
ATOM 2809 O O . ILE B 1 157 ? 16.198 -24.510 30.734 1.00 11.21 157 ILE B O 1
ATOM 2814 N N . LYS B 1 158 ? 18.146 -23.514 30.145 1.00 8.30 158 LYS B N 1
ATOM 2815 C CA . LYS B 1 158 ? 18.168 -22.577 31.269 1.00 10.34 158 LYS B CA 1
ATOM 2816 C C . LYS B 1 158 ? 17.240 -21.384 31.073 1.00 10.81 158 LYS B C 1
ATOM 2817 O O . LYS B 1 158 ? 16.798 -21.076 29.957 1.00 11.89 158 LYS B O 1
ATOM 2823 N N . ILE B 1 159 ? 16.919 -20.737 32.193 1.00 9.52 159 ILE B N 1
ATOM 2824 C CA . ILE B 1 159 ? 16.109 -19.539 32.167 1.00 9.58 159 ILE B CA 1
ATOM 2825 C C . ILE B 1 159 ? 16.911 -18.402 32.804 1.00 8.10 159 ILE B C 1
ATOM 2826 O O . ILE B 1 159 ? 17.484 -18.558 33.896 1.00 10.43 159 ILE B O 1
ATOM 2831 N N . LEU B 1 160 ? 16.983 -17.277 32.103 1.00 8.15 160 LEU B N 1
ATOM 2832 C CA . LEU B 1 160 ? 17.671 -16.088 32.609 1.00 11.07 160 LEU B CA 1
ATOM 2833 C C . LEU B 1 160 ? 16.554 -15.081 32.867 1.00 9.99 160 LEU B C 1
ATOM 2834 O O . LEU B 1 160 ? 15.746 -14.821 31.983 1.00 11.22 160 LEU B O 1
ATOM 2839 N N . ALA 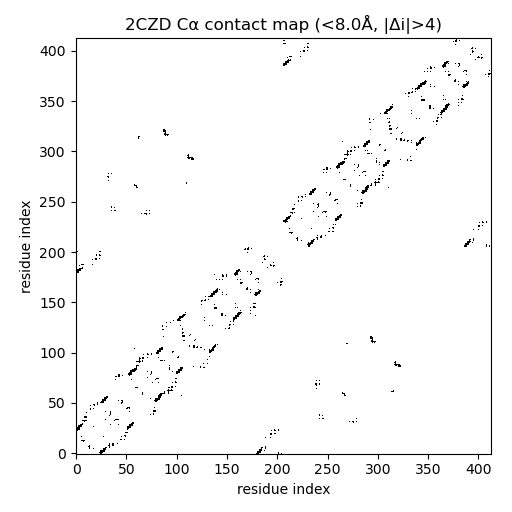B 1 161 ? 16.516 -14.496 34.063 1.00 8.23 161 ALA B N 1
ATOM 2840 C CA . ALA B 1 161 ? 15.423 -13.589 34.419 1.00 10.86 161 ALA B CA 1
ATOM 2841 C C . ALA B 1 161 ? 15.804 -12.164 34.815 1.00 9.78 161 ALA B C 1
ATOM 2842 O O . ALA B 1 161 ? 16.441 -11.946 35.861 1.00 10.75 161 ALA B O 1
ATOM 2844 N N . PRO B 1 162 ? 15.451 -11.186 33.969 1.00 9.74 162 PRO B N 1
ATOM 2845 C CA . PRO B 1 162 ? 15.732 -9.778 34.244 1.00 7.88 162 PRO B CA 1
ATOM 2846 C C . PRO B 1 162 ? 14.510 -9.197 34.973 1.00 9.39 162 PRO B C 1
ATOM 2847 O O . PRO B 1 162 ? 13.489 -9.868 35.163 1.00 12.06 162 PRO B O 1
ATOM 2851 N N . GLY B 1 163 ? 14.638 -7.948 35.419 1.00 11.98 163 GLY B N 1
ATOM 2852 C CA . GLY B 1 163 ? 13.508 -7.259 36.032 1.00 12.28 163 GLY B CA 1
ATOM 2853 C C . GLY B 1 163 ? 12.994 -7.700 37.389 1.00 10.37 163 GLY B C 1
ATOM 2854 O O . GLY B 1 163 ? 11.822 -7.487 37.708 1.00 13.46 163 GLY B O 1
ATOM 2855 N N . ILE B 1 164 ? 13.871 -8.298 38.181 1.00 13.01 164 ILE B N 1
ATOM 2856 C CA . ILE B 1 164 ? 13.502 -8.777 39.511 1.00 13.97 164 ILE B CA 1
ATOM 2857 C C . ILE B 1 164 ? 13.284 -7.565 40.423 1.00 13.87 164 ILE B C 1
ATOM 2858 O O . ILE B 1 164 ? 14.037 -6.585 40.346 1.00 15.11 164 ILE B O 1
ATOM 2863 N N . GLY B 1 165 ? 12.260 -7.646 41.273 1.00 15.47 165 GLY B N 1
ATOM 2864 C CA . GLY B 1 165 ? 11.950 -6.566 42.197 1.00 15.13 165 GLY B CA 1
ATOM 2865 C C . GLY B 1 165 ? 13.030 -6.396 43.242 1.00 14.64 165 GLY B C 1
ATOM 2866 O O . GLY B 1 165 ? 13.790 -7.327 43.521 1.00 13.97 165 GLY B O 1
ATOM 2867 N N . ALA B 1 166 ? 13.106 -5.200 43.825 1.00 11.25 166 ALA B N 1
ATOM 2868 C CA . ALA B 1 166 ? 14.121 -4.901 44.822 1.00 12.19 166 ALA B CA 1
ATOM 2869 C C . ALA B 1 166 ? 13.790 -5.392 46.229 1.00 12.18 166 ALA B C 1
ATOM 2870 O O . ALA B 1 166 ? 14.670 -5.446 47.082 1.00 12.93 166 ALA B O 1
ATOM 2872 N N . GLN B 1 167 ? 12.538 -5.771 46.464 1.00 12.59 167 GLN B N 1
ATOM 2873 C CA . GLN B 1 167 ? 12.161 -6.230 47.792 1.00 13.81 167 GLN B CA 1
ATOM 2874 C C . GLN B 1 167 ? 12.964 -7.448 48.225 1.00 14.12 167 GLN B C 1
ATOM 2875 O O . GLN B 1 167 ? 13.309 -8.309 47.406 1.00 13.80 167 GLN B O 1
ATOM 2881 N N . GLY B 1 168 ? 13.268 -7.525 49.519 1.00 11.84 168 GLY B N 1
ATOM 2882 C CA . GLY B 1 168 ? 14.024 -8.644 50.034 1.00 12.87 168 GLY B CA 1
ATOM 2883 C C . GLY B 1 168 ? 13.245 -9.915 49.767 1.00 11.82 168 GLY B C 1
ATOM 2884 O O . GLY B 1 168 ? 12.014 -9.963 49.962 1.00 14.46 168 GLY B O 1
ATOM 2885 N N . GLY B 1 169 ? 13.958 -10.922 49.284 1.00 13.37 169 GLY B N 1
ATOM 2886 C CA . GLY B 1 169 ? 13.347 -12.199 48.978 1.00 13.87 169 GLY B CA 1
ATOM 2887 C C . GLY B 1 169 ? 13.037 -12.403 47.501 1.00 15.48 169 GLY B C 1
ATOM 2888 O O . GLY B 1 169 ? 12.979 -13.541 47.035 1.00 14.62 169 GLY B O 1
ATOM 2889 N N . LYS B 1 170 ? 12.860 -11.309 46.767 1.00 11.69 170 LYS B N 1
ATOM 2890 C CA . LYS B 1 170 ? 12.528 -11.403 45.343 1.00 14.46 170 LYS B CA 1
ATOM 2891 C C . LYS B 1 170 ? 13.533 -12.179 44.499 1.00 11.95 170 LYS B C 1
ATOM 2892 O O . LYS B 1 170 ? 13.117 -12.937 43.617 1.00 13.70 170 LYS B O 1
ATOM 2898 N N . ALA B 1 171 ? 14.832 -11.969 44.727 1.00 10.74 171 ALA B N 1
ATOM 2899 C CA . ALA B 1 171 ? 15.854 -12.659 43.932 1.00 11.87 171 ALA B CA 1
ATOM 2900 C C . ALA B 1 171 ? 15.846 -14.154 44.227 1.00 12.73 171 ALA B C 1
ATOM 2901 O O . ALA B 1 171 ? 15.817 -14.988 43.307 1.00 12.81 171 ALA B O 1
ATOM 2903 N N . LYS B 1 172 ? 15.852 -14.507 45.511 1.00 12.17 172 LYS B N 1
ATOM 2904 C CA . LYS B 1 172 ? 15.805 -15.919 45.870 1.00 14.24 172 LYS B CA 1
ATOM 2905 C C . LYS B 1 172 ? 14.503 -16.559 45.354 1.00 12.74 172 LYS B C 1
ATOM 2906 O O . LYS B 1 172 ? 14.504 -17.707 44.889 1.00 13.30 172 LYS B O 1
ATOM 2912 N N . ASP B 1 173 ? 13.393 -15.835 45.425 1.00 11.74 173 ASP B N 1
ATOM 2913 C CA . ASP B 1 173 ? 12.134 -16.371 44.947 1.00 11.90 173 ASP B CA 1
ATOM 2914 C C . ASP B 1 173 ? 12.164 -16.611 43.433 1.00 12.71 173 ASP B C 1
ATOM 2915 O O . ASP B 1 173 ? 11.596 -17.585 42.954 1.00 13.46 173 ASP B O 1
ATOM 2920 N N . ALA B 1 174 ? 12.834 -15.734 42.689 1.00 11.24 174 ALA B N 1
ATOM 2921 C CA . ALA B 1 174 ? 12.907 -15.916 41.236 1.00 11.21 174 ALA B CA 1
ATOM 2922 C C . ALA B 1 174 ? 13.658 -17.203 40.917 1.00 12.47 174 ALA B C 1
ATOM 2923 O O . ALA B 1 174 ? 13.268 -17.952 40.007 1.00 11.61 174 ALA B O 1
ATOM 2925 N N . VAL B 1 175 ? 14.743 -17.450 41.641 1.00 11.05 175 VAL B N 1
ATOM 2926 C CA . VAL B 1 175 ? 15.532 -18.653 41.427 1.00 11.20 175 VAL B CA 1
ATOM 2927 C C . VAL B 1 175 ? 14.685 -19.869 41.806 1.00 13.85 175 VAL B C 1
ATOM 2928 O O . VAL B 1 175 ? 14.648 -20.860 41.071 1.00 13.78 175 VAL B O 1
ATOM 2932 N N . LYS B 1 176 ? 13.971 -19.786 42.925 1.00 13.56 176 LYS B N 1
ATOM 2933 C CA . LYS B 1 176 ? 13.139 -20.917 43.352 1.00 12.42 176 LYS B CA 1
ATOM 2934 C C . LYS B 1 176 ? 12.013 -21.228 42.365 1.00 14.50 176 LYS B C 1
ATOM 2935 O O . LYS B 1 176 ? 11.578 -22.379 42.246 1.00 14.89 176 LYS B O 1
ATOM 2941 N N . ALA B 1 177 ? 11.578 -20.215 41.625 1.00 12.75 177 ALA B N 1
ATOM 2942 C CA . ALA B 1 177 ? 10.503 -20.364 40.651 1.00 12.23 177 ALA B CA 1
ATOM 2943 C C . ALA B 1 177 ? 10.978 -20.945 39.316 1.00 11.38 177 ALA B C 1
ATOM 2944 O O . ALA B 1 177 ? 10.152 -21.389 38.510 1.00 12.85 177 ALA B O 1
ATOM 2946 N N . GLY B 1 178 ? 12.284 -20.899 39.070 1.00 11.08 178 GLY B N 1
ATOM 2947 C CA . GLY B 1 178 ? 12.794 -21.454 37.822 1.00 12.16 178 GLY B CA 1
ATOM 2948 C C . GLY B 1 178 ? 13.919 -20.687 37.162 1.00 12.01 178 GLY B C 1
ATOM 2949 O O . GLY B 1 178 ? 14.419 -21.090 36.104 1.00 11.51 178 GLY B O 1
ATOM 2950 N N . ALA B 1 179 ? 14.336 -19.580 37.762 1.00 9.50 179 ALA B N 1
ATOM 2951 C CA . ALA B 1 179 ? 15.422 -18.825 37.157 1.00 10.46 179 ALA B CA 1
ATOM 2952 C C . ALA B 1 179 ? 16.791 -19.418 37.472 1.00 12.41 179 ALA B C 1
ATOM 2953 O O . ALA B 1 179 ? 17.172 -19.540 38.650 1.00 12.74 179 ALA B O 1
ATOM 2955 N N . ASP B 1 180 ? 17.542 -19.804 36.438 1.00 10.04 180 ASP B N 1
ATOM 2956 C CA . ASP B 1 180 ? 18.908 -20.272 36.657 1.00 10.42 180 ASP B CA 1
ATOM 2957 C C . ASP B 1 180 ? 19.860 -19.098 36.893 1.00 11.52 180 ASP B C 1
ATOM 2958 O O . ASP B 1 180 ? 20.859 -19.230 37.598 1.00 12.17 180 ASP B O 1
ATOM 2963 N N . TYR B 1 181 ? 19.550 -17.965 36.260 1.00 9.69 181 TYR B N 1
ATOM 2964 C CA . TYR B 1 181 ? 20.319 -16.732 36.370 1.00 9.93 181 TYR B CA 1
ATOM 2965 C C . TYR B 1 181 ? 19.375 -15.562 36.543 1.00 9.91 181 TYR B C 1
ATOM 2966 O O . TYR B 1 181 ? 18.258 -15.554 35.998 1.00 11.05 181 TYR B O 1
ATOM 2975 N N . ILE B 1 182 ? 19.849 -14.567 37.293 1.00 10.98 182 ILE B N 1
ATOM 2976 C CA . ILE B 1 182 ? 19.122 -13.337 37.512 1.00 11.36 182 ILE B CA 1
ATOM 2977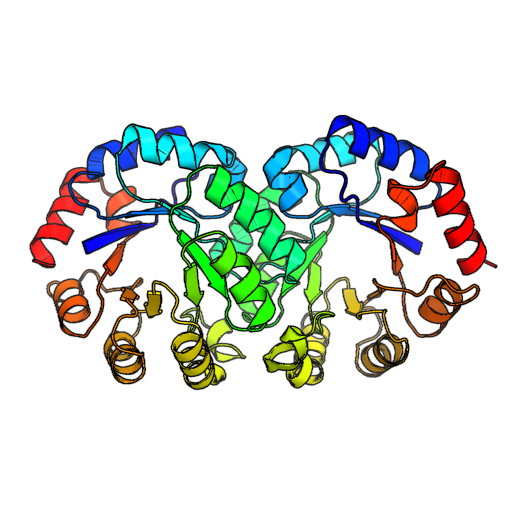 C C . ILE B 1 182 ? 19.948 -12.287 36.763 1.00 11.92 182 ILE B C 1
ATOM 2978 O O . ILE B 1 182 ? 21.170 -12.222 36.952 1.00 12.38 182 ILE B O 1
ATOM 2983 N N . ILE B 1 183 ? 19.310 -11.511 35.885 1.00 10.29 183 ILE B N 1
ATOM 2984 C CA . ILE B 1 183 ? 20.013 -10.455 35.146 1.00 9.83 183 ILE B CA 1
ATOM 2985 C C . ILE B 1 183 ? 19.810 -9.164 35.935 1.00 10.04 183 ILE B C 1
ATOM 2986 O O . ILE B 1 183 ? 18.674 -8.742 36.184 1.00 10.84 183 ILE B O 1
ATOM 2991 N N . VAL B 1 184 ? 20.928 -8.589 36.362 1.00 7.84 184 VAL B N 1
ATOM 2992 C CA . VAL B 1 184 ? 20.944 -7.364 37.151 1.00 8.56 184 VAL B CA 1
ATOM 2993 C C . VAL B 1 184 ? 21.724 -6.262 36.444 1.00 12.10 184 VAL B C 1
ATOM 2994 O O . VAL B 1 184 ? 22.783 -6.528 35.901 1.00 11.61 184 VAL B O 1
ATOM 2998 N N . 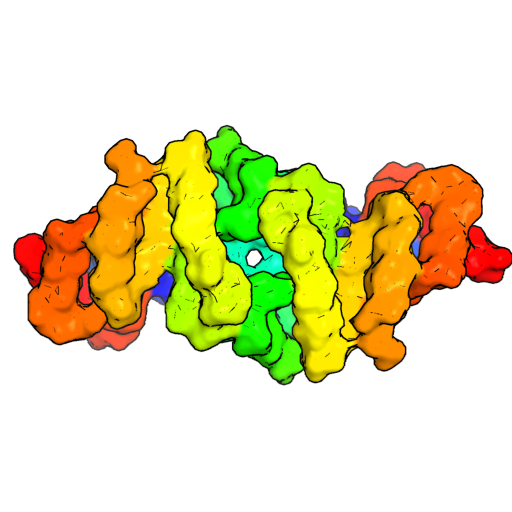GLY B 1 185 ? 21.211 -5.033 36.472 1.00 11.14 185 GLY B N 1
ATOM 2999 C CA . GLY B 1 185 ? 21.906 -3.924 35.837 1.00 12.97 185 GLY B CA 1
ATOM 3000 C C . GLY B 1 185 ? 22.328 -2.816 36.797 1.00 11.90 185 GLY B C 1
ATOM 3001 O O . GLY B 1 185 ? 23.273 -2.981 37.579 1.00 12.46 185 GLY B O 1
ATOM 3002 N N . ARG B 1 186 ? 21.629 -1.686 36.719 1.00 11.28 186 ARG B N 1
ATOM 3003 C CA . ARG B 1 186 ? 21.918 -0.512 37.547 1.00 9.69 186 ARG B CA 1
ATOM 3004 C C . ARG B 1 186 ? 22.112 -0.791 39.029 1.00 13.26 186 ARG B C 1
ATOM 3005 O O . ARG B 1 186 ? 22.917 -0.116 39.677 1.00 15.44 186 ARG B O 1
ATOM 3013 N N . ALA B 1 187 ? 21.380 -1.761 39.567 1.00 11.67 187 ALA B N 1
ATOM 3014 C CA . ALA B 1 187 ? 21.481 -2.066 40.991 1.00 13.39 187 ALA B CA 1
ATOM 3015 C C . ALA B 1 187 ? 22.920 -2.368 41.359 1.00 12.98 187 ALA B C 1
ATOM 3016 O O . ALA B 1 187 ? 23.340 -2.138 42.499 1.00 15.43 187 ALA B O 1
ATOM 3018 N N . ILE B 1 188 ? 23.679 -2.877 40.394 1.00 11.71 188 ILE B N 1
ATOM 3019 C CA . ILE B 1 188 ? 25.080 -3.153 40.626 1.00 11.76 188 ILE B CA 1
ATOM 3020 C C . ILE B 1 188 ? 26.011 -2.110 40.009 1.00 13.94 188 ILE B C 1
ATOM 3021 O O . ILE B 1 188 ? 26.805 -1.494 40.726 1.00 14.47 188 ILE B O 1
ATOM 3026 N N . TYR B 1 189 ? 25.919 -1.873 38.699 1.00 13.48 189 TYR B N 1
ATOM 3027 C CA . TYR B 1 189 ? 26.890 -0.950 38.113 1.00 13.51 189 TYR B CA 1
ATOM 3028 C C . TYR B 1 189 ? 26.846 0.503 38.532 1.00 14.85 189 TYR B C 1
ATOM 3029 O O . TYR B 1 189 ? 27.861 1.192 38.419 1.00 16.49 189 TYR B O 1
ATOM 3038 N N . ASN B 1 190 ? 25.696 0.971 39.009 1.00 13.70 190 ASN B N 1
ATOM 3039 C CA . ASN B 1 190 ? 25.578 2.357 39.460 1.00 17.08 190 ASN B CA 1
ATOM 3040 C C . ASN B 1 190 ? 25.537 2.446 40.989 1.00 18.33 190 ASN B C 1
ATOM 3041 O O . ASN B 1 190 ? 25.241 3.501 41.552 1.00 19.50 190 ASN B O 1
ATOM 3046 N N . ALA B 1 191 ? 25.845 1.343 41.667 1.00 15.16 191 ALA B N 1
ATOM 3047 C CA . ALA B 1 191 ? 25.844 1.343 43.133 1.00 15.59 191 ALA B CA 1
ATOM 3048 C C . ALA B 1 191 ? 27.067 2.088 43.656 1.00 15.17 191 ALA B C 1
ATOM 3049 O O . ALA B 1 191 ? 28.068 2.220 42.964 1.00 15.15 191 ALA B O 1
ATOM 3051 N N . PRO B 1 192 ? 26.991 2.599 44.892 1.00 17.49 192 PRO B N 1
ATOM 3052 C CA . PRO B 1 192 ? 28.144 3.314 45.457 1.00 17.86 192 PRO B CA 1
ATOM 3053 C C . PRO B 1 192 ? 29.343 2.359 45.482 1.00 17.89 192 PRO B C 1
ATOM 3054 O O . PRO B 1 192 ? 30.502 2.755 45.251 1.00 18.34 192 PRO B O 1
ATOM 3058 N N . ASN B 1 193 ? 29.050 1.096 45.769 1.00 15.93 193 ASN B N 1
ATOM 3059 C CA . ASN B 1 193 ? 30.059 0.045 45.810 1.00 16.75 193 ASN B CA 1
ATOM 3060 C C . ASN B 1 193 ? 29.504 -1.143 45.029 1.00 16.85 193 ASN B C 1
ATOM 3061 O O . ASN B 1 193 ? 28.791 -1.988 45.579 1.00 15.57 193 ASN B O 1
ATOM 3066 N N . PRO B 1 194 ? 29.816 -1.215 43.726 1.00 13.49 194 PRO B N 1
ATOM 3067 C CA . PRO B 1 194 ? 29.317 -2.332 42.908 1.00 13.48 194 PRO B CA 1
ATOM 3068 C C . PRO B 1 194 ? 29.591 -3.742 43.464 1.00 13.73 194 PRO B C 1
ATOM 3069 O O . PRO B 1 194 ? 28.730 -4.616 43.421 1.00 11.92 194 PRO B O 1
ATOM 3073 N N . ARG B 1 195 ? 30.794 -3.984 43.977 1.00 13.36 195 ARG B N 1
ATOM 3074 C CA . ARG B 1 195 ? 31.118 -5.307 44.496 1.00 13.72 195 ARG B CA 1
ATOM 3075 C C . ARG B 1 195 ? 30.224 -5.681 45.665 1.00 15.15 195 ARG B C 1
ATOM 3076 O O . ARG B 1 195 ? 29.736 -6.810 45.745 1.00 14.61 195 ARG B O 1
ATOM 3084 N N . GLU B 1 196 ? 30.014 -4.740 46.586 1.00 15.23 196 GLU B N 1
ATOM 3085 C CA . GLU B 1 196 ? 29.157 -5.029 47.725 1.00 14.20 196 GLU B CA 1
ATOM 3086 C C . GLU B 1 196 ? 27.697 -5.204 47.309 1.00 14.70 196 GLU B C 1
ATOM 3087 O O . GLU B 1 196 ? 26.967 -5.993 47.910 1.00 14.83 196 GLU B O 1
ATOM 3093 N N . ALA B 1 197 ? 27.272 -4.489 46.267 1.00 14.31 197 ALA B N 1
ATOM 3094 C CA . ALA B 1 197 ? 25.904 -4.616 45.781 1.00 13.98 197 ALA B CA 1
ATOM 3095 C C . ALA B 1 197 ? 25.708 -6.000 45.167 1.00 13.38 197 ALA B C 1
ATOM 3096 O O . ALA B 1 197 ? 24.697 -6.663 45.388 1.00 13.29 197 ALA B O 1
ATOM 3098 N N . ALA B 1 198 ? 26.681 -6.447 44.387 1.00 13.73 198 ALA B N 1
ATOM 3099 C CA . ALA B 1 198 ? 26.578 -7.772 43.788 1.00 12.75 198 ALA B CA 1
ATOM 3100 C C . ALA B 1 198 ? 26.605 -8.837 44.887 1.00 12.01 198 ALA B C 1
ATOM 3101 O O . ALA B 1 198 ? 25.840 -9.800 44.864 1.00 12.78 198 ALA B O 1
ATOM 3103 N N . LYS B 1 199 ? 27.504 -8.660 45.854 1.00 12.53 199 LYS B N 1
ATOM 3104 C CA . LYS B 1 199 ? 27.589 -9.607 46.963 1.00 12.73 199 LYS B CA 1
ATOM 3105 C C . LYS B 1 199 ? 26.260 -9.735 47.709 1.00 13.33 199 LYS B C 1
ATOM 3106 O O . LYS B 1 199 ? 25.857 -10.831 48.074 1.00 12.02 199 LYS B O 1
ATOM 3112 N N . ALA B 1 200 ? 25.579 -8.616 47.941 1.00 12.47 200 ALA B N 1
ATOM 3113 C CA . ALA B 1 200 ? 24.315 -8.661 48.673 1.00 12.28 200 ALA B CA 1
ATOM 3114 C C . ALA B 1 200 ? 23.281 -9.510 47.941 1.00 14.48 200 ALA B C 1
ATOM 3115 O O . ALA B 1 200 ? 22.573 -10.303 48.557 1.00 15.07 200 ALA B O 1
ATOM 3117 N N . ILE B 1 201 ? 23.200 -9.353 46.619 1.00 12.55 201 ILE B N 1
ATOM 3118 C CA . ILE B 1 201 ? 22.238 -10.136 45.844 1.00 10.95 201 ILE B CA 1
ATOM 3119 C C . ILE B 1 201 ? 22.646 -11.612 45.838 1.00 11.92 201 ILE B C 1
ATOM 3120 O O . ILE B 1 201 ? 21.827 -12.498 46.073 1.00 11.98 201 ILE B O 1
ATOM 3125 N N . TYR B 1 202 ? 23.927 -11.856 45.591 1.00 11.87 202 TYR B N 1
ATOM 3126 C CA . TYR B 1 202 ? 24.481 -13.199 45.593 1.00 15.40 202 TYR B CA 1
ATOM 3127 C C . TYR B 1 202 ? 24.184 -13.888 46.935 1.00 16.14 202 TYR B C 1
ATOM 3128 O O . TYR B 1 202 ? 23.730 -15.037 46.959 1.00 17.97 202 TYR B O 1
ATOM 3137 N N . ASP B 1 203 ? 24.403 -13.171 48.041 1.00 15.55 203 ASP B N 1
ATOM 3138 C CA . ASP B 1 203 ? 24.134 -13.734 49.367 1.00 16.27 203 ASP B CA 1
ATOM 3139 C C . ASP B 1 203 ? 22.660 -14.077 49.584 1.00 15.70 203 ASP B C 1
ATOM 3140 O O . ASP B 1 203 ? 22.335 -15.057 50.256 1.00 16.63 203 ASP B O 1
ATOM 3145 N N . GLU B 1 204 ? 21.747 -13.279 49.040 1.00 14.61 204 GLU B N 1
ATOM 3146 C CA . GLU B 1 204 ? 20.343 -13.611 49.209 1.00 15.47 204 GLU B CA 1
ATOM 3147 C C . GLU B 1 204 ? 20.027 -14.904 48.463 1.00 17.63 204 GLU B C 1
ATOM 3148 O O . GLU B 1 204 ? 19.358 -15.783 48.991 1.00 17.51 204 GLU B O 1
ATOM 3154 N N . ILE B 1 205 ? 20.528 -15.015 47.241 1.00 16.53 205 ILE B N 1
ATOM 3155 C CA . ILE B 1 205 ? 20.291 -16.192 46.411 1.00 22.37 205 ILE B CA 1
ATOM 3156 C C . ILE B 1 205 ? 20.853 -17.454 47.057 1.00 24.11 205 ILE B C 1
ATOM 3157 O O . ILE B 1 205 ? 20.210 -18.509 47.048 1.00 25.35 205 ILE B O 1
ATOM 3162 N N . ARG B 1 206 ? 22.046 -17.348 47.626 1.00 25.50 206 ARG B N 1
ATOM 3163 C CA . ARG B 1 206 ? 22.661 -18.507 48.254 1.00 31.00 206 ARG B CA 1
ATOM 3164 C C . ARG B 1 206 ? 22.316 -18.654 49.729 1.00 33.22 206 ARG B C 1
ATOM 3165 O O . ARG B 1 206 ? 22.850 -19.526 50.413 1.00 34.44 206 ARG B O 1
ATOM 3173 N N . GLY B 1 207 ? 21.407 -17.815 50.215 1.00 33.98 207 GLY B N 1
ATOM 3174 C CA . GLY B 1 207 ? 21.026 -17.878 51.616 1.00 36.17 207 GLY B CA 1
ATOM 3175 C C . GLY B 1 207 ? 19.745 -18.658 51.868 1.00 37.92 207 GLY B C 1
ATOM 3176 O O . GLY B 1 207 ? 19.041 -18.978 50.887 1.00 40.96 207 GLY B O 1
#

Sequence (413 aa):
MIVLALDVYEGERAIKIAKSVKDYISMIKVNWPLILGSGVDIIRRLKEETGVEIIADLKLADIPNTNRLIARKVFGAGADYVIVHTFVGRDSVMAVKELGEIIMVVEMSHPGALEFINPLTDRFIEVANEIEPFGVIAPGTRPERIGYIRDRLKEGIKILAPGIGAQGGKAKDAVKAGADYIIVGRAIYNAPNPREAAKAIYDEIRMIVLALDVYEGERAIKIAKSVKDYISMIKVNWPLILGSGVDIIRRLKEETGVEIIADLKLADIPNTNRLIARKVFGAGADYVIVHTFVGRDSVMAVKELGEIIMVVEMSHPGALEFINPLTDRFIEVANEIEPFGVIAPGTRPERIGYIRDRLKEGIKILAPGIGAQGGKAKDAVKAGADYIIVGRAIYNAPNPREAAKAIYDEIRG

Secondary structure (DSSP, 8-state):
-EEEE----SHHHHHHHHHHHGGG-SEEEEEHHHHHHH-TTHHHHHHHHH--EEEEEEEE-S-HHHHHHHHHHHHHTT-SEEEEESTT-HHHHHHHHTTSEEEEE----SGGGGTTTGGGHHHHHHHHHHH--SEEE---SSTHHHHHHHHHSPTT-EEEE----SSTTHHHHHHHHT-SEEEE-HHHHTSSSHHHHHHHHHHHH-/-EEEE----SHHHHHHHHHHHGGG-SEEEEEHHHHHHH-THHHHHHHHHH--EEEEEEEE-S-HHHHHHHHHHHHHTT-SEEEEESTT-HHHHHHHHTTSEEEEE----SGGGGTTTGGGHHHHHHHHHHH--SEEE---SSTHHHHHHHTTSPTT-EEEE----SSTTHHHHHHHHT-SEEEE-HHHHTSSSHHHHHHHHHHHHT-

Radius of gyration: 21.8 Å; Cα contacts (8 Å, |Δi|>4): 896; chains: 2; bounding box: 44×42×70 Å

Solvent-accessible surface area: 16491 Å² total; per-residue (Å²): 95,2,0,0,8,0,39,2,63,99,6,107,110,0,11,149,14,0,84,48,0,59,110,50,17,38,5,0,19,0,8,6,10,0,4,14,43,44,30,17,62,2,0,101,69,0,65,124,70,14,71,16,75,0,0,0,10,7,28,6,6,5,62,22,73,16,2,73,58,1,0,138,88,0,29,68,17,16,9,38,10,0,2,0,4,1,1,1,0,95,40,1,0,46,2,0,70,123,57,22,92,0,0,0,6,0,14,11,70,20,107,4,0,111,43,7,2,35,94,43,4,76,124,2,0,92,11,0,16,94,10,96,5,41,0,0,20,0,9,3,91,146,84,110,46,0,21,62,0,56,120,104,10,86,170,61,6,78,0,0,0,35,51,32,32,112,115,75,24,73,7,79,93,4,35,132,48,17,2,37,19,3,15,15,20,154,65,0,16,86,21,149,66,24,103,88,19,0,76,62,35,92,69,56,5,192,74,1,0,0,8,0,36,2,93,109,11,103,98,0,16,132,14,0,109,48,0,79,100,32,17,39,4,0,18,0,9,7,12,1,4,15,46,36,33,12,94,0,0,96,84,0,43,129,106,3,57,10,72,0,0,0,10,6,26,6,5,6,71,24,68,13,1,75,50,1,0,169,91,0,29,49,11,6,9,44,11,0,0,0,3,1,0,1,0,77,43,1,1,89,3,0,70,119,68,22,91,0,0,0,3,0,7,10,70,13,105,2,0,110,81,10,1,32,92,27,3,70,123,0,1,104,3,0,32,115,22,96,5,41,0,0,16,0,4,3,66,168,80,131,58,0,19,54,0,60,120,102,10,82,145,68,4,76,0,0,0,29,52,40,32,110,120,75,25,82,11,58,80,5,48,154,41,16,3,43,16,1,16,15,20,169,64,0,15,77,21,148,75,25,81,90,22,0,71,64,36,71,64,49,20,146,70

Nearest PDB structures (foldseek):
  2cz5-assembly1_B  TM=9.942E-01  e=1.832E-36  Pyrococcus horikoshii
  3g1s-assembly1_B  TM=9.319E-01  e=2.977E-20  Methanothermobacter thermautotrophicus str. Delta H
  1lp6-assembly1_B  TM=9.364E-01  e=2.977E-20  Archaea
  3m5x-assembly1_B  TM=9.308E-01  e=5.374E-20  Methanothermobacter thermautotrophicus str. Delta H
  3g1y-assembly1_B  TM=9.344E-01  e=1.030E-18  Methanothermobacter thermautotrophicus str. Delta H

B-factor: mean 16.21, std 8.6, range [4.98, 51.96]

Organism: Pyrococcus horikoshii (strain ATCC 700860 / DSM 12428 / JCM 9974 / NBRC 100139 / OT-3) (NCBI:txid70601)

CATH classification: 3.20.20.70

InterPro domains:
  IPR001754 Orotidine 5'-phosphate decarboxylase domain [PF00215] (2-201)
  IPR001754 Orotidine 5'-phosphate decarboxylase domain [SM00934] (1-201)
  IPR011060 Ribulose-phosphate binding barrel [SSF51366] (2-207)
  IPR013785 Aldolase-type TIM barrel [G3DSA:3.20.20.70] (1-208)
  IPR014732 Orotidine 5'-phosphate decarboxylase [PTHR32119] (2-205)
  IPR014732 Orotidine 5'-phosphate decarboxylase [TIGR01740] (3-201)
  IPR018089 Orotidine 5'-phosphate decarboxylase, active site [PS00156] (54-67)
  IPR047595 Orotidine 5'-phosphate decarboxylase, archaeal [MF_01200_A] (2-207)

Foldseek 3Di:
DAEEALPDQQLVLSLVLCLLALVLHAEYEYEDSNCVRPNLLSQVVSCVSRVHAYEYEYQDQDDLVVLLVVLCVNVVSPHQEYEYECVNDDSNVVSNVVRHAYEYEQADPDPVRVPPRVVCSLVSLVSCQVVVGQAYEQECCVVVSLLVSQVSHDPRHAYEYENFDPDQPRLLVSCVSGHVYYYDYCQQSVDPRNNVSSVVSSVRND/DAEEAQPDLPLVLSLVLCQLQLVQHQEYEYEPSNCVRPNLLSQLVSCVSRVHAYEYAYQDQDDLVVLLVVLCVNVVSPHQEYEYECVNHPSNVVSNVVRHAYEYELADDDPCRVVPRVVCSLVSLVVCQVVVGQEYEFALQDQVRQLVSVVRHDPNHAYEYENFDPDQPRLLVSVVSGHPYYYDYCQQSVDPRNNVSSVVSSVSNVD